Protein AF-A0A1H1WLA4-F1 (afdb_monomer)

Foldseek 3Di:
DPDDPVVQVVQQVADKDKDKDWDQDPVRDTWIKIKIWHFDDDPDDGGPDIDIDIDTCRVVVVVVVVVVVVVVVVVVVVVVVVVLVCCVVFQLPQLVVVLVVLVVVLVPDDPVVNVVVVVVSVLSVQLSVLSVQLSVVVPDDPDDPDDDDDPDRNVVSPVSNLVSLCPPCWKKFKAWPQQQTCFTHCNCCVQAVDGGVVRHRDHPLVQFDPVQSVQVVVLVVCQLVQHWDWTWGWGAHPVRDTFIKIKTWHFSHNPDPIGMIMIIIHGCRVVVVVVVVVVVVVVVVVCCQQVPCWWKFKAALVQATPFIHVNVCVQQVHDRVVRNVDGQLVFFDPVCNVVVVVVSVCCQVPVDFKDWDWGWTQHPVGDTWIWTKIKGFDADPVRGTPIIMITTGTDPDPDPPPDD

Radius of gyration: 42.47 Å; Cα contacts (8 Å, |Δi|>4): 589; chains: 1; bounding box: 92×62×127 Å

Organism: NCBI:txid546871

Nearest PDB structures (foldseek):
  9bkv-assembly1_B  TM=6.176E-01  e=3.816E-12  Escherichia coli
  4pky-assembly2_D  TM=9.122E-01  e=1.802E-07  Homo sapiens
  4zph-assembly2_C  TM=3.953E-01  e=3.383E-13  Mus musculus
  8ck8-assembly1_B  TM=9.006E-01  e=6.227E-07  Homo sapiens
  5y7y-assembly1_B  TM=3.623E-01  e=2.902E-11  Bos taurus

Solvent-accessible surface area (backbone atoms only — not comparable to full-atom values): 22272 Å² total; per-residue (Å²): 135,85,74,64,70,67,56,63,55,51,22,67,72,69,50,77,46,76,50,77,43,82,44,75,45,98,87,71,46,81,42,31,34,38,41,35,36,43,60,39,65,63,98,52,103,52,72,69,47,69,49,74,47,75,42,83,41,40,68,61,54,51,50,54,53,51,50,51,55,50,50,55,51,51,52,56,50,52,56,50,50,54,53,50,54,48,41,52,65,64,43,46,58,38,40,57,51,51,56,55,50,50,61,59,59,50,76,78,50,59,71,68,62,40,55,54,49,50,55,51,47,54,52,48,51,52,50,50,51,30,52,53,52,57,62,58,64,75,72,66,74,91,84,68,82,95,60,96,76,78,91,60,55,67,62,53,44,50,48,46,39,51,48,51,42,53,67,36,84,42,22,43,35,32,26,40,76,84,38,25,26,77,43,57,29,72,20,25,36,81,54,51,57,43,53,42,80,75,43,51,71,38,49,54,73,77,40,36,41,79,89,47,53,68,55,50,57,56,40,50,57,27,36,78,67,73,39,79,44,77,41,76,42,41,38,50,27,87,88,70,50,72,42,37,31,38,36,38,47,42,60,36,19,91,85,48,97,64,50,31,31,40,34,43,36,33,69,39,42,68,61,49,51,53,51,50,51,50,51,51,52,49,52,51,50,53,50,51,51,48,68,34,88,46,16,38,33,35,28,38,85,86,39,33,36,74,43,68,21,61,30,38,23,65,70,33,66,39,54,63,70,61,45,51,74,37,42,57,69,82,35,36,33,77,90,46,40,60,60,53,52,52,57,47,47,38,34,72,76,60,80,37,60,62,53,72,50,78,44,39,35,44,24,74,89,68,50,75,39,44,27,44,37,37,40,36,61,41,60,44,98,86,66,48,74,62,31,32,44,36,40,39,38,81,43,98,65,79,77,77,76,80,88,124

pLDDT: mean 72.04, std 22.34, range [28.59, 98.12]

Secondary structure (DSSP, 8-state):
----HHHHHHHHTT--EEEEEEEE-TTS-EEEEEEEEEEEE-SSSSEEEEEEEEEE-HHHHHHHHHHHHHHHHHHHHHHHHHHHHHHIIIIIHHHHHHHHHHHHHGGGS-HHHHHHHHHHHHHHHHHHHHHHHHHHHTT--S-----S--TTHHHHHHHHHHHHHHHSSSEEEEE-TT-BEEEE-TTHHHHHS--HHHHTTSBGGGGB-GGGTTHHHHHHHHHHTT---EEEEEEEPTTS-EEEEEEEEEES-TTSSS--EEEEEEE-HHHHHHHHHHHHHHHHHHHHHHH-SSEEEEE-TTSBEEEE-HHHHHHHT--HHHHHTSBSGGGB-HHHHHHHHHHHHHHHTTS-SEEEEEEEEE-TTS-EEEEEEEEEEEE-TTS-EEEEEEEEEE-SSPPP----

Mean predicted aligned error: 18.65 Å

InterPro domains:
  IPR000014 PAS domain [PS50112] (156-218)
  IPR000014 PAS domain [PS50112] (281-351)
  IPR000014 PAS domain [SM00091] (159-224)
  IPR000014 PAS domain [SM00091] (283-349)
  IPR000014 PAS domain [TIGR00229] (7-66)
  IPR000014 PAS domain [TIGR00229] (167-278)
  IPR000014 PAS domain [TIGR00229] (281-392)
  IPR000014 PAS domain [cd00130] (169-268)
  IPR000014 PAS domain [cd00130] (292-395)
  IPR000700 PAS-associated, C-terminal [PS50113] (17-69)
  IPR000700 PAS-associated, C-terminal [PS50113] (229-280)
  IPR001610 PAC motif [SM00086] (18-60)
  IPR001610 PAC motif [SM00086] (230-271)
  IPR001610 PAC motif [SM00086] (356-398)
  IPR013655 PAS fold 3 [PF08447] (184-256)
  IPR013655 PAS fold 3 [PF08447] (307-389)
  IPR013656 PAS fold 4 [PF08448] (7-61)
  IPR035965 PAS domain superfamily [SSF55785] (6-69)
  IPR035965 PAS domain superfamily [SSF55785] (167-272)
  IPR035965 PAS domain superfamily [SSF55785] (268-388)

Sequence (404 aa):
MVADQGYLRAALSGAPQQFQRTLLDPDGGVRHAQLSFTPYRSSGEKTAGVVVHMVDITERVNTEAQMRRQSELRAGQRERALLASRMTSEVMHPLFGATLDLSGLMQHADPTVRRQAAKSISGIDAVLTAIRSILRLERAEPDTPAGDGPQNLGASYALTAEIVAANVADLITVQDSDGCYRWVSPSSLSVTGWLPEQLLGQPHPEFIHPDDRRILERGKAANDRQTAVAVEYRYRRPDGTYRWVEDTAQPLAPNSAHHMVIVTTRDITERRHLQAALAEAKDTLEQAFTAAPIGMALVGPDGRWLTVNPAVAAITGRTQDQLLASTFQDITHPDDLNLDLELLAEVVDGHRDRYQMTKRYVHIDGHAVWVQLNVACLRNPDTSVRFFISQIVPIATPPEAAAT

Structure (mmCIF, N/CA/C/O backbone):
data_AF-A0A1H1WLA4-F1
#
_entry.id   AF-A0A1H1WLA4-F1
#
loop_
_atom_site.group_PDB
_atom_site.id
_atom_site.type_symbol
_atom_site.label_atom_id
_atom_site.label_alt_id
_atom_site.label_comp_id
_atom_site.label_asym_id
_atom_site.label_entity_id
_atom_site.label_seq_id
_atom_site.pdbx_PDB_ins_code
_atom_site.Cartn_x
_atom_site.Cartn_y
_atom_site.Cartn_z
_atom_site.occupancy
_atom_site.B_iso_or_equiv
_atom_site.auth_seq_id
_atom_site.auth_comp_id
_atom_site.auth_asym_id
_atom_site.auth_atom_id
_atom_site.pdbx_PDB_model_num
ATOM 1 N N . MET A 1 1 ? 39.555 38.043 -60.004 1.00 37.41 1 MET A N 1
ATOM 2 C CA . MET A 1 1 ? 40.164 36.789 -60.494 1.00 37.41 1 MET A CA 1
ATOM 3 C C . MET A 1 1 ? 41.684 36.915 -60.384 1.00 37.41 1 MET A C 1
ATOM 5 O O . MET A 1 1 ? 42.316 37.411 -61.305 1.00 37.41 1 MET A O 1
ATOM 9 N N . VAL A 1 2 ? 42.273 36.574 -59.233 1.00 35.69 2 VAL A N 1
ATOM 10 C CA . VAL A 1 2 ? 43.740 36.497 -59.108 1.00 35.69 2 VAL A CA 1
ATOM 11 C C . VAL A 1 2 ? 44.119 35.092 -59.560 1.00 35.69 2 VAL A C 1
ATOM 13 O O . VAL A 1 2 ? 43.890 34.130 -58.834 1.00 35.69 2 VAL A O 1
ATOM 16 N N . ALA A 1 3 ? 44.581 34.950 -60.802 1.00 43.81 3 ALA A N 1
ATOM 17 C CA . ALA A 1 3 ? 45.142 33.688 -61.263 1.00 43.81 3 ALA A CA 1
ATOM 18 C C . ALA A 1 3 ? 46.423 33.430 -60.461 1.00 43.81 3 ALA A C 1
ATOM 20 O O . ALA A 1 3 ? 47.356 34.231 -60.502 1.00 43.81 3 ALA A O 1
ATOM 21 N N . ASP A 1 4 ? 46.435 32.344 -59.697 1.00 49.66 4 ASP A N 1
ATOM 22 C CA . ASP A 1 4 ? 47.595 31.889 -58.942 1.00 49.66 4 ASP A CA 1
ATOM 23 C C . ASP A 1 4 ? 48.796 31.745 -59.904 1.00 49.66 4 ASP A C 1
ATOM 25 O O . ASP A 1 4 ? 48.726 31.040 -60.919 1.00 49.66 4 ASP A O 1
ATOM 29 N N . GLN A 1 5 ? 49.866 32.511 -59.648 1.00 52.75 5 GLN A N 1
ATOM 30 C CA . GLN A 1 5 ? 50.967 32.760 -60.593 1.00 52.75 5 GLN A CA 1
ATOM 31 C C . GLN A 1 5 ? 51.699 31.475 -61.028 1.00 52.75 5 GLN A C 1
ATOM 33 O O . GLN A 1 5 ? 52.394 31.472 -62.049 1.00 52.75 5 GLN A O 1
ATOM 38 N N . GLY A 1 6 ? 51.526 30.373 -60.290 1.00 55.66 6 GLY A N 1
ATOM 39 C CA . GLY A 1 6 ? 52.091 29.064 -60.616 1.00 55.66 6 GLY A CA 1
ATOM 40 C C . GLY A 1 6 ? 51.541 28.442 -61.906 1.00 55.66 6 GLY A C 1
ATOM 41 O O . GLY A 1 6 ? 52.305 27.858 -62.677 1.00 55.66 6 GLY A O 1
ATOM 42 N N . TYR A 1 7 ? 50.249 28.611 -62.205 1.00 58.84 7 TYR A N 1
ATOM 43 C CA . TYR A 1 7 ? 49.603 27.915 -63.331 1.00 58.84 7 TYR A CA 1
ATOM 44 C C . TYR A 1 7 ? 49.922 28.544 -64.690 1.00 58.84 7 TYR A C 1
ATOM 46 O O . TYR A 1 7 ? 50.142 27.834 -65.670 1.00 58.84 7 TYR A O 1
ATOM 54 N N . LEU A 1 8 ? 50.034 29.875 -64.740 1.00 55.12 8 LEU A N 1
ATOM 55 C CA . LEU A 1 8 ? 50.493 30.594 -65.933 1.00 55.12 8 LEU A CA 1
ATOM 56 C C . LEU A 1 8 ? 51.942 30.225 -66.284 1.00 55.12 8 LEU A C 1
ATOM 58 O O . LEU A 1 8 ? 52.251 30.037 -67.458 1.00 55.12 8 LEU A O 1
ATOM 62 N N . ARG A 1 9 ? 52.816 30.029 -65.283 1.00 58.12 9 ARG A N 1
ATOM 63 C CA . ARG A 1 9 ? 54.187 29.529 -65.507 1.00 58.12 9 ARG A CA 1
ATOM 64 C C . ARG A 1 9 ? 54.212 28.109 -66.076 1.00 58.12 9 ARG A C 1
ATOM 66 O O . ARG A 1 9 ? 55.002 27.850 -66.977 1.00 58.12 9 ARG A O 1
ATOM 73 N N . ALA A 1 10 ? 53.352 27.214 -65.585 1.00 60.38 10 ALA A N 1
ATOM 74 C CA . ALA A 1 10 ? 53.269 25.833 -66.068 1.00 60.38 10 ALA A CA 1
ATOM 75 C C . ALA A 1 10 ? 52.670 25.718 -67.484 1.00 60.38 10 ALA A C 1
ATOM 77 O O . ALA A 1 10 ? 53.083 24.864 -68.256 1.00 60.38 10 ALA A O 1
ATOM 78 N N . ALA A 1 11 ? 51.738 26.594 -67.869 1.00 57.69 11 ALA A N 1
ATOM 79 C CA . ALA A 1 11 ? 51.226 26.631 -69.243 1.00 57.69 11 ALA A CA 1
ATOM 80 C C . ALA A 1 11 ? 52.261 27.200 -70.238 1.00 57.69 11 ALA A C 1
ATOM 82 O O . ALA A 1 11 ? 52.356 26.745 -71.380 1.00 57.69 11 ALA A O 1
ATOM 83 N N . LEU A 1 12 ? 53.081 28.166 -69.803 1.00 59.41 12 LEU A N 1
ATOM 84 C CA . LEU A 1 12 ? 54.158 28.752 -70.612 1.00 59.41 12 LEU A CA 1
ATOM 85 C C . LEU A 1 12 ? 55.337 27.790 -70.857 1.00 59.41 12 LEU A C 1
ATOM 87 O O . LEU A 1 12 ? 56.095 28.019 -71.801 1.00 59.41 12 LEU A O 1
ATOM 91 N N . SER A 1 13 ? 55.475 26.709 -70.073 1.00 62.50 13 SER A N 1
ATOM 92 C CA . SER A 1 13 ? 56.501 25.669 -70.269 1.00 62.50 13 SER A CA 1
ATOM 93 C C . SER A 1 13 ? 56.165 24.652 -71.372 1.00 62.50 13 SER A C 1
ATOM 95 O O . SER A 1 13 ? 57.002 23.816 -71.704 1.00 62.50 13 SER A O 1
ATOM 97 N N . GLY A 1 14 ? 54.990 24.763 -72.007 1.00 57.06 14 GLY A N 1
ATOM 98 C CA . GLY A 1 14 ? 54.681 24.098 -73.279 1.00 57.06 14 GLY A CA 1
ATOM 99 C C . GLY A 1 14 ? 53.751 22.885 -73.210 1.00 57.06 14 GLY A C 1
ATOM 100 O O . GLY A 1 14 ? 53.385 22.378 -74.267 1.00 57.06 14 GLY A O 1
ATOM 101 N N . ALA A 1 15 ? 53.329 22.438 -72.024 1.00 56.19 15 ALA A N 1
ATOM 102 C CA . ALA A 1 15 ? 52.370 21.339 -71.879 1.00 56.19 15 ALA A CA 1
ATOM 103 C C . ALA A 1 15 ? 50.949 21.872 -71.598 1.00 56.19 15 ALA A C 1
ATOM 105 O O . ALA A 1 15 ? 50.798 22.735 -70.728 1.00 56.19 15 ALA A O 1
ATOM 106 N N . PRO A 1 16 ? 49.900 21.377 -72.284 1.00 56.16 16 PRO A N 1
ATOM 107 C CA . PRO A 1 16 ? 48.527 21.750 -71.968 1.00 56.16 16 PRO A CA 1
ATOM 108 C C . PRO A 1 16 ? 48.158 21.275 -70.557 1.00 56.16 16 PRO A C 1
ATOM 110 O O . PRO A 1 16 ? 48.394 20.124 -70.194 1.00 56.16 16 PRO A O 1
ATOM 113 N N . GLN A 1 17 ? 47.580 22.175 -69.763 1.00 65.19 17 GLN A N 1
ATOM 114 C CA . GLN A 1 17 ? 47.146 21.908 -68.390 1.00 65.19 17 GLN A CA 1
ATOM 115 C C . GLN A 1 17 ? 45.634 22.088 -68.293 1.00 65.19 17 GLN A C 1
ATOM 117 O O . GLN A 1 17 ? 45.094 23.075 -68.803 1.00 65.19 17 GLN A O 1
ATOM 122 N N . GLN A 1 18 ? 44.963 21.145 -67.630 1.00 61.59 18 GLN A N 1
ATOM 123 C CA . GLN A 1 18 ? 43.524 21.187 -67.397 1.00 61.59 18 GLN A CA 1
ATOM 124 C C . GLN A 1 18 ? 43.229 21.047 -65.906 1.00 61.59 18 GLN A C 1
ATOM 126 O O . GLN A 1 18 ? 43.730 20.134 -65.254 1.00 61.59 18 GLN A O 1
ATOM 131 N N . PHE A 1 19 ? 42.395 21.932 -65.365 1.00 68.44 19 PHE A N 1
ATOM 132 C CA . PHE A 1 19 ? 41.976 21.860 -63.966 1.00 68.44 19 PHE A CA 1
ATOM 133 C C . PHE A 1 19 ? 40.544 22.345 -63.770 1.00 68.44 19 PHE A C 1
ATOM 135 O O . PHE A 1 19 ? 40.008 23.104 -64.575 1.00 68.44 19 PHE A O 1
ATOM 142 N N . GLN A 1 20 ? 39.919 21.884 -62.689 1.00 71.38 20 GLN A N 1
ATOM 143 C CA . GLN A 1 20 ? 38.566 22.272 -62.306 1.00 71.38 20 GLN A CA 1
ATOM 144 C C . GLN A 1 20 ? 38.619 23.266 -61.147 1.00 71.38 20 GLN A C 1
ATOM 146 O O . GLN A 1 20 ? 39.409 23.107 -60.214 1.00 71.38 20 GLN A O 1
ATOM 151 N N . ARG A 1 21 ? 37.781 24.299 -61.200 1.00 71.94 21 ARG A N 1
ATOM 152 C CA . ARG A 1 21 ? 37.625 25.284 -60.129 1.00 71.94 21 ARG A CA 1
ATOM 153 C C . ARG A 1 21 ? 36.158 25.531 -59.847 1.00 71.94 21 ARG A C 1
ATOM 155 O O . ARG A 1 21 ? 35.341 25.606 -60.758 1.00 71.94 21 ARG A O 1
ATOM 162 N N . THR A 1 22 ? 35.864 25.708 -58.569 1.00 73.44 22 THR A N 1
ATOM 163 C CA . THR A 1 22 ? 34.592 26.250 -58.108 1.00 73.44 22 THR A CA 1
ATOM 164 C C . THR A 1 22 ? 34.681 27.770 -58.132 1.00 73.44 22 THR A C 1
ATOM 166 O O . THR A 1 22 ? 35.609 28.352 -57.569 1.00 73.44 22 THR A O 1
ATOM 169 N N . LEU A 1 23 ? 33.738 28.391 -58.819 1.00 70.88 23 LEU A N 1
ATOM 170 C CA . LEU A 1 23 ? 33.549 29.822 -58.946 1.00 70.88 23 LEU A CA 1
ATOM 171 C C . LEU A 1 23 ? 32.291 30.199 -58.161 1.00 70.88 23 LEU A C 1
ATOM 173 O O . LEU A 1 23 ? 31.304 29.466 -58.169 1.00 70.88 23 LEU A O 1
ATOM 177 N N . LEU A 1 24 ? 32.357 31.330 -57.470 1.00 67.56 24 LEU A N 1
ATOM 178 C CA . LEU A 1 24 ? 31.206 31.950 -56.826 1.00 67.56 24 LEU A CA 1
ATOM 179 C C . LEU A 1 24 ? 30.747 33.098 -57.716 1.00 67.56 24 LEU A C 1
ATOM 181 O O . LEU A 1 24 ? 31.532 34.010 -57.997 1.00 67.56 24 LEU A O 1
ATOM 185 N N . ASP A 1 25 ? 29.505 33.025 -58.169 1.00 70.50 25 ASP A N 1
ATOM 186 C CA . ASP A 1 25 ? 28.857 34.101 -58.895 1.00 70.50 25 ASP A CA 1
ATOM 187 C C . ASP A 1 25 ? 28.537 35.267 -57.936 1.00 70.50 25 ASP A C 1
ATOM 189 O O . ASP A 1 25 ? 28.398 35.067 -56.723 1.00 70.50 25 ASP A O 1
ATOM 193 N N . PRO A 1 26 ? 28.435 36.512 -58.441 1.00 60.75 26 PRO A N 1
ATOM 194 C CA . PRO A 1 26 ? 28.180 37.694 -57.610 1.00 60.75 26 PRO A CA 1
ATOM 195 C C . PRO A 1 26 ? 26.856 37.656 -56.830 1.00 60.75 26 PRO A C 1
ATOM 197 O O . PRO A 1 26 ? 26.706 38.375 -55.846 1.00 60.75 26 PRO A O 1
ATOM 200 N N . ASP A 1 27 ? 25.905 36.836 -57.270 1.00 72.81 27 ASP A N 1
ATOM 201 C CA . ASP A 1 27 ? 24.603 36.583 -56.648 1.00 72.81 27 ASP A CA 1
ATOM 202 C C . ASP A 1 27 ? 24.629 35.428 -55.624 1.00 72.81 27 ASP A C 1
ATOM 204 O O . ASP A 1 27 ? 23.599 35.092 -55.039 1.00 72.81 27 ASP A O 1
ATOM 208 N N . GLY A 1 28 ? 25.803 34.838 -55.368 1.00 61.44 28 GLY A N 1
ATOM 209 C CA . GLY A 1 28 ? 25.986 33.718 -54.443 1.00 61.44 28 GLY A CA 1
ATOM 210 C C . GLY A 1 28 ? 25.809 32.336 -55.080 1.00 61.44 28 GLY A C 1
ATOM 211 O O . GLY A 1 28 ? 25.917 31.333 -54.370 1.00 61.44 28 GLY A O 1
ATOM 212 N N . GLY A 1 29 ? 25.572 32.257 -56.395 1.00 72.44 29 GLY A N 1
ATOM 213 C CA . GLY A 1 29 ? 25.553 30.997 -57.137 1.00 72.44 29 GLY A CA 1
ATOM 214 C C . GLY A 1 29 ? 26.913 30.293 -57.119 1.00 72.44 29 GLY A C 1
ATOM 215 O O . GLY A 1 29 ? 27.963 30.929 -57.162 1.00 72.44 29 GLY A O 1
ATOM 216 N N . VAL A 1 30 ? 26.916 28.961 -57.047 1.00 73.38 30 VAL A N 1
ATOM 217 C CA . VAL A 1 30 ? 28.144 28.158 -57.145 1.00 73.38 30 VAL A CA 1
ATOM 218 C C . VAL A 1 30 ? 28.199 27.515 -58.526 1.00 73.38 30 VAL A C 1
ATOM 220 O O . VAL A 1 30 ? 27.329 26.715 -58.869 1.00 73.38 30 VAL A O 1
ATOM 223 N N . ARG A 1 31 ? 29.239 27.827 -59.305 1.00 78.88 31 ARG A N 1
ATOM 224 C CA . ARG A 1 31 ? 29.511 27.212 -60.613 1.00 78.88 31 ARG A CA 1
ATOM 225 C C . ARG A 1 31 ? 30.827 26.460 -60.597 1.00 78.88 31 ARG A C 1
ATOM 227 O O . ARG A 1 31 ? 31.779 26.854 -59.931 1.00 78.88 31 ARG A O 1
ATOM 234 N N . HIS A 1 32 ? 30.914 25.384 -61.361 1.00 76.44 32 HIS A N 1
ATOM 235 C CA . HIS A 1 32 ? 32.154 24.652 -61.573 1.00 76.44 32 HIS A CA 1
ATOM 236 C C . HIS A 1 32 ? 32.619 24.863 -63.008 1.00 76.44 32 HIS A C 1
ATOM 238 O O . HIS A 1 32 ? 31.889 24.580 -63.951 1.00 76.44 32 HIS A O 1
ATOM 244 N N . ALA A 1 33 ? 33.850 25.333 -63.179 1.00 71.88 33 ALA A N 1
ATOM 245 C CA . ALA A 1 33 ? 34.448 25.548 -64.486 1.00 71.88 33 ALA A CA 1
ATOM 246 C C . ALA A 1 33 ? 35.692 24.679 -64.659 1.00 71.88 33 ALA A C 1
ATOM 248 O O . ALA A 1 33 ? 36.533 24.574 -63.763 1.00 71.88 33 ALA A O 1
ATOM 249 N N . GLN A 1 34 ? 35.821 24.079 -65.837 1.00 76.69 34 GLN A N 1
ATOM 250 C CA . GLN A 1 34 ? 37.041 23.432 -66.282 1.00 76.69 34 GLN A CA 1
ATOM 251 C C . GLN A 1 34 ? 37.822 24.407 -67.154 1.00 76.69 34 GLN A C 1
ATOM 253 O O . GLN A 1 34 ? 37.324 24.885 -68.172 1.00 76.69 34 GLN A O 1
ATOM 258 N N . LEU A 1 35 ? 39.043 24.711 -66.734 1.00 68.56 35 LEU A N 1
ATOM 259 C CA . LEU A 1 35 ? 39.931 25.635 -67.420 1.00 68.56 35 LEU A CA 1
ATOM 260 C C . LEU A 1 35 ? 41.040 24.837 -68.103 1.00 68.56 35 LEU A C 1
ATOM 262 O O . LEU A 1 35 ? 41.710 24.023 -67.463 1.00 68.56 35 LEU A O 1
ATOM 266 N N . SER A 1 36 ? 41.232 25.092 -69.392 1.00 66.81 36 SER A N 1
ATOM 267 C CA . SER A 1 36 ? 42.288 24.519 -70.221 1.00 66.81 36 SER A CA 1
ATOM 268 C C . SER A 1 36 ? 43.163 25.640 -70.767 1.00 66.81 36 SER A C 1
ATOM 270 O O . SER A 1 36 ? 42.667 26.572 -71.399 1.00 66.81 36 SER A O 1
ATOM 272 N N . PHE A 1 37 ? 44.467 25.545 -70.524 1.00 64.75 37 PHE A N 1
ATOM 273 C CA . PHE A 1 37 ? 45.446 26.540 -70.954 1.00 64.75 37 PHE A CA 1
ATOM 274 C C . PHE A 1 37 ? 46.279 25.963 -72.092 1.00 64.75 37 PHE A C 1
ATOM 276 O O . PHE A 1 37 ? 46.982 24.968 -71.903 1.00 64.75 37 PHE A O 1
ATOM 283 N N . THR A 1 38 ? 46.216 26.593 -73.263 1.00 69.69 38 THR A N 1
ATOM 284 C CA . THR A 1 38 ? 46.957 26.164 -74.452 1.00 69.69 38 THR A CA 1
ATOM 285 C C . THR A 1 38 ? 47.934 27.263 -74.876 1.00 69.69 38 THR A C 1
ATOM 287 O O . THR A 1 38 ? 47.500 28.370 -75.206 1.00 69.69 38 THR A O 1
ATOM 290 N N . PRO A 1 39 ? 49.254 27.009 -74.857 1.00 63.81 39 PRO A N 1
ATOM 291 C CA . PRO A 1 39 ? 50.240 27.993 -75.286 1.00 63.81 39 PRO A CA 1
ATOM 292 C C . PRO A 1 39 ? 50.168 28.211 -76.803 1.00 63.81 39 PRO A C 1
ATOM 294 O O . PRO A 1 39 ? 50.103 27.255 -77.573 1.00 63.81 39 PRO A O 1
ATOM 297 N N . TYR A 1 40 ? 50.229 29.469 -77.239 1.00 69.06 40 TYR A N 1
ATOM 298 C CA . TYR A 1 40 ? 50.291 29.852 -78.650 1.00 69.06 40 TYR A CA 1
ATOM 299 C C . TYR A 1 40 ? 51.651 30.491 -78.965 1.00 69.06 40 TYR A C 1
ATOM 301 O O . TYR A 1 40 ? 52.144 31.345 -78.220 1.00 69.06 40 TYR A O 1
ATOM 309 N N . ARG A 1 41 ? 52.282 30.067 -80.067 1.00 70.06 41 ARG A N 1
ATOM 310 C CA . ARG A 1 41 ? 53.600 30.545 -80.521 1.00 70.06 41 ARG A CA 1
ATOM 311 C C . ARG A 1 41 ? 53.434 31.355 -81.808 1.00 70.06 41 ARG A C 1
ATOM 313 O O . ARG A 1 41 ? 52.829 30.867 -82.755 1.00 70.06 41 ARG A O 1
ATOM 320 N N . SER A 1 42 ? 53.991 32.566 -81.855 1.00 54.41 42 SER A N 1
ATOM 321 C CA . SER A 1 42 ? 53.990 33.419 -83.053 1.00 54.41 42 SER A CA 1
ATOM 322 C C . SER A 1 42 ? 55.374 33.399 -83.707 1.00 54.41 42 SER A C 1
ATOM 324 O O . SER A 1 42 ? 56.317 33.936 -83.138 1.00 54.41 42 SER A O 1
ATOM 326 N N . SER A 1 43 ? 55.483 32.757 -84.876 1.00 56.47 43 SER A N 1
ATOM 327 C CA . SER A 1 43 ? 56.597 32.813 -85.852 1.00 56.47 43 SER A CA 1
ATOM 328 C C . SER A 1 43 ? 58.049 32.868 -85.319 1.00 56.47 43 SER A C 1
ATOM 330 O O . SER A 1 43 ? 58.897 33.549 -85.891 1.00 56.47 43 SER A O 1
ATOM 332 N N . GLY A 1 44 ? 58.350 32.130 -84.251 1.00 53.25 44 GLY A N 1
ATOM 333 C CA . GLY A 1 44 ? 59.684 31.937 -83.669 1.00 53.25 44 GLY A CA 1
ATOM 334 C C . GLY A 1 44 ? 59.552 31.212 -82.327 1.00 53.25 44 GLY A C 1
ATOM 335 O O . GLY A 1 44 ? 58.523 31.354 -81.678 1.00 53.25 44 GLY A O 1
ATOM 336 N N . GLU A 1 45 ? 60.539 30.407 -81.919 1.00 59.22 45 GLU A N 1
ATOM 337 C CA . GLU A 1 45 ? 60.496 29.395 -80.829 1.00 59.22 45 GLU A CA 1
ATOM 338 C C . GLU A 1 45 ? 59.992 29.829 -79.427 1.00 59.22 45 GLU A C 1
ATOM 340 O O . GLU A 1 45 ? 59.932 28.999 -78.519 1.00 59.22 45 GLU A O 1
ATOM 345 N N . LYS A 1 46 ? 59.577 31.082 -79.215 1.00 59.75 46 LYS A N 1
ATOM 346 C CA . LYS A 1 46 ? 59.082 31.597 -77.930 1.00 59.75 46 LYS A CA 1
ATOM 347 C C . LYS A 1 46 ? 57.549 31.681 -77.889 1.00 59.75 46 LYS A C 1
ATOM 349 O O . LYS A 1 46 ? 56.907 32.180 -78.810 1.00 59.75 46 LYS A O 1
ATOM 354 N N . THR A 1 47 ? 56.957 31.202 -76.792 1.00 59.88 47 THR A N 1
ATOM 355 C CA . THR A 1 47 ? 55.513 31.293 -76.510 1.00 59.88 47 THR A CA 1
ATOM 356 C C . THR A 1 47 ? 55.076 32.759 -76.446 1.00 59.88 47 THR A C 1
ATOM 358 O O . THR A 1 47 ? 55.560 33.506 -75.600 1.00 59.88 47 THR A O 1
ATOM 361 N N . ALA A 1 48 ? 54.180 33.169 -77.350 1.00 61.50 48 ALA A N 1
ATOM 362 C CA . ALA A 1 48 ? 53.715 34.552 -77.498 1.00 61.50 48 ALA A CA 1
ATOM 363 C C . ALA A 1 48 ? 52.497 34.868 -76.609 1.00 61.50 48 ALA A C 1
ATOM 365 O O . ALA A 1 48 ? 52.229 36.030 -76.319 1.00 61.50 48 ALA A O 1
ATOM 366 N N . GLY A 1 49 ? 51.772 33.843 -76.153 1.00 64.31 49 GLY A N 1
ATOM 367 C CA . GLY A 1 49 ? 50.638 33.986 -75.242 1.00 64.31 49 GLY A CA 1
ATOM 368 C C . GLY A 1 49 ? 50.020 32.641 -74.863 1.00 64.31 49 GLY A C 1
ATOM 369 O O . GLY A 1 49 ? 50.482 31.586 -75.301 1.00 64.31 49 GLY A O 1
ATOM 370 N N . VAL A 1 50 ? 48.967 32.675 -74.046 1.00 63.72 50 VAL A N 1
ATOM 371 C CA . VAL A 1 50 ? 48.200 31.489 -73.642 1.00 63.72 50 VAL A CA 1
ATOM 372 C C . VAL A 1 50 ? 46.730 31.736 -73.946 1.00 63.72 50 VAL A C 1
ATOM 374 O O . VAL A 1 50 ? 46.164 32.734 -73.505 1.00 63.72 50 VAL A O 1
ATOM 377 N N . VAL A 1 51 ? 46.118 30.824 -74.695 1.00 64.12 51 VAL A N 1
ATOM 378 C CA . VAL A 1 51 ? 44.669 30.791 -74.891 1.00 64.12 51 VAL A CA 1
ATOM 379 C C . VAL A 1 51 ? 44.062 30.025 -73.724 1.00 64.12 51 VAL A C 1
ATOM 381 O O . VAL A 1 51 ? 44.499 28.916 -73.408 1.00 64.12 51 VAL A O 1
ATOM 384 N N . VAL A 1 52 ? 43.070 30.625 -73.070 1.00 62.19 52 VAL A N 1
ATOM 385 C CA . VAL A 1 52 ? 42.339 30.003 -71.965 1.00 62.19 52 VAL A CA 1
ATOM 386 C C . VAL A 1 52 ? 40.961 29.607 -72.467 1.00 62.19 52 VAL A C 1
ATOM 388 O O . VAL A 1 52 ? 40.140 30.467 -72.777 1.00 62.19 52 VAL A O 1
ATOM 391 N N . HIS A 1 53 ? 40.704 28.306 -72.534 1.00 65.44 53 HIS A N 1
ATOM 392 C CA . HIS A 1 53 ? 39.364 27.773 -72.740 1.00 65.44 53 HIS A CA 1
ATOM 393 C C . HIS A 1 53 ? 38.732 27.494 -71.383 1.00 65.44 53 HIS A C 1
ATOM 395 O O . HIS A 1 53 ? 39.293 26.762 -70.571 1.00 65.44 53 HIS A O 1
ATOM 401 N N . MET A 1 54 ? 37.562 28.074 -71.144 1.00 66.25 54 MET A N 1
ATOM 402 C CA . MET A 1 54 ? 36.769 27.825 -69.949 1.00 66.25 54 MET A CA 1
ATOM 403 C C . MET A 1 54 ? 35.470 27.144 -70.363 1.00 66.25 54 MET A C 1
ATOM 405 O O . MET A 1 54 ? 34.732 27.677 -71.189 1.00 66.25 54 MET A O 1
ATOM 409 N N . VAL A 1 55 ? 35.204 25.971 -69.798 1.00 73.38 55 VAL A N 1
ATOM 410 C CA . VAL A 1 55 ? 33.970 25.211 -70.017 1.00 73.38 55 VAL A CA 1
ATOM 411 C C . VAL A 1 55 ? 33.227 25.122 -68.696 1.00 73.38 55 VAL A C 1
ATOM 413 O O . VAL A 1 55 ? 33.807 24.714 -67.689 1.00 73.38 55 VAL A O 1
ATOM 416 N N . ASP A 1 56 ? 31.953 25.500 -68.691 1.00 75.62 56 ASP A N 1
ATOM 417 C CA . ASP A 1 56 ? 31.086 25.268 -67.541 1.00 75.62 56 ASP A CA 1
ATOM 418 C C . ASP A 1 56 ? 30.777 23.768 -67.431 1.00 75.62 56 ASP A C 1
ATOM 420 O O . ASP A 1 56 ? 30.298 23.145 -68.377 1.00 75.62 56 ASP A O 1
ATOM 424 N N . ILE A 1 57 ? 31.096 23.183 -66.281 1.00 80.12 57 ILE A N 1
ATOM 425 C CA . ILE A 1 57 ? 30.879 21.770 -65.959 1.00 80.12 57 ILE A CA 1
ATOM 426 C C . ILE A 1 57 ? 29.961 21.598 -64.742 1.00 80.12 57 ILE A C 1
ATOM 428 O O . ILE A 1 57 ? 29.918 20.512 -64.163 1.00 80.12 57 ILE A O 1
ATOM 432 N N . THR A 1 58 ? 29.244 22.650 -64.341 1.00 74.81 58 THR A N 1
ATOM 433 C CA . THR A 1 58 ? 28.392 22.673 -63.144 1.00 74.81 58 THR A CA 1
ATOM 434 C C . THR A 1 58 ? 27.359 21.554 -63.170 1.00 74.81 58 THR A C 1
ATOM 436 O O . THR A 1 58 ? 27.243 20.805 -62.204 1.00 74.81 58 THR A O 1
ATOM 439 N N . GLU A 1 59 ? 26.664 21.382 -64.296 1.00 75.00 59 GLU A N 1
ATOM 440 C CA . GLU A 1 59 ? 25.643 20.343 -64.451 1.00 75.00 59 GLU A CA 1
ATOM 441 C C . GLU A 1 59 ? 26.243 18.942 -64.278 1.00 75.00 59 GLU A C 1
ATOM 443 O O . GLU A 1 59 ? 25.771 18.176 -63.445 1.00 75.00 59 GLU A O 1
ATOM 448 N N . ARG A 1 60 ? 27.365 18.650 -64.949 1.00 81.50 60 ARG A N 1
ATOM 449 C CA . ARG A 1 60 ? 28.053 17.354 -64.844 1.00 81.50 60 ARG A CA 1
ATOM 450 C C . ARG A 1 60 ? 28.499 17.036 -63.414 1.00 81.50 60 ARG A C 1
ATOM 452 O O . ARG A 1 60 ? 28.271 15.924 -62.945 1.00 81.50 60 ARG A O 1
ATOM 459 N N . VAL A 1 61 ? 29.124 17.994 -62.724 1.00 73.75 61 VAL A N 1
ATOM 460 C CA . VAL A 1 61 ? 29.589 17.809 -61.335 1.00 73.75 61 VAL A CA 1
ATOM 461 C C . VAL A 1 61 ? 28.404 17.569 -60.397 1.00 73.75 61 VAL A C 1
ATOM 463 O O . VAL A 1 61 ? 28.460 16.678 -59.547 1.00 73.75 61 VAL A O 1
ATOM 466 N N . ASN A 1 62 ? 27.305 18.302 -60.588 1.00 74.94 62 ASN A N 1
ATOM 467 C CA . ASN A 1 62 ? 26.082 18.110 -59.813 1.00 74.94 62 ASN A CA 1
ATOM 468 C C . ASN A 1 62 ? 25.458 16.731 -60.071 1.00 74.94 62 ASN A C 1
ATOM 470 O O . ASN A 1 62 ? 25.071 16.053 -59.117 1.00 74.94 62 ASN A O 1
ATOM 474 N N . THR A 1 63 ? 25.420 16.271 -61.326 1.00 70.19 63 THR A N 1
ATOM 475 C CA . THR A 1 63 ? 24.908 14.940 -61.678 1.00 70.19 63 THR A CA 1
ATOM 476 C C . THR A 1 63 ? 25.757 13.821 -61.067 1.00 70.19 63 THR A C 1
ATOM 478 O O . THR A 1 63 ? 25.208 12.880 -60.497 1.00 70.19 63 THR A O 1
ATOM 481 N N . GLU A 1 64 ? 27.088 13.910 -61.116 1.00 75.44 64 GLU A N 1
ATOM 482 C CA . GLU A 1 64 ? 27.983 12.906 -60.518 1.00 75.44 64 GLU A CA 1
ATOM 483 C C . GLU A 1 64 ? 27.854 12.846 -58.986 1.00 75.44 64 GLU A C 1
ATOM 485 O O . GLU A 1 64 ? 27.805 11.758 -58.401 1.00 75.44 64 GLU A O 1
ATOM 490 N N . ALA A 1 65 ? 27.733 14.002 -58.326 1.00 68.69 65 ALA A N 1
ATOM 491 C CA . ALA A 1 65 ? 27.477 14.075 -56.888 1.00 68.69 65 ALA A CA 1
ATOM 492 C C . ALA A 1 65 ? 26.109 13.472 -56.519 1.00 68.69 65 ALA A C 1
ATOM 494 O O . ALA A 1 65 ? 25.989 12.760 -55.517 1.00 68.69 65 ALA A O 1
ATOM 495 N N . GLN A 1 66 ? 25.089 13.704 -57.350 1.00 67.00 66 GLN A N 1
ATOM 496 C CA . GLN A 1 66 ? 23.760 13.120 -57.183 1.00 67.00 66 GLN A CA 1
ATOM 497 C C . GLN A 1 66 ? 23.783 11.594 -57.364 1.00 67.00 66 GLN A C 1
ATOM 499 O O . GLN A 1 66 ? 23.186 10.880 -56.555 1.00 67.00 66 GLN A O 1
ATOM 504 N N . MET A 1 67 ? 24.525 11.076 -58.351 1.00 64.88 67 MET A N 1
ATOM 505 C CA . MET A 1 67 ? 24.696 9.632 -58.555 1.00 64.88 67 MET A CA 1
ATOM 506 C C . MET A 1 67 ? 25.433 8.958 -57.392 1.00 64.88 67 MET A C 1
ATOM 508 O O . MET A 1 67 ? 25.013 7.887 -56.953 1.00 64.88 67 MET A O 1
ATOM 512 N N . ARG A 1 68 ? 26.492 9.576 -56.844 1.00 66.12 68 ARG A N 1
ATOM 513 C CA . ARG A 1 68 ? 27.191 9.039 -55.660 1.00 66.12 68 ARG A CA 1
ATOM 514 C C . ARG A 1 68 ? 26.269 8.950 -54.450 1.00 66.12 68 ARG A C 1
ATOM 516 O O . ARG A 1 68 ? 26.147 7.867 -53.880 1.00 66.12 68 ARG A O 1
ATOM 523 N N . ARG A 1 69 ? 25.533 10.025 -54.141 1.00 59.81 69 ARG A N 1
ATOM 524 C CA . ARG A 1 69 ? 24.523 10.012 -53.066 1.00 59.81 69 ARG A CA 1
ATOM 525 C C . ARG A 1 69 ? 23.473 8.922 -53.288 1.00 59.81 69 ARG A C 1
ATOM 527 O O . ARG A 1 69 ? 23.130 8.213 -52.348 1.00 59.81 69 ARG A O 1
ATOM 534 N N . GLN A 1 70 ? 22.998 8.731 -54.522 1.00 56.31 70 GLN A N 1
ATOM 535 C CA . GLN A 1 70 ? 22.068 7.641 -54.845 1.00 56.31 70 GLN A CA 1
ATOM 536 C C . GLN A 1 70 ? 22.685 6.246 -54.676 1.00 56.31 70 GLN A C 1
ATOM 538 O O . GLN A 1 70 ? 21.992 5.339 -54.218 1.00 56.31 70 GLN A O 1
ATOM 543 N N . SER A 1 71 ? 23.958 6.044 -55.024 1.00 50.78 71 SER A N 1
ATOM 544 C CA . SER A 1 71 ? 24.628 4.749 -54.842 1.00 50.78 71 SER A CA 1
ATOM 545 C C . SER A 1 71 ? 24.827 4.385 -53.368 1.00 50.78 71 SER A C 1
ATOM 547 O O . SER A 1 71 ? 24.597 3.236 -52.995 1.00 50.78 71 SER A O 1
ATOM 549 N N . GLU A 1 72 ? 25.161 5.362 -52.521 1.00 51.50 72 GLU A N 1
ATOM 550 C CA . GLU A 1 72 ? 25.310 5.180 -51.073 1.00 51.50 72 GLU A CA 1
ATOM 551 C C . GLU A 1 72 ? 23.952 4.891 -50.414 1.00 51.50 72 GLU A C 1
ATOM 553 O O . GLU A 1 72 ? 23.831 3.962 -49.614 1.00 51.50 72 GLU A O 1
ATOM 558 N N . LEU A 1 73 ? 22.896 5.599 -50.837 1.00 47.16 73 LEU A N 1
ATOM 559 C CA . LEU A 1 73 ? 21.514 5.317 -50.432 1.00 47.16 73 LEU A CA 1
ATOM 560 C C . LEU A 1 73 ? 21.071 3.900 -50.829 1.00 47.16 73 LEU A C 1
ATOM 562 O O . LEU A 1 73 ? 20.489 3.190 -50.010 1.00 47.16 73 LEU A O 1
ATOM 566 N N . ARG A 1 74 ? 21.382 3.450 -52.053 1.00 48.03 74 ARG A N 1
ATOM 567 C CA . ARG A 1 74 ? 21.056 2.092 -52.526 1.00 48.03 74 ARG A CA 1
ATOM 568 C C . ARG A 1 74 ? 21.833 1.002 -51.785 1.00 48.03 74 ARG A C 1
ATOM 570 O O . ARG A 1 74 ? 21.274 -0.064 -51.535 1.00 48.03 74 ARG A O 1
ATOM 577 N N . ALA A 1 75 ? 23.090 1.247 -51.414 1.00 42.09 75 ALA A N 1
ATOM 578 C CA . ALA A 1 75 ? 23.879 0.310 -50.614 1.00 42.09 75 ALA A CA 1
ATOM 579 C C . ALA A 1 75 ? 23.285 0.137 -49.203 1.00 42.09 75 ALA A C 1
ATOM 581 O O . ALA A 1 75 ? 23.042 -0.994 -48.782 1.00 42.09 75 ALA A O 1
ATOM 582 N N . GLY A 1 76 ? 22.937 1.242 -48.532 1.00 43.56 76 GLY A N 1
ATOM 583 C CA . GLY A 1 76 ? 22.270 1.208 -47.224 1.00 43.56 76 GLY A CA 1
ATOM 584 C C . GLY A 1 76 ? 20.865 0.588 -47.262 1.00 43.56 76 GLY A C 1
ATOM 585 O O . GLY A 1 76 ? 20.470 -0.114 -46.333 1.00 43.56 76 GLY A O 1
ATOM 586 N N . GLN A 1 77 ? 20.115 0.776 -48.354 1.00 40.56 77 GLN A N 1
ATOM 587 C CA . GLN A 1 77 ? 18.823 0.106 -48.566 1.00 40.56 77 GLN A CA 1
ATOM 588 C C . GLN A 1 77 ? 18.972 -1.411 -48.750 1.00 40.56 77 GLN A C 1
ATOM 590 O O . GLN A 1 77 ? 18.155 -2.174 -48.242 1.00 40.56 77 GLN A O 1
ATOM 595 N N . ARG A 1 78 ? 20.030 -1.870 -49.427 1.00 40.28 78 ARG A N 1
ATOM 596 C CA . ARG A 1 78 ? 20.282 -3.299 -49.664 1.00 40.28 78 ARG A CA 1
ATOM 597 C C . ARG A 1 78 ? 20.664 -4.046 -48.383 1.00 40.28 78 ARG A C 1
ATOM 599 O O . ARG A 1 78 ? 20.230 -5.177 -48.182 1.00 40.28 78 ARG A O 1
ATOM 606 N N . GLU A 1 79 ? 21.433 -3.404 -47.508 1.00 42.28 79 GLU A N 1
ATOM 607 C CA . GLU A 1 79 ? 21.805 -3.944 -46.196 1.00 42.28 79 GLU A CA 1
ATOM 608 C C . GLU A 1 79 ? 20.594 -4.017 -45.246 1.00 42.28 79 GLU A C 1
ATOM 610 O O . GLU A 1 79 ? 20.377 -5.037 -44.588 1.00 42.28 79 GLU A O 1
ATOM 615 N N . ARG A 1 80 ? 19.721 -2.997 -45.271 1.00 42.53 80 ARG A N 1
ATOM 616 C CA . ARG A 1 80 ? 18.435 -2.998 -44.548 1.00 42.53 80 ARG A CA 1
ATOM 617 C C . ARG A 1 80 ? 17.463 -4.065 -45.064 1.00 42.53 80 ARG A C 1
ATOM 619 O O . ARG A 1 80 ? 16.845 -4.747 -44.253 1.00 42.53 80 ARG A O 1
ATOM 626 N N . ALA A 1 81 ? 17.399 -4.287 -46.377 1.00 39.22 81 ALA A N 1
ATOM 627 C CA . ALA A 1 81 ? 16.569 -5.335 -46.976 1.00 39.22 81 ALA A CA 1
ATOM 628 C C . ALA A 1 81 ? 17.039 -6.758 -46.605 1.00 39.22 81 ALA A C 1
ATOM 630 O O . ALA A 1 81 ? 16.221 -7.653 -46.393 1.00 39.22 81 ALA A O 1
ATOM 631 N N . LEU A 1 82 ? 18.353 -6.983 -46.472 1.00 42.72 82 LEU A N 1
ATOM 632 C CA . LEU A 1 82 ? 18.912 -8.259 -46.000 1.00 42.72 82 LEU A CA 1
ATOM 633 C C . LEU A 1 82 ? 18.573 -8.527 -44.524 1.00 42.72 82 LEU A C 1
ATOM 635 O O . LEU A 1 82 ? 18.229 -9.658 -44.172 1.00 42.72 82 LEU A O 1
ATOM 639 N N . LEU A 1 83 ? 18.618 -7.492 -43.678 1.00 41.25 83 LEU A N 1
ATOM 640 C CA . LEU A 1 83 ? 18.203 -7.562 -42.274 1.00 41.25 83 LEU A CA 1
ATOM 641 C C . LEU A 1 83 ? 16.691 -7.832 -42.147 1.00 41.25 83 LEU A C 1
ATOM 643 O O . LEU A 1 83 ? 16.284 -8.735 -41.416 1.00 41.25 83 LEU A O 1
ATOM 647 N N . ALA A 1 84 ? 15.865 -7.123 -42.925 1.00 38.34 84 ALA A N 1
ATOM 648 C CA . ALA A 1 84 ? 14.418 -7.324 -42.993 1.00 38.34 84 ALA A CA 1
ATOM 649 C C . ALA A 1 84 ? 14.048 -8.730 -43.504 1.00 38.34 84 ALA A C 1
ATOM 651 O O . ALA A 1 84 ? 13.133 -9.369 -42.979 1.00 38.34 84 ALA A O 1
ATOM 652 N N . SER A 1 85 ? 14.797 -9.270 -44.472 1.00 38.41 85 SER A N 1
ATOM 653 C CA . SER A 1 85 ? 14.613 -10.638 -44.969 1.00 38.41 85 SER A CA 1
ATOM 654 C C . SER A 1 85 ? 14.944 -11.698 -43.913 1.00 38.41 85 SER A C 1
ATOM 656 O O . SER A 1 85 ? 14.212 -12.685 -43.811 1.00 38.41 85 SER A O 1
ATOM 658 N N . ARG A 1 86 ? 16.000 -11.504 -43.105 1.00 41.69 86 ARG A N 1
ATOM 659 C CA . ARG A 1 86 ? 16.302 -12.395 -41.968 1.00 41.69 86 ARG A CA 1
ATOM 660 C C . ARG A 1 86 ? 15.209 -12.320 -40.905 1.00 41.69 86 ARG A C 1
ATOM 662 O O . ARG A 1 86 ? 14.666 -13.355 -40.538 1.00 41.69 86 ARG A O 1
ATOM 669 N N . MET A 1 87 ? 14.766 -11.116 -40.531 1.00 40.78 87 MET A N 1
ATOM 670 C CA . MET A 1 87 ? 13.644 -10.936 -39.598 1.00 40.78 87 MET A CA 1
ATOM 671 C C . MET A 1 87 ? 12.343 -11.581 -40.106 1.00 40.78 87 MET A C 1
ATOM 673 O O . MET A 1 87 ? 11.632 -12.244 -39.360 1.00 40.78 87 MET A O 1
ATOM 677 N N . THR A 1 88 ? 12.020 -11.472 -41.393 1.00 39.34 88 THR A N 1
ATOM 678 C CA . THR A 1 88 ? 10.781 -12.064 -41.927 1.00 39.34 88 THR A CA 1
ATOM 679 C C . THR A 1 88 ? 10.766 -13.594 -41.801 1.00 39.34 88 THR A C 1
ATOM 681 O O . THR A 1 88 ? 9.726 -14.178 -41.503 1.00 39.34 88 THR A O 1
ATOM 684 N N . SER A 1 89 ? 11.912 -14.250 -41.998 1.00 37.75 89 SER A N 1
ATOM 685 C CA . SER A 1 89 ? 12.017 -15.711 -41.916 1.00 37.75 89 SER A CA 1
ATOM 686 C C . SER A 1 89 ? 12.211 -16.221 -40.485 1.00 37.75 89 SER A C 1
ATOM 688 O O . SER A 1 89 ? 11.682 -17.274 -40.140 1.00 37.75 89 SER A O 1
ATOM 690 N N . GLU A 1 90 ? 12.968 -15.498 -39.658 1.00 39.84 90 GLU A N 1
ATOM 691 C CA . GLU A 1 90 ? 13.403 -15.957 -38.330 1.00 39.84 90 GLU A CA 1
ATOM 692 C C . GLU A 1 90 ? 12.502 -15.440 -37.196 1.00 39.84 90 GLU A C 1
ATOM 694 O O . GLU A 1 90 ? 12.357 -16.110 -36.179 1.00 39.84 90 GLU A O 1
ATOM 699 N N . VAL A 1 91 ? 11.854 -14.283 -37.383 1.00 40.31 91 VAL A N 1
ATOM 700 C CA . VAL A 1 91 ? 11.045 -13.588 -36.363 1.00 40.31 91 VAL A CA 1
ATOM 701 C C . VAL A 1 91 ? 9.544 -13.736 -36.626 1.00 40.31 91 VAL A C 1
ATOM 703 O O . VAL A 1 91 ? 8.785 -14.076 -35.723 1.00 40.31 91 VAL A O 1
ATOM 706 N N . MET A 1 92 ? 9.084 -13.518 -37.864 1.00 39.62 92 MET A N 1
ATOM 707 C CA . MET A 1 92 ? 7.641 -13.458 -38.150 1.00 39.62 92 MET A CA 1
ATOM 708 C C . MET A 1 92 ? 6.974 -14.832 -38.196 1.00 39.62 92 MET A C 1
ATOM 710 O O . MET A 1 92 ? 5.923 -15.019 -37.591 1.00 39.62 92 MET A O 1
ATOM 714 N N . HIS A 1 93 ? 7.563 -15.808 -38.888 1.00 42.28 93 HIS A N 1
ATOM 715 C CA . HIS A 1 93 ? 6.953 -17.134 -39.046 1.00 42.28 93 HIS A CA 1
ATOM 716 C C . HIS A 1 93 ? 6.691 -17.861 -37.705 1.00 42.28 93 HIS A C 1
ATOM 718 O O . HIS A 1 93 ? 5.622 -18.457 -37.553 1.00 42.28 93 HIS A O 1
ATOM 724 N N . PRO A 1 94 ? 7.588 -17.793 -36.703 1.00 36.88 94 PRO A N 1
ATOM 725 C CA . PRO A 1 94 ? 7.356 -18.429 -35.405 1.00 36.88 94 PRO A CA 1
ATOM 726 C C . PRO A 1 94 ? 6.363 -17.670 -34.507 1.00 36.88 94 PRO A C 1
ATOM 728 O O . PRO A 1 94 ? 5.560 -18.305 -33.825 1.00 36.88 94 PRO A O 1
ATOM 731 N N . LEU A 1 95 ? 6.337 -16.333 -34.574 1.00 38.03 95 LEU A N 1
ATOM 732 C CA . LEU A 1 95 ? 5.365 -15.491 -33.865 1.00 38.03 95 LEU A CA 1
ATOM 733 C C . LEU A 1 95 ? 3.916 -15.760 -34.286 1.00 38.03 95 LEU A C 1
ATOM 735 O O . LEU A 1 95 ? 3.021 -15.765 -33.447 1.00 38.03 95 LEU A O 1
ATOM 739 N N . PHE A 1 96 ? 3.686 -16.003 -35.581 1.00 39.91 96 PHE A N 1
ATOM 740 C CA . PHE A 1 96 ? 2.382 -16.426 -36.102 1.00 39.91 96 PHE A CA 1
ATOM 741 C C . PHE A 1 96 ? 1.950 -17.793 -35.558 1.00 39.91 96 PHE A C 1
ATOM 743 O O . PHE A 1 96 ? 0.767 -18.001 -35.303 1.00 39.91 96 PHE A O 1
ATOM 750 N N . GLY A 1 97 ? 2.895 -18.720 -35.382 1.00 37.38 97 GLY A N 1
ATOM 751 C CA . GLY A 1 97 ? 2.622 -20.013 -34.756 1.00 37.38 97 GLY A CA 1
ATOM 752 C C . GLY A 1 97 ? 2.236 -19.853 -33.286 1.00 37.38 97 GLY A C 1
ATOM 753 O O . GLY A 1 97 ? 1.220 -20.391 -32.858 1.00 37.38 97 GLY A O 1
ATOM 754 N N . ALA A 1 98 ? 2.990 -19.040 -32.540 1.00 38.53 98 ALA A N 1
ATOM 755 C CA . ALA A 1 98 ? 2.768 -18.808 -31.115 1.00 38.53 98 ALA A CA 1
ATOM 756 C C . ALA A 1 98 ? 1.433 -18.104 -30.807 1.00 38.53 98 ALA A C 1
ATOM 758 O O . ALA A 1 98 ? 0.763 -18.477 -29.846 1.00 38.53 98 ALA A O 1
ATOM 759 N N . THR A 1 99 ? 1.001 -17.125 -31.615 1.00 38.41 99 THR A N 1
ATOM 760 C CA . THR A 1 99 ? -0.300 -16.454 -31.416 1.00 38.41 99 THR A CA 1
ATOM 761 C C . THR A 1 99 ? -1.498 -17.348 -31.740 1.00 38.41 99 THR A C 1
ATOM 763 O O . THR A 1 99 ? -2.514 -17.274 -31.038 1.00 38.41 99 THR A O 1
ATOM 766 N N . LEU A 1 100 ? -1.386 -18.230 -32.743 1.00 39.72 100 LEU A N 1
ATOM 767 C CA . LEU A 1 100 ? -2.407 -19.249 -33.013 1.00 39.72 100 LEU A CA 1
ATOM 768 C C . LEU A 1 100 ? -2.482 -20.298 -31.889 1.00 39.72 100 LEU A C 1
ATOM 770 O O . LEU A 1 100 ? -3.587 -20.625 -31.454 1.00 39.72 100 LEU A O 1
ATOM 774 N N . ASP A 1 101 ? -1.341 -20.770 -31.377 1.00 41.50 101 ASP A N 1
ATOM 775 C CA . ASP A 1 101 ? -1.297 -21.761 -30.288 1.00 41.50 101 ASP A CA 1
ATOM 776 C C . ASP A 1 101 ? -1.818 -21.192 -28.958 1.00 41.50 101 ASP A C 1
ATOM 778 O O . ASP A 1 101 ? -2.620 -21.830 -28.271 1.00 41.50 101 ASP A O 1
ATOM 782 N N . LEU A 1 102 ? -1.443 -19.954 -28.610 1.00 39.28 102 LEU A N 1
ATOM 783 C CA . LEU A 1 102 ? -1.942 -19.254 -27.419 1.00 39.28 102 LEU A CA 1
ATOM 784 C C . LEU A 1 102 ? -3.459 -19.046 -27.470 1.00 39.28 102 LEU A C 1
ATOM 786 O O . LEU A 1 102 ? -4.144 -19.250 -26.466 1.00 39.28 102 LEU A O 1
ATOM 790 N N . SER A 1 103 ? -4.000 -18.705 -28.641 1.00 44.06 103 SER A N 1
ATOM 791 C CA . SER A 1 103 ? -5.448 -18.572 -28.840 1.00 44.06 103 SER A CA 1
ATOM 792 C C . SER A 1 103 ? -6.186 -19.906 -28.647 1.00 44.06 103 SER A C 1
ATOM 794 O O . SER A 1 103 ? -7.305 -19.918 -28.129 1.00 44.06 103 SER A O 1
ATOM 796 N N . GLY A 1 104 ? -5.556 -21.035 -28.998 1.00 42.00 104 GLY A N 1
ATOM 797 C CA . GLY A 1 104 ? -6.075 -22.385 -28.754 1.00 42.00 104 GLY A CA 1
ATOM 798 C C . GLY A 1 104 ? -6.011 -22.807 -27.279 1.00 42.00 104 GLY A C 1
ATOM 799 O O . GLY A 1 104 ? -7.010 -23.259 -26.715 1.00 42.00 104 GLY A O 1
ATOM 800 N N . LEU A 1 105 ? -4.872 -22.588 -26.616 1.00 40.03 105 LEU A N 1
ATOM 801 C CA . LEU A 1 105 ? -4.660 -22.907 -25.194 1.00 40.03 105 LEU A CA 1
ATOM 802 C C . LEU A 1 105 ? -5.567 -22.086 -24.263 1.00 40.03 105 LEU A C 1
ATOM 804 O O . LEU A 1 105 ? -6.069 -22.590 -23.255 1.00 40.03 105 LEU A O 1
ATOM 808 N N . MET A 1 106 ? -5.864 -20.837 -24.629 1.00 44.06 106 MET A N 1
ATOM 809 C CA . MET A 1 106 ? -6.766 -19.962 -23.878 1.00 44.06 106 MET A CA 1
ATOM 810 C C . MET A 1 106 ? -8.223 -20.420 -23.861 1.00 44.06 106 MET A C 1
ATOM 812 O O . MET A 1 106 ? -9.006 -19.883 -23.073 1.00 44.06 106 MET A O 1
ATOM 816 N N . GLN A 1 107 ? -8.630 -21.395 -24.678 1.00 51.22 107 GLN A N 1
ATOM 817 C CA . GLN A 1 107 ? -9.996 -21.926 -24.630 1.00 51.22 107 GLN A CA 1
ATOM 818 C C . GLN A 1 107 ? -10.324 -22.593 -23.282 1.00 51.22 107 GLN A C 1
ATOM 820 O O . GLN A 1 107 ? -11.484 -22.572 -22.872 1.00 51.22 107 GLN A O 1
ATOM 825 N N . HIS A 1 108 ? -9.301 -23.054 -22.554 1.00 46.78 108 HIS A N 1
ATOM 826 C CA . HIS A 1 108 ? -9.435 -23.848 -21.329 1.00 46.78 108 HIS A CA 1
ATOM 827 C C . HIS A 1 108 ? -8.831 -23.173 -20.076 1.00 46.78 108 HIS A C 1
ATOM 829 O O . HIS A 1 108 ? -8.795 -23.783 -19.011 1.00 46.78 108 HIS A O 1
ATOM 835 N N . ALA A 1 109 ? -8.352 -21.926 -20.181 1.00 39.84 109 ALA A N 1
ATOM 836 C CA . ALA A 1 109 ? -7.685 -21.209 -19.088 1.00 39.84 109 ALA A CA 1
ATOM 837 C C . ALA A 1 109 ? -8.662 -20.461 -18.154 1.00 39.84 109 ALA A C 1
ATOM 839 O O . ALA A 1 109 ? -9.697 -19.953 -18.596 1.00 39.84 109 ALA A O 1
ATOM 840 N N . ASP A 1 110 ? -8.285 -20.337 -16.875 1.00 49.12 110 ASP A N 1
ATOM 841 C CA . ASP A 1 110 ? -9.019 -19.579 -15.849 1.00 49.12 110 ASP A CA 1
ATOM 842 C C . ASP A 1 110 ? -9.223 -18.101 -16.261 1.00 49.12 110 ASP A C 1
ATOM 844 O O . ASP A 1 110 ? -8.309 -17.503 -16.847 1.00 49.12 110 ASP A O 1
ATOM 848 N N . PRO A 1 111 ? -10.379 -17.475 -15.947 1.00 48.00 111 PRO A N 1
ATOM 849 C CA . PRO A 1 111 ? -10.711 -16.101 -16.335 1.00 48.00 111 PRO A CA 1
ATOM 850 C C . PRO A 1 111 ? -9.628 -15.051 -16.057 1.00 48.00 111 PRO A C 1
ATOM 852 O O . PRO A 1 111 ? -9.475 -14.108 -16.836 1.00 48.00 111 PRO A O 1
ATOM 855 N N . THR A 1 112 ? -8.859 -15.204 -14.979 1.00 42.03 112 THR A N 1
ATOM 856 C CA . THR A 1 112 ? -7.829 -14.234 -14.576 1.00 42.03 112 THR A CA 1
ATOM 857 C C . THR A 1 112 ? -6.611 -14.305 -15.497 1.00 42.03 112 THR A C 1
ATOM 859 O O . THR A 1 112 ? -6.155 -13.287 -16.025 1.00 42.03 112 THR A O 1
ATOM 862 N N . VAL A 1 113 ? -6.152 -15.529 -15.779 1.00 41.41 113 VAL A N 1
ATOM 863 C CA . VAL A 1 113 ? -5.076 -15.824 -16.740 1.00 41.41 113 VAL A CA 1
ATOM 864 C C . VAL A 1 113 ? -5.510 -15.418 -18.145 1.00 41.41 113 VAL A C 1
ATOM 866 O O . VAL A 1 113 ? -4.744 -14.810 -18.890 1.00 41.41 113 VAL A O 1
ATOM 869 N N . ARG A 1 114 ? -6.782 -15.659 -18.475 1.00 44.97 114 ARG A N 1
ATOM 870 C CA . ARG A 1 114 ? -7.382 -15.302 -19.760 1.00 44.97 114 ARG A CA 1
ATOM 871 C C . ARG A 1 114 ? -7.387 -13.794 -19.999 1.00 44.97 114 ARG A C 1
ATOM 873 O O . ARG A 1 114 ? -7.095 -13.347 -21.102 1.00 44.97 114 ARG A O 1
ATOM 880 N N . ARG A 1 115 ? -7.688 -12.999 -18.967 1.00 43.97 115 ARG A N 1
ATOM 881 C CA . ARG A 1 115 ? -7.751 -11.531 -19.052 1.00 43.97 115 ARG A CA 1
ATOM 882 C C . ARG A 1 115 ? -6.367 -10.893 -19.173 1.00 43.97 115 ARG A C 1
ATOM 884 O O . ARG A 1 115 ? -6.218 -9.919 -19.908 1.00 43.97 115 ARG A O 1
ATOM 891 N N . GLN A 1 116 ? -5.371 -11.446 -18.482 1.00 41.78 116 GLN A N 1
ATOM 892 C CA . GLN A 1 116 ? -3.975 -11.013 -18.579 1.00 41.78 116 GLN A CA 1
ATOM 893 C C . GLN A 1 116 ? -3.394 -11.372 -19.957 1.00 41.78 116 GLN A C 1
ATOM 895 O O . GLN A 1 116 ? -2.870 -10.504 -20.651 1.00 41.78 116 GLN A O 1
ATOM 900 N N . ALA A 1 117 ? -3.589 -12.619 -20.399 1.00 38.50 117 ALA A N 1
ATOM 901 C CA . ALA A 1 117 ? -3.134 -13.103 -21.699 1.00 38.50 117 ALA A CA 1
ATOM 902 C C . ALA A 1 117 ? -3.830 -12.393 -22.871 1.00 38.50 117 ALA A C 1
ATOM 904 O O . ALA A 1 117 ? -3.169 -12.060 -23.845 1.00 38.50 117 ALA A O 1
ATOM 905 N N . ALA A 1 118 ? -5.123 -12.064 -22.766 1.00 42.03 118 ALA A N 1
ATOM 906 C CA . ALA A 1 118 ? -5.841 -11.306 -23.797 1.00 42.03 118 ALA A CA 1
ATOM 907 C C . ALA A 1 118 ? -5.271 -9.892 -24.004 1.00 42.03 118 ALA A C 1
ATOM 909 O O . ALA A 1 118 ? -5.190 -9.420 -25.137 1.00 42.03 118 ALA A O 1
ATOM 910 N N . LYS A 1 119 ? -4.836 -9.220 -22.928 1.00 44.56 119 LYS A N 1
ATOM 911 C CA . LYS A 1 119 ? -4.160 -7.917 -23.032 1.00 44.56 119 LYS A CA 1
ATOM 912 C C . LYS A 1 119 ? -2.795 -8.047 -23.709 1.00 44.56 119 LYS A C 1
ATOM 914 O O . LYS A 1 119 ? -2.473 -7.235 -24.571 1.00 44.56 119 LYS A O 1
ATOM 919 N N . SER A 1 120 ? -2.032 -9.086 -23.372 1.00 40.47 120 SER A N 1
ATOM 920 C CA . SER A 1 120 ? -0.743 -9.378 -24.008 1.00 40.47 120 SER A CA 1
ATOM 921 C C . SER A 1 120 ? -0.894 -9.765 -25.484 1.00 40.47 120 SER A C 1
ATOM 923 O O . SER A 1 120 ? -0.154 -9.250 -26.313 1.00 40.47 120 SER A O 1
ATOM 925 N N . ILE A 1 121 ? -1.890 -10.585 -25.841 1.00 45.41 121 ILE A N 1
ATOM 926 C CA . ILE A 1 121 ? -2.195 -10.962 -27.232 1.00 45.41 121 ILE A CA 1
ATOM 927 C C . ILE A 1 121 ? -2.627 -9.745 -28.040 1.00 45.41 121 ILE A C 1
ATOM 929 O O . ILE A 1 121 ? -2.146 -9.573 -29.148 1.00 45.41 121 ILE A O 1
ATOM 933 N N . SER A 1 122 ? -3.454 -8.856 -27.486 1.00 45.22 122 SER A N 1
ATOM 934 C CA . SER A 1 122 ? -3.837 -7.621 -28.178 1.00 45.22 122 SER A CA 1
ATOM 935 C C . SER A 1 122 ? -2.640 -6.698 -28.441 1.00 45.22 122 SER A C 1
ATOM 937 O O . SER A 1 122 ? -2.610 -6.030 -29.473 1.00 45.22 122 SER A O 1
ATOM 939 N N . GLY A 1 123 ? -1.656 -6.655 -27.535 1.00 44.34 123 GLY A N 1
ATOM 940 C CA . GLY A 1 123 ? -0.406 -5.916 -27.740 1.00 44.34 123 GLY A CA 1
ATOM 941 C C . GLY A 1 123 ? 0.496 -6.572 -28.789 1.00 44.34 123 GLY A C 1
ATOM 942 O O . GLY A 1 123 ? 1.007 -5.896 -29.679 1.00 44.34 123 GLY A O 1
ATOM 943 N N . ILE A 1 124 ? 0.628 -7.899 -28.736 1.00 48.50 124 ILE A N 1
ATOM 944 C CA . ILE A 1 124 ? 1.403 -8.692 -29.697 1.00 48.50 124 ILE A CA 1
ATOM 945 C C . ILE A 1 124 ? 0.776 -8.620 -31.092 1.00 48.50 124 ILE A C 1
ATOM 947 O O . ILE A 1 124 ? 1.493 -8.371 -32.051 1.00 48.50 124 ILE A O 1
ATOM 951 N N . ASP A 1 125 ? -0.542 -8.748 -31.236 1.00 47.56 125 ASP A N 1
ATOM 952 C CA . ASP A 1 125 ? -1.229 -8.650 -32.528 1.00 47.56 125 ASP A CA 1
ATOM 953 C C . ASP A 1 125 ? -1.129 -7.249 -33.131 1.00 47.56 125 ASP A C 1
ATOM 955 O O . ASP A 1 125 ? -0.967 -7.123 -34.347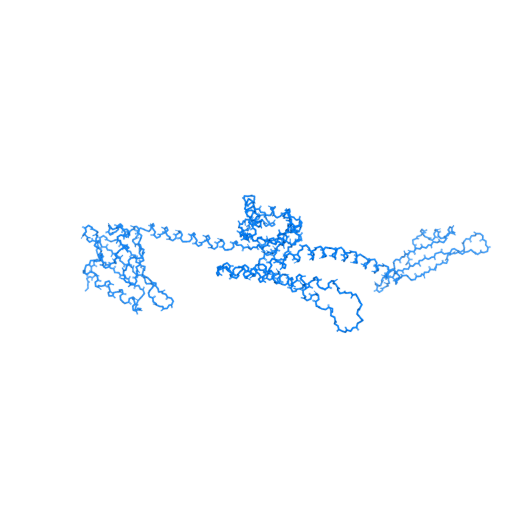 1.00 47.56 125 ASP A O 1
ATOM 959 N N . ALA A 1 126 ? -1.154 -6.193 -32.314 1.00 43.25 126 ALA A N 1
ATOM 960 C CA . ALA A 1 126 ? -0.927 -4.831 -32.790 1.00 43.25 126 ALA A CA 1
ATOM 961 C C . ALA A 1 126 ? 0.508 -4.653 -33.322 1.00 43.25 126 ALA A C 1
ATOM 963 O O . ALA A 1 126 ? 0.702 -4.113 -34.414 1.00 43.25 126 ALA A O 1
ATOM 964 N N . VAL A 1 127 ? 1.504 -5.188 -32.609 1.00 46.03 127 VAL A N 1
ATOM 965 C CA . VAL A 1 127 ? 2.920 -5.170 -33.015 1.00 46.03 127 VAL A CA 1
ATOM 966 C C . VAL A 1 127 ? 3.168 -6.058 -34.241 1.00 46.03 127 VAL A C 1
ATOM 968 O O . VAL A 1 127 ? 3.829 -5.635 -35.185 1.00 46.03 127 VAL A O 1
ATOM 971 N N . LEU A 1 128 ? 2.586 -7.255 -34.309 1.00 46.84 128 LEU A N 1
ATOM 972 C CA . LEU A 1 128 ? 2.688 -8.149 -35.465 1.00 46.84 128 LEU A CA 1
ATOM 973 C C . LEU A 1 128 ? 1.996 -7.572 -36.694 1.00 46.84 128 LEU A C 1
ATOM 975 O O . LEU A 1 128 ? 2.506 -7.716 -37.802 1.00 46.84 128 LEU A O 1
ATOM 979 N N . THR A 1 129 ? 0.860 -6.902 -36.523 1.00 43.91 129 THR A N 1
ATOM 980 C CA . THR A 1 129 ? 0.160 -6.213 -37.615 1.00 43.91 129 THR A CA 1
ATOM 981 C C . THR A 1 129 ? 0.979 -5.030 -38.129 1.00 43.91 129 THR A C 1
ATOM 983 O O . THR A 1 129 ? 1.100 -4.849 -39.344 1.00 43.91 129 THR A O 1
ATOM 986 N N . ALA A 1 130 ? 1.623 -4.285 -37.231 1.00 42.03 130 ALA A N 1
ATOM 987 C CA . ALA A 1 130 ? 2.571 -3.229 -37.565 1.00 42.03 130 ALA A CA 1
ATOM 988 C C . ALA A 1 130 ? 3.798 -3.760 -38.332 1.00 42.03 130 ALA A C 1
ATOM 990 O O . ALA A 1 130 ? 4.096 -3.279 -39.426 1.00 42.03 130 ALA A O 1
ATOM 991 N N . ILE A 1 131 ? 4.454 -4.813 -37.833 1.00 44.50 131 ILE A N 1
ATOM 992 C CA . ILE A 1 131 ? 5.628 -5.420 -38.481 1.00 44.50 131 ILE A CA 1
ATOM 993 C C . ILE A 1 131 ? 5.251 -6.059 -39.834 1.00 44.50 131 ILE A C 1
ATOM 995 O O . ILE A 1 131 ? 5.963 -5.867 -40.818 1.00 44.50 131 ILE A O 1
ATOM 999 N N . ARG A 1 132 ? 4.102 -6.753 -39.948 1.00 43.62 132 ARG A N 1
ATOM 1000 C CA . ARG A 1 132 ? 3.585 -7.302 -41.229 1.00 43.62 132 ARG A CA 1
ATOM 1001 C C . ARG A 1 132 ? 3.381 -6.217 -42.280 1.00 43.62 132 ARG A C 1
ATOM 1003 O O . ARG A 1 132 ? 3.593 -6.471 -43.464 1.00 43.62 132 ARG A O 1
ATOM 1010 N N . SER A 1 133 ? 2.930 -5.042 -41.855 1.00 37.47 133 SER A N 1
ATOM 1011 C CA . SER A 1 133 ? 2.622 -3.932 -42.755 1.00 37.47 133 SER A CA 1
ATOM 1012 C C . SER A 1 133 ? 3.897 -3.246 -43.243 1.00 37.47 133 SER A C 1
ATOM 1014 O O . SER A 1 133 ? 4.010 -2.990 -44.438 1.00 37.47 133 SER A O 1
ATOM 1016 N N . ILE A 1 134 ? 4.894 -3.069 -42.368 1.00 37.66 134 ILE A N 1
ATOM 1017 C CA . ILE A 1 134 ? 6.236 -2.576 -42.727 1.00 37.66 134 ILE A CA 1
ATOM 1018 C C . ILE A 1 134 ? 6.905 -3.514 -43.748 1.00 37.66 134 ILE A C 1
ATOM 1020 O O . ILE A 1 134 ? 7.392 -3.061 -44.779 1.00 37.66 134 ILE A O 1
ATOM 1024 N N . LEU A 1 135 ? 6.833 -4.831 -43.532 1.00 37.59 135 LEU A N 1
ATOM 1025 C CA . LEU A 1 135 ? 7.447 -5.829 -44.419 1.00 37.59 135 LEU A CA 1
ATOM 1026 C C . LEU A 1 135 ? 6.711 -6.021 -45.762 1.00 37.59 135 LEU A C 1
ATOM 1028 O O . LEU A 1 135 ? 7.305 -6.505 -46.726 1.00 37.59 135 LEU A O 1
ATOM 1032 N N . ARG A 1 136 ? 5.423 -5.655 -45.864 1.00 37.25 136 ARG A N 1
ATOM 1033 C CA . ARG A 1 136 ? 4.655 -5.727 -47.126 1.00 37.25 136 ARG A CA 1
ATOM 1034 C C . ARG A 1 136 ? 4.964 -4.585 -48.098 1.00 37.25 136 ARG A C 1
ATOM 1036 O O . ARG A 1 136 ? 4.802 -4.779 -49.298 1.00 37.25 136 ARG A O 1
ATOM 1043 N N . LEU A 1 137 ? 5.424 -3.433 -47.613 1.00 35.88 137 LEU A N 1
ATOM 1044 C CA . LEU A 1 137 ? 5.766 -2.275 -48.450 1.00 35.88 137 LEU A CA 1
ATOM 1045 C C . LEU A 1 137 ? 7.109 -2.412 -49.180 1.00 35.88 137 LEU A C 1
ATOM 1047 O O . LEU A 1 137 ? 7.317 -1.744 -50.185 1.00 35.88 137 LEU A O 1
ATOM 1051 N N . GLU A 1 138 ? 7.995 -3.303 -48.735 1.00 38.25 138 GLU A N 1
ATOM 1052 C CA . GLU A 1 138 ? 9.328 -3.475 -49.336 1.00 38.25 138 GLU A CA 1
ATOM 1053 C C . GLU A 1 138 ? 9.373 -4.507 -50.480 1.00 38.25 138 GLU A C 1
ATOM 1055 O O . GLU A 1 138 ? 10.399 -4.649 -51.141 1.00 38.25 138 GLU A O 1
ATOM 1060 N N . ARG A 1 139 ? 8.266 -5.221 -50.747 1.00 36.38 139 ARG A N 1
ATOM 1061 C CA . ARG A 1 139 ? 8.153 -6.202 -51.849 1.00 36.38 139 ARG A CA 1
ATOM 1062 C C . ARG A 1 139 ? 7.470 -5.673 -53.118 1.00 36.38 139 ARG A C 1
ATOM 1064 O O . ARG A 1 139 ? 7.325 -6.439 -54.065 1.00 36.38 139 ARG A O 1
ATOM 1071 N N . ALA A 1 140 ? 7.031 -4.415 -53.159 1.00 35.03 140 ALA A N 1
ATOM 1072 C CA . ALA A 1 140 ? 6.450 -3.843 -54.375 1.00 35.03 140 ALA A CA 1
ATOM 1073 C C . ALA A 1 140 ? 7.567 -3.440 -55.359 1.00 35.03 140 ALA A C 1
ATOM 1075 O O . ALA A 1 140 ? 8.378 -2.566 -55.056 1.00 35.03 140 ALA A O 1
ATOM 1076 N N . GLU A 1 141 ? 7.632 -4.108 -56.514 1.00 35.62 141 GLU A N 1
ATOM 1077 C CA . GLU A 1 141 ? 8.571 -3.796 -57.602 1.00 35.62 141 GLU A CA 1
ATOM 1078 C C . GLU A 1 141 ? 8.313 -2.400 -58.215 1.00 35.62 141 GLU A C 1
ATOM 1080 O O . GLU A 1 141 ? 7.185 -1.907 -58.155 1.00 35.62 141 GLU A O 1
ATOM 1085 N N . PRO A 1 142 ? 9.320 -1.749 -58.837 1.00 36.12 142 PRO A N 1
ATOM 1086 C CA . PRO A 1 142 ? 9.243 -0.345 -59.252 1.00 36.12 142 PRO A CA 1
ATOM 1087 C C . PRO A 1 142 ? 8.427 -0.060 -60.528 1.00 36.12 142 PRO A C 1
ATOM 1089 O O . PRO A 1 142 ? 8.455 1.074 -60.998 1.00 36.12 142 PRO A O 1
ATOM 1092 N N . ASP A 1 143 ? 7.713 -1.029 -61.104 1.00 36.31 143 ASP A N 1
ATOM 1093 C CA . ASP A 1 143 ? 7.127 -0.896 -62.448 1.00 36.31 143 ASP A CA 1
ATOM 1094 C C . ASP A 1 143 ? 5.603 -0.712 -62.434 1.00 36.31 143 ASP A C 1
ATOM 1096 O O . ASP A 1 143 ? 4.837 -1.529 -62.940 1.00 36.31 143 ASP A O 1
ATOM 1100 N N . THR A 1 144 ? 5.131 0.413 -61.893 1.00 31.98 144 THR A N 1
ATOM 1101 C CA . THR A 1 144 ? 3.782 0.916 -62.216 1.00 31.98 144 THR A CA 1
ATOM 1102 C C . THR A 1 144 ? 3.872 2.375 -62.671 1.00 31.98 144 THR A C 1
ATOM 1104 O O . THR A 1 144 ? 4.424 3.199 -61.939 1.00 31.98 144 THR A O 1
ATOM 1107 N N . PRO A 1 145 ? 3.387 2.725 -63.880 1.00 33.03 145 PRO A N 1
ATOM 1108 C CA . PRO A 1 145 ? 3.469 4.091 -64.378 1.00 33.03 145 PRO A CA 1
ATOM 1109 C C . PRO A 1 145 ? 2.592 5.017 -63.531 1.00 33.03 145 PRO A C 1
ATOM 1111 O O . PRO A 1 145 ? 1.523 4.625 -63.068 1.00 33.03 145 PRO A O 1
ATOM 1114 N N . ALA A 1 146 ? 3.080 6.243 -63.343 1.00 40.00 146 ALA A N 1
ATOM 1115 C CA . ALA A 1 146 ? 2.477 7.294 -62.535 1.00 40.00 146 ALA A CA 1
ATOM 1116 C C . ALA A 1 146 ? 0.977 7.484 -62.833 1.00 40.00 146 ALA A C 1
ATOM 1118 O O . ALA A 1 146 ? 0.595 8.083 -63.836 1.00 40.00 146 ALA A O 1
ATOM 1119 N N . GLY A 1 147 ? 0.146 6.985 -61.923 1.00 32.31 147 GLY A N 1
ATOM 1120 C CA . GLY A 1 147 ? -1.245 7.367 -61.727 1.00 32.31 147 GLY A CA 1
ATOM 1121 C C . GLY A 1 147 ? -1.424 7.648 -60.238 1.00 32.31 147 GLY A C 1
ATOM 1122 O O . GLY A 1 147 ? -0.864 6.935 -59.410 1.00 32.31 147 GLY A O 1
ATOM 1123 N N . ASP A 1 148 ? -2.106 8.738 -59.910 1.00 41.56 148 ASP A N 1
ATOM 1124 C CA . ASP A 1 148 ? -2.145 9.343 -58.577 1.00 41.56 148 ASP A CA 1
ATOM 1125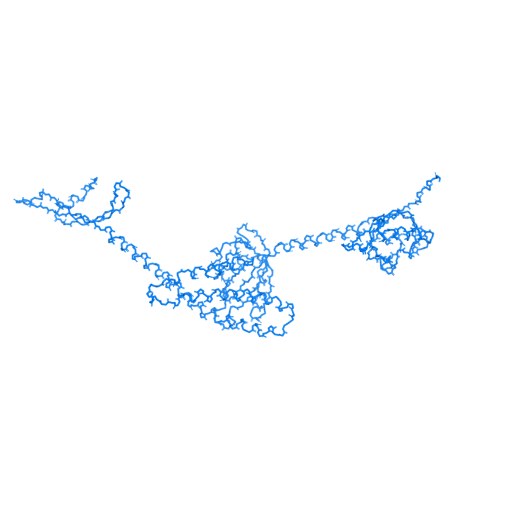 C C . ASP A 1 148 ? -2.396 8.349 -57.412 1.00 41.56 148 ASP A C 1
ATOM 1127 O O . ASP A 1 148 ? -3.456 7.735 -57.310 1.00 41.56 148 ASP A O 1
ATOM 1131 N N . GLY A 1 149 ? -1.416 8.256 -56.492 1.00 37.12 149 GLY A N 1
ATOM 1132 C CA . GLY A 1 149 ? -1.432 7.489 -55.225 1.00 37.12 149 GLY A CA 1
ATOM 1133 C C . GLY A 1 149 ? -0.763 6.102 -55.318 1.00 37.12 149 GLY A C 1
ATOM 1134 O O . GLY A 1 149 ? -1.172 5.312 -56.160 1.00 37.12 149 GLY A O 1
ATOM 1135 N N . PRO A 1 150 ? 0.253 5.754 -54.480 1.00 37.72 150 PRO A N 1
ATOM 1136 C CA . PRO A 1 150 ? 0.161 5.689 -53.015 1.00 37.72 150 PRO A CA 1
ATOM 1137 C C . PRO A 1 150 ? 1.496 6.043 -52.308 1.00 37.72 150 PRO A C 1
ATOM 1139 O O . PRO A 1 150 ? 2.129 5.199 -51.680 1.00 37.72 150 PRO A O 1
ATOM 1142 N N . GLN A 1 151 ? 1.958 7.293 -52.374 1.00 38.19 151 GLN A N 1
ATOM 1143 C CA . GLN A 1 151 ? 3.212 7.688 -51.699 1.00 38.19 151 GLN A CA 1
ATOM 1144 C C . GLN A 1 151 ? 3.059 7.944 -50.181 1.00 38.19 151 GLN A C 1
ATOM 1146 O O . GLN A 1 151 ? 4.049 8.189 -49.502 1.00 38.19 151 GLN A O 1
ATOM 1151 N N . ASN A 1 152 ? 1.844 7.836 -49.621 1.00 36.38 152 ASN A N 1
ATOM 1152 C CA . ASN A 1 152 ? 1.551 8.216 -48.227 1.00 36.38 152 ASN A CA 1
ATOM 1153 C C . ASN A 1 152 ? 1.251 7.052 -47.258 1.00 36.38 152 ASN A C 1
ATOM 1155 O O . ASN A 1 152 ? 1.121 7.281 -46.059 1.00 36.38 152 ASN A O 1
ATOM 1159 N N . LEU A 1 153 ? 1.149 5.801 -47.723 1.00 32.62 153 LEU A N 1
ATOM 1160 C CA . LEU A 1 153 ? 0.710 4.679 -46.870 1.00 32.62 153 LEU A CA 1
ATOM 1161 C C . LEU A 1 153 ? 1.856 4.077 -46.037 1.00 32.62 153 LEU A C 1
ATOM 1163 O O . LEU A 1 153 ? 1.665 3.790 -44.860 1.00 32.62 153 LEU A O 1
ATOM 1167 N N . GLY A 1 154 ? 3.074 3.959 -46.579 1.00 31.52 154 GLY A N 1
ATOM 1168 C CA . GLY A 1 154 ? 4.208 3.413 -45.818 1.00 31.52 154 GLY A CA 1
ATOM 1169 C C . GLY A 1 154 ? 4.716 4.311 -44.695 1.00 31.52 154 GLY A C 1
ATOM 1170 O O . GLY A 1 154 ? 5.025 3.820 -43.612 1.00 31.52 154 GLY A O 1
ATOM 1171 N N . ALA A 1 155 ? 4.688 5.627 -44.910 1.00 30.53 155 ALA A N 1
ATOM 1172 C CA . ALA A 1 155 ? 4.935 6.603 -43.857 1.00 30.53 155 ALA A CA 1
ATOM 1173 C C . ALA A 1 155 ? 3.804 6.602 -42.814 1.00 30.53 155 ALA A C 1
ATOM 1175 O O . ALA A 1 155 ? 4.088 6.635 -41.624 1.00 30.53 155 ALA A O 1
ATOM 1176 N N . SER A 1 156 ? 2.536 6.478 -43.230 1.00 28.59 156 SER A N 1
ATOM 1177 C CA . SER A 1 156 ? 1.385 6.454 -42.314 1.00 28.59 156 SER A CA 1
ATOM 1178 C C . SER A 1 156 ? 1.358 5.213 -41.403 1.00 28.59 156 SER A C 1
ATOM 1180 O O . SER A 1 156 ? 1.017 5.342 -40.228 1.00 28.59 156 SER A O 1
ATOM 1182 N N . TYR A 1 157 ? 1.788 4.033 -41.872 1.00 34.00 157 TYR A N 1
ATOM 1183 C CA . TYR A 1 157 ? 1.782 2.792 -41.074 1.00 34.00 157 TYR A CA 1
ATOM 1184 C C . TYR A 1 157 ? 3.066 2.520 -40.276 1.00 34.00 157 TYR A C 1
ATOM 1186 O O . TYR A 1 157 ? 2.968 1.959 -39.185 1.00 34.00 157 TYR A O 1
ATOM 1194 N N . ALA A 1 158 ? 4.243 2.961 -40.742 1.00 35.25 158 ALA A N 1
ATOM 1195 C CA . ALA A 1 158 ? 5.449 3.024 -39.905 1.00 35.25 158 ALA A CA 1
ATOM 1196 C C . ALA A 1 158 ? 5.240 4.003 -38.739 1.00 35.25 158 ALA A C 1
ATOM 1198 O O . ALA A 1 158 ? 5.502 3.654 -37.592 1.00 35.25 158 ALA A O 1
ATOM 1199 N N . LEU A 1 159 ? 4.615 5.152 -39.023 1.00 32.09 159 LEU A N 1
ATOM 1200 C CA . LEU A 1 159 ? 4.133 6.084 -38.010 1.00 32.09 159 LEU A CA 1
ATOM 1201 C C . LEU A 1 159 ? 3.075 5.432 -37.105 1.00 32.09 159 LEU A C 1
ATOM 1203 O O . LEU A 1 159 ? 3.074 5.696 -35.918 1.00 32.09 159 LEU A O 1
ATOM 1207 N N . THR A 1 160 ? 2.214 4.531 -37.598 1.00 30.38 160 THR A N 1
ATOM 1208 C CA . THR A 1 160 ? 1.237 3.811 -36.748 1.00 30.38 160 THR A CA 1
ATOM 1209 C C . THR A 1 160 ? 1.913 2.802 -35.807 1.00 30.38 160 THR A C 1
ATOM 1211 O O . THR A 1 160 ? 1.528 2.705 -34.648 1.00 30.38 160 THR A O 1
ATOM 1214 N N . ALA A 1 161 ? 2.938 2.075 -36.263 1.00 38.28 161 ALA A N 1
ATOM 1215 C CA . ALA A 1 161 ? 3.745 1.172 -35.434 1.00 38.28 161 ALA A CA 1
ATOM 1216 C C . ALA A 1 161 ? 4.529 1.931 -34.353 1.00 38.28 161 ALA A C 1
ATOM 1218 O O . ALA A 1 161 ? 4.577 1.515 -33.197 1.00 38.28 161 ALA A O 1
ATOM 1219 N N . GLU A 1 162 ? 5.100 3.068 -34.742 1.00 39.69 162 GLU A N 1
ATOM 1220 C CA . GLU A 1 162 ? 5.820 3.989 -33.872 1.00 39.69 162 GLU A CA 1
ATOM 1221 C C . GLU A 1 162 ? 4.869 4.662 -32.874 1.00 39.69 162 GLU A C 1
ATOM 1223 O O . GLU A 1 162 ? 5.172 4.698 -31.691 1.00 39.69 162 GLU A O 1
ATOM 1228 N N . ILE A 1 163 ? 3.669 5.071 -33.299 1.00 36.03 163 ILE A N 1
ATOM 1229 C CA . ILE A 1 163 ? 2.597 5.604 -32.445 1.00 36.03 163 ILE A CA 1
ATOM 1230 C C . ILE A 1 163 ? 2.091 4.535 -31.477 1.00 36.03 163 ILE A C 1
ATOM 1232 O O . ILE A 1 163 ? 1.891 4.846 -30.312 1.00 36.03 163 ILE A O 1
ATOM 1236 N N . VAL A 1 164 ? 1.878 3.286 -31.897 1.00 41.75 164 VAL A N 1
ATOM 1237 C CA . VAL A 1 164 ? 1.414 2.226 -30.988 1.00 41.75 164 VAL A CA 1
ATOM 1238 C C . VAL A 1 164 ? 2.503 1.892 -29.970 1.00 41.75 164 VAL A C 1
ATOM 1240 O O . VAL A 1 164 ? 2.211 1.905 -28.781 1.00 41.75 164 VAL A O 1
ATOM 1243 N N . ALA A 1 165 ? 3.758 1.700 -30.390 1.00 44.94 165 ALA A N 1
ATOM 1244 C CA . ALA A 1 165 ? 4.884 1.448 -29.485 1.00 44.94 165 ALA A CA 1
ATOM 1245 C C . ALA A 1 165 ? 5.253 2.658 -28.599 1.00 44.94 165 ALA A C 1
ATOM 1247 O O . ALA A 1 165 ? 5.759 2.465 -27.497 1.00 44.94 165 ALA A O 1
ATOM 1248 N N . ALA A 1 166 ? 4.987 3.889 -29.047 1.00 37.12 166 ALA A N 1
ATOM 1249 C CA . ALA A 1 166 ? 5.137 5.108 -28.250 1.00 37.12 166 ALA A CA 1
ATOM 1250 C C . ALA A 1 166 ? 3.947 5.363 -27.307 1.00 37.12 166 ALA A C 1
ATOM 1252 O O . ALA A 1 166 ? 4.108 6.076 -26.320 1.00 37.12 166 ALA A O 1
ATOM 1253 N N . ASN A 1 167 ? 2.768 4.788 -27.585 1.00 39.59 167 ASN A N 1
ATOM 1254 C CA . ASN A 1 167 ? 1.570 4.899 -26.742 1.00 39.59 167 ASN A CA 1
ATOM 1255 C C . ASN A 1 167 ? 1.376 3.716 -25.778 1.00 39.59 167 ASN A C 1
ATOM 1257 O O . ASN A 1 167 ? 0.480 3.770 -24.934 1.00 39.59 167 ASN A O 1
ATOM 1261 N N . VAL A 1 168 ? 2.191 2.658 -25.856 1.00 53.06 168 VAL A N 1
ATOM 1262 C CA . VAL A 1 168 ? 2.282 1.681 -24.763 1.00 53.06 168 VAL A CA 1
ATOM 1263 C C . VAL A 1 168 ? 3.158 2.293 -23.667 1.00 53.06 168 VAL A C 1
ATOM 1265 O O . VAL A 1 168 ? 4.311 2.638 -23.904 1.00 53.06 168 VAL A O 1
ATOM 1268 N N . ALA A 1 169 ? 2.608 2.440 -22.457 1.00 62.84 169 ALA A N 1
ATOM 1269 C CA . ALA A 1 169 ? 3.349 2.940 -21.290 1.00 62.84 169 ALA A CA 1
ATOM 1270 C C . ALA A 1 169 ? 4.528 2.029 -20.889 1.00 62.84 169 ALA A C 1
ATOM 1272 O O . ALA A 1 169 ? 5.439 2.465 -20.191 1.00 62.84 169 ALA A O 1
ATOM 1273 N N . ASP A 1 170 ? 4.499 0.777 -21.340 1.00 77.50 170 ASP A N 1
ATOM 1274 C CA . ASP A 1 170 ? 5.527 -0.230 -21.120 1.00 77.50 170 ASP A CA 1
ATOM 1275 C C . ASP A 1 170 ? 6.635 -0.140 -22.196 1.00 77.50 170 ASP A C 1
ATOM 1277 O O . ASP A 1 170 ? 6.405 0.212 -23.359 1.00 77.50 170 ASP A O 1
ATOM 1281 N N . LEU A 1 171 ? 7.861 -0.483 -21.807 1.00 82.81 171 LEU A N 1
ATOM 1282 C CA . LEU A 1 171 ? 9.006 -0.650 -22.697 1.00 82.81 171 LEU A CA 1
ATOM 1283 C C . LEU A 1 171 ? 8.920 -2.028 -23.360 1.00 82.81 171 LEU A C 1
ATOM 1285 O O . LEU A 1 171 ? 8.758 -3.040 -22.685 1.00 82.81 171 LEU A O 1
ATOM 1289 N N . ILE A 1 172 ? 9.054 -2.074 -24.683 1.00 80.50 172 ILE A N 1
ATOM 1290 C CA . ILE A 1 172 ? 9.117 -3.317 -25.449 1.00 80.50 172 ILE A CA 1
ATOM 1291 C C . ILE A 1 172 ? 10.524 -3.448 -26.022 1.00 80.50 172 ILE A C 1
ATOM 1293 O O . ILE A 1 172 ? 11.015 -2.548 -26.705 1.00 80.50 172 ILE A O 1
ATOM 1297 N N . THR A 1 173 ? 11.172 -4.582 -25.772 1.00 80.38 173 THR A N 1
ATOM 1298 C CA . THR A 1 173 ? 12.489 -4.886 -26.335 1.00 80.38 173 THR A CA 1
ATOM 1299 C C . THR A 1 173 ? 12.517 -6.251 -26.997 1.00 80.38 173 THR A C 1
ATOM 1301 O O . THR A 1 173 ? 11.743 -7.146 -26.661 1.00 80.38 173 THR A O 1
ATOM 1304 N N . VAL A 1 174 ? 13.428 -6.401 -27.952 1.00 77.25 174 VAL A N 1
ATOM 1305 C CA . VAL A 1 174 ? 13.795 -7.690 -28.530 1.00 77.25 174 VAL A CA 1
ATOM 1306 C C . VAL A 1 174 ? 15.240 -7.959 -28.157 1.00 77.25 174 VAL A C 1
ATOM 1308 O O . VAL A 1 174 ? 16.104 -7.124 -28.430 1.00 77.25 174 VAL A O 1
ATOM 1311 N N . GLN A 1 175 ? 15.498 -9.109 -27.547 1.00 82.00 175 GLN A N 1
ATOM 1312 C CA . GLN A 1 175 ? 16.826 -9.515 -27.091 1.00 82.00 175 GLN A CA 1
ATOM 1313 C C . GLN A 1 175 ? 17.222 -10.836 -27.758 1.00 82.00 175 GLN A C 1
ATOM 1315 O O . GLN A 1 175 ? 16.352 -11.656 -28.060 1.00 82.00 175 GLN A O 1
ATOM 1320 N N . ASP A 1 176 ? 18.510 -11.027 -28.036 1.00 78.62 176 ASP A N 1
ATOM 1321 C CA . ASP A 1 176 ? 19.041 -12.296 -28.552 1.00 78.62 176 ASP A CA 1
ATOM 1322 C C . ASP A 1 176 ? 19.440 -13.272 -27.429 1.00 78.62 176 ASP A C 1
ATOM 1324 O O . ASP A 1 176 ? 19.191 -13.027 -26.247 1.00 78.62 176 ASP A O 1
ATOM 1328 N N . SER A 1 177 ? 20.053 -14.399 -27.800 1.00 75.19 177 SER A N 1
ATOM 1329 C CA . SER A 1 177 ? 20.455 -15.465 -26.875 1.00 75.19 177 SER A CA 1
ATOM 1330 C C . SER A 1 177 ? 21.508 -15.034 -25.857 1.00 75.19 177 SER A C 1
ATOM 1332 O O . SER A 1 177 ? 21.595 -15.627 -24.780 1.00 75.19 177 SER A O 1
ATOM 1334 N N . ASP A 1 178 ? 22.285 -14.005 -26.198 1.00 78.12 178 ASP A N 1
ATOM 1335 C CA . ASP A 1 178 ? 23.316 -13.421 -25.343 1.00 78.12 178 ASP A CA 1
ATOM 1336 C C . ASP A 1 178 ? 22.730 -12.323 -24.435 1.00 78.12 178 ASP A C 1
ATOM 1338 O O . ASP A 1 178 ? 23.433 -11.748 -23.603 1.00 78.12 178 ASP A O 1
ATOM 1342 N N . GLY A 1 179 ? 21.424 -12.049 -24.559 1.00 80.38 179 GLY A N 1
ATOM 1343 C CA . GLY A 1 179 ? 20.719 -11.007 -23.820 1.00 80.38 179 GLY A CA 1
ATOM 1344 C C . GLY A 1 179 ? 20.998 -9.602 -24.351 1.00 80.38 179 GLY A C 1
ATOM 1345 O O . GLY A 1 179 ? 20.756 -8.628 -23.638 1.00 80.38 179 GLY A O 1
ATOM 1346 N N . CYS A 1 180 ? 21.524 -9.474 -25.572 1.00 86.75 180 CYS A N 1
ATOM 1347 C CA . CYS A 1 180 ? 21.812 -8.182 -26.183 1.00 86.75 180 CYS A CA 1
ATOM 1348 C C . CYS A 1 180 ? 20.557 -7.591 -26.828 1.00 86.75 180 CYS A C 1
ATOM 1350 O O . CYS A 1 180 ? 19.835 -8.280 -27.556 1.00 86.75 180 CYS A O 1
ATOM 1352 N N . TYR A 1 181 ? 20.311 -6.294 -26.625 1.00 83.06 181 TYR A N 1
ATOM 1353 C CA . TYR A 1 181 ? 19.171 -5.614 -27.241 1.00 83.06 181 TYR A CA 1
ATOM 1354 C C . TYR A 1 181 ? 19.343 -5.500 -28.763 1.00 83.06 181 TYR A C 1
ATOM 1356 O O . TYR A 1 181 ? 20.256 -4.840 -29.262 1.00 83.06 181 TYR A O 1
ATOM 1364 N N . ARG A 1 182 ? 18.431 -6.108 -29.522 1.00 79.19 182 ARG A N 1
ATOM 1365 C CA . ARG A 1 182 ? 18.357 -6.023 -30.990 1.00 79.19 182 ARG A CA 1
ATOM 1366 C C . ARG A 1 182 ? 17.345 -5.002 -31.476 1.00 79.19 182 ARG A C 1
ATOM 1368 O O . ARG A 1 182 ? 17.494 -4.469 -32.572 1.00 79.19 182 ARG A O 1
ATOM 1375 N N . TRP A 1 183 ? 16.338 -4.723 -30.659 1.00 79.25 183 TRP A N 1
ATOM 1376 C CA . TRP A 1 183 ? 15.360 -3.677 -30.906 1.00 79.25 183 TRP A CA 1
ATOM 1377 C C . TRP A 1 183 ? 14.814 -3.149 -29.581 1.00 79.25 183 TRP A C 1
ATOM 1379 O O . TRP A 1 183 ? 14.674 -3.910 -28.622 1.00 79.25 183 TRP A O 1
ATOM 1389 N N . VAL A 1 184 ? 14.514 -1.854 -29.532 1.00 75.50 184 VAL A N 1
ATOM 1390 C CA . VAL A 1 184 ? 14.054 -1.145 -28.335 1.00 75.50 184 VAL A CA 1
ATOM 1391 C C . VAL A 1 184 ? 12.992 -0.133 -28.754 1.00 75.50 184 VAL A C 1
ATOM 1393 O O . VAL A 1 184 ? 13.218 0.642 -29.684 1.00 75.50 184 VAL A O 1
ATOM 1396 N N . SER A 1 185 ? 11.837 -0.134 -28.087 1.00 72.75 185 SER A N 1
ATOM 1397 C CA . SER A 1 185 ? 10.780 0.845 -28.345 1.00 72.75 185 SER A CA 1
ATOM 1398 C C . SER A 1 185 ? 11.171 2.253 -27.866 1.00 72.75 185 SER A C 1
ATOM 1400 O O . SER A 1 185 ? 11.884 2.388 -26.869 1.00 72.75 185 SER A O 1
ATOM 1402 N N . PRO A 1 186 ? 10.640 3.329 -28.483 1.00 70.69 186 PRO A N 1
ATOM 1403 C CA . PRO A 1 186 ? 10.890 4.707 -28.037 1.00 70.69 186 PRO A CA 1
ATOM 1404 C C . PRO A 1 186 ? 10.469 4.993 -26.585 1.00 70.69 186 PRO A C 1
ATOM 1406 O O . PRO A 1 186 ? 11.010 5.897 -25.947 1.00 70.69 186 PRO A O 1
ATOM 1409 N N . SER A 1 187 ? 9.536 4.206 -26.031 1.00 74.62 187 SER A N 1
ATOM 1410 C CA . SER A 1 187 ? 9.111 4.293 -24.626 1.00 74.62 187 SER A CA 1
ATOM 1411 C C . SER A 1 187 ? 10.234 3.990 -23.618 1.00 74.62 187 SER A C 1
ATOM 1413 O O . SER A 1 187 ? 10.074 4.284 -22.430 1.00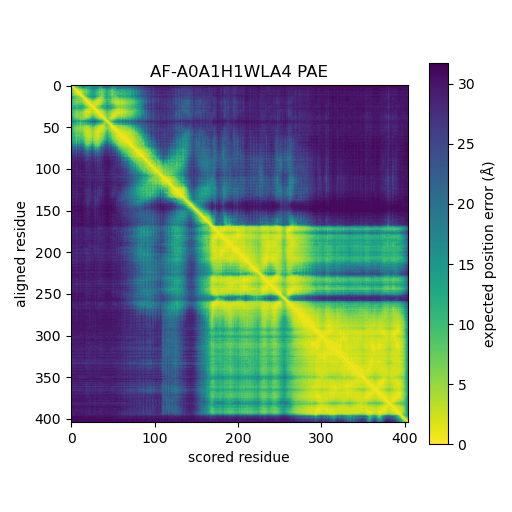 74.62 187 SER A O 1
ATOM 1415 N N . SER A 1 188 ? 11.402 3.496 -24.064 1.00 84.50 188 SER A N 1
ATOM 1416 C CA . SER A 1 188 ? 12.580 3.278 -23.213 1.00 84.50 188 SER A CA 1
ATOM 1417 C C . SER A 1 188 ? 12.990 4.524 -22.432 1.00 84.50 188 SER A C 1
ATOM 1419 O O . SER A 1 188 ? 13.367 4.408 -21.263 1.00 84.50 188 SER A O 1
ATOM 1421 N N . LEU A 1 189 ? 12.866 5.714 -23.030 1.00 81.31 189 LEU A N 1
ATOM 1422 C CA . LEU A 1 189 ? 13.240 6.969 -22.381 1.00 81.31 189 LEU A CA 1
ATOM 1423 C C . LEU A 1 189 ? 12.344 7.258 -21.170 1.00 81.31 189 LEU A C 1
ATOM 1425 O O . LEU A 1 189 ? 12.840 7.590 -20.094 1.00 81.31 189 LEU A O 1
ATOM 1429 N N . SER A 1 190 ? 11.034 7.080 -21.312 1.00 80.19 190 SER A N 1
ATOM 1430 C CA . SER A 1 190 ? 10.067 7.319 -20.236 1.00 80.19 190 SER A CA 1
ATOM 1431 C C . SER A 1 190 ? 10.203 6.295 -19.105 1.00 80.19 190 SER A C 1
ATOM 1433 O O . SER A 1 190 ? 10.250 6.664 -17.927 1.00 80.19 190 SER A O 1
ATOM 1435 N N . VAL A 1 191 ? 10.313 5.014 -19.467 1.00 82.75 191 VAL A N 1
ATOM 1436 C CA . VAL A 1 191 ? 10.336 3.888 -18.519 1.00 82.75 191 VAL A CA 1
ATOM 1437 C C . VAL A 1 191 ? 11.683 3.785 -17.803 1.00 82.75 191 VAL A C 1
ATOM 1439 O O . VAL A 1 191 ? 11.740 3.678 -16.581 1.00 82.75 191 VAL A O 1
ATOM 1442 N N . THR A 1 192 ? 12.789 3.858 -18.545 1.00 85.81 192 THR A N 1
ATOM 1443 C CA . THR A 1 192 ? 14.134 3.589 -18.004 1.00 85.81 192 THR A CA 1
ATOM 1444 C C . THR A 1 192 ? 15.008 4.838 -17.909 1.00 85.81 192 THR A C 1
ATOM 1446 O O . THR A 1 192 ? 15.903 4.908 -17.069 1.00 85.81 192 THR A O 1
ATOM 1449 N N . GLY A 1 193 ? 14.736 5.877 -18.703 1.00 86.38 193 GLY A N 1
ATOM 1450 C CA . GLY A 1 193 ? 15.613 7.045 -18.853 1.00 86.38 193 GLY A CA 1
ATOM 1451 C C . GLY A 1 193 ? 16.675 6.902 -19.942 1.00 86.38 193 GLY A C 1
ATOM 1452 O O . GLY A 1 193 ? 17.365 7.877 -20.215 1.00 86.38 193 GLY A O 1
ATOM 1453 N N . TRP A 1 194 ? 16.812 5.729 -20.563 1.00 88.19 194 TRP A N 1
ATOM 1454 C CA . TRP A 1 194 ? 17.774 5.497 -21.639 1.00 88.19 194 TRP A CA 1
ATOM 1455 C C . TRP A 1 194 ? 17.149 5.702 -23.012 1.00 88.19 194 TRP A C 1
ATOM 1457 O O . TRP A 1 194 ? 16.009 5.297 -23.258 1.00 88.19 194 TRP A O 1
ATOM 1467 N N . LEU A 1 195 ? 17.926 6.277 -23.925 1.00 84.06 195 LEU A N 1
ATOM 1468 C CA . LEU A 1 195 ? 17.547 6.342 -25.328 1.00 84.06 195 LEU A CA 1
ATOM 1469 C C . LEU A 1 195 ? 17.716 4.967 -25.998 1.00 84.06 195 LEU A C 1
ATOM 1471 O O . LEU A 1 195 ? 18.641 4.230 -25.631 1.00 84.06 195 LEU A O 1
ATOM 1475 N N . PRO A 1 196 ? 16.880 4.616 -26.992 1.00 79.00 196 PRO A N 1
ATOM 1476 C CA . PRO A 1 196 ? 17.000 3.350 -27.710 1.00 79.00 196 PRO A CA 1
ATOM 1477 C C . PRO A 1 196 ? 18.415 3.097 -28.241 1.00 79.00 196 PRO A C 1
ATOM 1479 O O . PRO A 1 196 ? 18.947 2.002 -28.074 1.00 79.00 196 PRO A O 1
ATOM 1482 N N . GLU A 1 197 ? 19.076 4.115 -28.798 1.00 82.00 197 GLU A N 1
ATOM 1483 C CA . GLU A 1 197 ? 20.410 3.989 -29.400 1.00 82.00 197 GLU A CA 1
ATOM 1484 C C . GLU A 1 197 ? 21.501 3.666 -28.372 1.00 82.00 197 GLU A C 1
ATOM 1486 O O . GLU A 1 197 ? 22.531 3.101 -28.729 1.00 82.00 197 GLU A O 1
ATOM 1491 N N . GLN A 1 198 ? 21.278 4.003 -27.098 1.00 87.19 198 GLN A N 1
ATOM 1492 C CA . GLN A 1 198 ? 22.202 3.694 -26.004 1.00 87.19 198 GLN A CA 1
ATOM 1493 C C . GLN A 1 198 ? 22.035 2.264 -25.485 1.00 87.19 198 GLN A C 1
ATOM 1495 O O . GLN A 1 198 ? 22.957 1.722 -24.881 1.00 87.19 198 GLN A O 1
ATOM 1500 N N . LEU A 1 199 ? 20.859 1.668 -25.691 1.00 87.69 199 LEU A N 1
ATOM 1501 C CA . LEU A 1 199 ? 20.561 0.298 -25.285 1.00 87.69 199 LEU A CA 1
ATOM 1502 C C . LEU A 1 199 ? 20.915 -0.701 -26.389 1.00 87.69 199 LEU A C 1
ATOM 1504 O O . LEU A 1 199 ? 21.380 -1.796 -26.091 1.00 87.69 199 LEU A O 1
ATOM 1508 N N . LEU A 1 200 ? 20.734 -0.341 -27.662 1.00 83.38 200 LEU A N 1
ATOM 1509 C CA . LEU A 1 200 ? 21.002 -1.236 -28.790 1.00 83.38 200 LEU A CA 1
ATOM 1510 C C . LEU A 1 200 ? 22.423 -1.827 -28.749 1.00 83.38 200 LEU A C 1
ATOM 1512 O O . LEU A 1 200 ? 23.423 -1.122 -28.622 1.00 83.38 200 LEU A O 1
ATOM 1516 N N . GLY A 1 201 ? 22.499 -3.153 -28.870 1.00 82.19 201 GLY A N 1
ATOM 1517 C CA . GLY A 1 201 ? 23.738 -3.931 -28.829 1.00 82.19 201 GLY A CA 1
ATOM 1518 C C . GLY A 1 201 ? 24.326 -4.154 -27.433 1.00 82.19 201 GLY A C 1
ATOM 1519 O O . GLY A 1 201 ? 25.261 -4.939 -27.313 1.00 82.19 201 GLY A O 1
ATOM 1520 N N . GLN A 1 202 ? 23.794 -3.511 -26.390 1.00 90.94 202 GLN A N 1
ATOM 1521 C CA . GLN A 1 202 ? 24.260 -3.701 -25.017 1.00 90.94 202 GLN A CA 1
ATOM 1522 C C . GLN A 1 202 ? 23.605 -4.934 -24.373 1.00 90.94 202 GLN A C 1
ATOM 1524 O O . GLN A 1 202 ? 22.446 -5.240 -24.680 1.00 90.94 202 GLN A O 1
ATOM 1529 N N . PRO A 1 203 ? 24.298 -5.628 -23.456 1.00 90.69 203 PRO A N 1
ATOM 1530 C CA . PRO A 1 203 ? 23.734 -6.760 -22.731 1.00 90.69 203 PRO A CA 1
ATOM 1531 C C . PRO A 1 203 ? 22.792 -6.291 -21.609 1.00 90.69 203 PRO A C 1
ATOM 1533 O O . PRO A 1 203 ? 23.170 -5.529 -20.718 1.00 90.69 203 PRO A O 1
ATOM 1536 N N . HIS A 1 204 ? 21.561 -6.801 -21.602 1.00 90.19 204 HIS A N 1
ATOM 1537 C CA . HIS A 1 204 ? 20.516 -6.467 -20.629 1.00 90.19 204 HIS A CA 1
ATOM 1538 C C . HIS A 1 204 ? 20.960 -6.547 -19.141 1.00 90.19 204 HIS A C 1
ATOM 1540 O O . HIS A 1 204 ? 20.677 -5.607 -18.390 1.00 90.19 204 HIS A O 1
ATOM 1546 N N . PRO A 1 205 ? 21.721 -7.570 -18.680 1.00 90.56 205 PRO A N 1
ATOM 1547 C CA . PRO A 1 205 ? 22.160 -7.670 -17.280 1.00 90.56 205 PRO A CA 1
ATOM 1548 C C . PRO A 1 205 ? 23.045 -6.519 -16.769 1.00 90.56 205 PRO A C 1
ATOM 1550 O O . PRO A 1 205 ? 23.158 -6.332 -15.552 1.00 90.56 205 PRO A O 1
ATOM 1553 N N . GLU A 1 206 ? 23.679 -5.740 -17.652 1.00 91.44 206 GLU A N 1
ATOM 1554 C CA . GLU A 1 206 ? 24.485 -4.576 -17.252 1.00 91.44 206 GLU A CA 1
ATOM 1555 C C . GLU A 1 206 ? 23.645 -3.428 -16.689 1.00 91.44 206 GLU A C 1
ATOM 1557 O O . GLU A 1 206 ? 24.141 -2.627 -15.892 1.00 91.44 206 GLU A O 1
ATOM 1562 N N . PHE A 1 207 ? 22.365 -3.372 -17.052 1.00 93.44 207 PHE A N 1
ATOM 1563 C CA . PHE A 1 207 ? 21.427 -2.367 -16.563 1.00 93.44 207 PHE A CA 1
ATOM 1564 C C . PHE A 1 207 ? 20.689 -2.813 -15.304 1.00 93.44 207 PHE A C 1
ATOM 1566 O O . PHE A 1 207 ? 19.856 -2.074 -14.797 1.00 93.44 207 PHE A O 1
ATOM 1573 N N . ILE A 1 208 ? 20.993 -3.991 -14.764 1.00 93.62 208 ILE A N 1
ATOM 1574 C CA . ILE A 1 208 ? 20.301 -4.544 -13.599 1.00 93.62 208 ILE A CA 1
ATOM 1575 C C . ILE A 1 208 ? 21.189 -4.446 -12.369 1.00 93.62 208 ILE A C 1
ATOM 1577 O O . ILE A 1 208 ? 22.402 -4.685 -12.435 1.00 93.62 208 ILE A O 1
ATOM 1581 N N . HIS A 1 209 ? 20.569 -4.113 -11.235 1.00 95.00 209 HIS A N 1
ATOM 1582 C CA . HIS A 1 209 ? 21.246 -4.087 -9.945 1.00 95.00 209 HIS A CA 1
ATOM 1583 C C . HIS A 1 209 ? 21.960 -5.427 -9.684 1.00 95.00 209 HIS A C 1
ATOM 1585 O O . HIS A 1 209 ? 21.333 -6.477 -9.839 1.00 95.00 209 HIS A O 1
ATOM 1591 N N . PRO A 1 210 ? 23.241 -5.432 -9.264 1.00 93.12 210 PRO A N 1
ATOM 1592 C CA . PRO A 1 210 ? 24.032 -6.656 -9.113 1.00 93.12 210 PRO A CA 1
ATOM 1593 C C . PRO A 1 210 ? 23.345 -7.776 -8.318 1.00 93.12 210 PRO A C 1
ATOM 1595 O O . PRO A 1 210 ? 23.348 -8.922 -8.767 1.00 93.12 210 PRO A O 1
ATOM 1598 N N . ASP A 1 211 ? 22.702 -7.440 -7.196 1.00 94.44 211 ASP A N 1
ATOM 1599 C CA . ASP A 1 211 ? 21.979 -8.403 -6.348 1.00 94.44 211 ASP A CA 1
ATOM 1600 C C . ASP A 1 211 ? 20.788 -9.076 -7.050 1.00 94.44 211 ASP A C 1
ATOM 1602 O O . ASP A 1 211 ? 20.448 -10.219 -6.742 1.00 94.44 211 ASP A O 1
ATOM 1606 N N . ASP A 1 212 ? 20.165 -8.387 -8.008 1.00 92.88 212 ASP A N 1
ATOM 1607 C CA . ASP A 1 212 ? 18.920 -8.832 -8.635 1.00 92.88 212 ASP A CA 1
ATOM 1608 C C . ASP A 1 212 ? 19.181 -9.657 -9.902 1.00 92.88 212 ASP A C 1
ATOM 1610 O O . ASP A 1 212 ? 18.280 -10.325 -10.402 1.00 92.88 212 ASP A O 1
ATOM 1614 N N . ARG A 1 213 ? 20.422 -9.696 -10.409 1.00 87.88 213 ARG A N 1
ATOM 1615 C CA . ARG A 1 213 ? 20.778 -10.412 -11.652 1.00 87.88 213 ARG A CA 1
ATOM 1616 C C . ARG A 1 213 ? 20.401 -11.893 -11.629 1.00 87.88 213 ARG A C 1
ATOM 1618 O O . ARG A 1 213 ? 20.049 -12.453 -12.661 1.00 87.88 213 ARG A O 1
ATOM 1625 N N . ARG A 1 214 ? 20.409 -12.524 -10.449 1.00 86.31 214 ARG A N 1
ATOM 1626 C CA . ARG A 1 214 ? 19.995 -13.928 -10.277 1.00 86.31 214 ARG A CA 1
ATOM 1627 C C . ARG A 1 214 ? 18.518 -14.164 -10.598 1.00 86.31 214 ARG A C 1
ATOM 1629 O O . ARG A 1 214 ? 18.148 -15.293 -10.904 1.00 86.31 214 ARG A O 1
ATOM 1636 N N . ILE A 1 215 ? 17.667 -13.137 -10.535 1.00 84.31 215 ILE A N 1
ATOM 1637 C CA . ILE A 1 215 ? 16.239 -13.279 -10.842 1.00 84.31 215 ILE A CA 1
ATOM 1638 C C . ILE A 1 215 ? 15.996 -13.519 -12.336 1.00 84.31 215 ILE A C 1
ATOM 1640 O O . ILE A 1 215 ? 15.007 -14.156 -12.696 1.00 84.31 215 ILE A O 1
ATOM 1644 N N . LEU A 1 216 ? 16.925 -13.089 -13.196 1.00 79.56 216 LEU A N 1
ATOM 1645 C CA . LEU A 1 216 ? 16.848 -13.300 -14.642 1.00 79.56 216 LEU A CA 1
ATOM 1646 C C . LEU A 1 216 ? 16.954 -14.777 -15.012 1.00 79.56 216 LEU A C 1
ATOM 1648 O O . LEU A 1 216 ? 16.296 -15.210 -15.952 1.00 79.56 216 LEU A O 1
ATOM 1652 N N . GLU A 1 217 ? 17.686 -15.572 -14.228 1.00 79.56 217 GLU A N 1
ATOM 1653 C CA . GLU A 1 217 ? 17.755 -17.026 -14.412 1.00 79.56 217 GLU A CA 1
ATOM 1654 C C . GLU A 1 217 ? 16.380 -17.680 -14.232 1.00 79.56 217 GLU A C 1
ATOM 1656 O O . GLU A 1 217 ? 16.042 -18.633 -14.932 1.00 79.56 217 GLU A O 1
ATOM 1661 N N . ARG A 1 218 ? 15.535 -17.137 -13.340 1.00 76.44 218 ARG A N 1
ATOM 1662 C CA . ARG A 1 218 ? 14.147 -17.603 -13.193 1.00 76.44 218 ARG A CA 1
ATOM 1663 C C . ARG A 1 218 ? 13.314 -17.261 -14.421 1.00 76.44 218 ARG A C 1
ATOM 1665 O O . ARG A 1 218 ? 12.549 -18.111 -14.867 1.00 76.44 218 ARG A O 1
ATOM 1672 N N . GLY A 1 219 ? 13.468 -16.049 -14.956 1.00 73.50 219 GLY A N 1
ATOM 1673 C CA . GLY A 1 219 ? 12.802 -15.627 -16.190 1.00 73.50 219 GLY A CA 1
ATOM 1674 C C . GLY A 1 219 ? 13.217 -16.495 -17.378 1.00 73.50 219 GLY A C 1
ATOM 1675 O O . GLY A 1 219 ? 12.361 -17.011 -18.090 1.00 73.50 219 GLY A O 1
ATOM 1676 N N . LYS A 1 220 ? 14.522 -16.751 -17.527 1.00 74.50 220 LYS A N 1
ATOM 1677 C CA . LYS A 1 220 ? 15.087 -17.608 -18.576 1.00 74.50 220 LYS A CA 1
ATOM 1678 C C . LYS A 1 220 ? 14.592 -19.051 -18.470 1.00 74.50 220 LYS A C 1
ATOM 1680 O O . LYS A 1 220 ? 14.037 -19.570 -19.430 1.00 74.50 220 LYS A O 1
ATOM 1685 N N . ALA A 1 221 ? 14.675 -19.665 -17.288 1.00 73.06 221 ALA A N 1
ATOM 1686 C CA . ALA A 1 221 ? 14.192 -21.031 -17.074 1.00 73.06 221 ALA A CA 1
ATOM 1687 C C . ALA A 1 221 ? 12.674 -21.173 -17.286 1.00 73.06 221 ALA A C 1
ATOM 1689 O O . ALA A 1 221 ? 12.203 -22.217 -17.736 1.00 73.06 221 ALA A O 1
ATOM 1690 N N . ALA A 1 222 ? 11.894 -20.143 -16.949 1.00 69.06 222 ALA A N 1
ATOM 1691 C CA . ALA A 1 222 ? 10.461 -20.118 -17.216 1.00 69.06 222 ALA A CA 1
ATOM 1692 C C . ALA A 1 222 ? 10.172 -19.991 -18.721 1.00 69.06 222 ALA A C 1
ATOM 1694 O O . ALA A 1 222 ? 9.307 -20.698 -19.237 1.00 69.06 222 ALA A O 1
ATOM 1695 N N . ASN A 1 223 ? 10.945 -19.167 -19.429 1.00 68.38 223 ASN A N 1
ATOM 1696 C CA . ASN A 1 223 ? 10.865 -18.995 -20.874 1.00 68.38 223 ASN A CA 1
ATOM 1697 C C . ASN A 1 223 ? 11.229 -20.283 -21.636 1.00 68.38 223 ASN A C 1
ATOM 1699 O O . ASN A 1 223 ? 10.503 -20.674 -22.547 1.00 68.38 223 ASN A O 1
ATOM 1703 N N . ASP A 1 224 ? 12.275 -20.996 -21.204 1.00 68.94 224 ASP A N 1
ATOM 1704 C CA . ASP A 1 224 ? 12.668 -22.309 -21.747 1.00 68.94 224 ASP A CA 1
ATOM 1705 C C . ASP A 1 224 ? 11.556 -23.358 -21.578 1.00 68.94 224 ASP A C 1
ATOM 1707 O O . ASP A 1 224 ? 11.390 -24.256 -22.401 1.00 68.94 224 ASP A O 1
ATOM 1711 N N . ARG A 1 225 ? 10.755 -23.226 -20.515 1.00 67.00 225 ARG A N 1
ATOM 1712 C CA . ARG A 1 225 ? 9.584 -24.072 -20.235 1.00 67.00 225 ARG A CA 1
ATOM 1713 C C . ARG A 1 225 ? 8.293 -23.552 -20.867 1.00 67.00 225 ARG A C 1
ATOM 1715 O O . ARG A 1 225 ? 7.233 -24.098 -20.580 1.00 67.00 225 ARG A O 1
ATOM 1722 N N . GLN A 1 226 ? 8.366 -22.500 -21.686 1.00 64.50 226 GLN A N 1
ATOM 1723 C CA . GLN A 1 226 ? 7.214 -21.827 -22.301 1.00 64.50 226 GLN A CA 1
ATOM 1724 C C . GLN A 1 226 ? 6.168 -21.332 -21.284 1.00 64.50 226 GLN A C 1
ATOM 1726 O O . GLN A 1 226 ? 4.980 -21.215 -21.575 1.00 64.50 226 GLN A O 1
ATOM 1731 N N . THR A 1 227 ? 6.614 -21.013 -20.073 1.00 63.53 227 THR A N 1
ATOM 1732 C CA . THR A 1 227 ? 5.798 -20.439 -19.004 1.00 63.53 227 THR A CA 1
ATOM 1733 C C . THR A 1 227 ? 6.158 -18.968 -18.851 1.00 63.53 227 THR A C 1
ATOM 1735 O O . THR A 1 227 ? 7.247 -18.645 -18.386 1.00 63.53 227 THR A O 1
ATOM 1738 N N . ALA A 1 228 ? 5.271 -18.055 -19.250 1.00 61.78 228 ALA A N 1
ATOM 1739 C CA . ALA A 1 228 ? 5.513 -16.629 -19.046 1.00 61.78 228 ALA A CA 1
ATOM 1740 C C . ALA A 1 228 ? 5.446 -16.309 -17.545 1.00 61.78 228 ALA A C 1
ATOM 1742 O O . ALA A 1 228 ? 4.399 -16.460 -16.914 1.00 61.78 228 ALA A O 1
ATOM 1743 N N . VAL A 1 229 ? 6.568 -15.873 -16.976 1.00 74.19 229 VAL A N 1
ATOM 1744 C CA . VAL A 1 229 ? 6.671 -15.457 -15.575 1.00 74.19 229 VAL A CA 1
ATOM 1745 C C . VAL A 1 229 ? 7.154 -14.018 -15.541 1.00 74.19 229 VAL A C 1
ATOM 1747 O O . VAL A 1 229 ? 8.194 -13.700 -16.115 1.00 74.19 229 VAL A O 1
ATOM 1750 N N . ALA A 1 230 ? 6.399 -13.167 -14.850 1.00 81.12 230 ALA A N 1
ATOM 1751 C CA . ALA A 1 230 ? 6.834 -11.814 -14.551 1.00 81.12 230 ALA A CA 1
ATOM 1752 C C . ALA A 1 230 ? 7.933 -11.852 -13.480 1.00 81.12 230 ALA A C 1
ATOM 1754 O O . ALA A 1 230 ? 7.793 -12.525 -12.453 1.00 81.12 230 ALA A O 1
ATOM 1755 N N . VAL A 1 231 ? 9.026 -11.135 -13.719 1.00 89.69 231 VAL A N 1
ATOM 1756 C CA . VAL A 1 231 ? 10.127 -10.963 -12.769 1.00 89.69 231 VAL A CA 1
ATOM 1757 C C . VAL A 1 231 ? 10.272 -9.489 -12.421 1.00 89.69 231 VAL A C 1
ATOM 1759 O O . VAL A 1 231 ? 10.210 -8.634 -13.294 1.00 89.69 231 VAL A O 1
ATOM 1762 N N . GLU A 1 232 ? 10.461 -9.183 -11.140 1.00 92.94 232 GLU A N 1
ATOM 1763 C CA . GLU A 1 232 ? 10.595 -7.804 -10.664 1.00 92.94 232 GLU A CA 1
ATOM 1764 C C . GLU A 1 232 ? 12.021 -7.537 -10.179 1.00 92.94 232 GLU A C 1
ATOM 1766 O O . GLU A 1 232 ? 12.550 -8.303 -9.370 1.00 92.94 232 GLU A O 1
ATOM 1771 N N . TYR A 1 233 ? 12.644 -6.451 -10.633 1.00 93.88 233 TYR A N 1
ATOM 1772 C CA . TYR A 1 233 ? 14.014 -6.095 -10.245 1.00 93.88 233 TYR A CA 1
ATOM 1773 C C . TYR A 1 233 ? 14.304 -4.606 -10.387 1.00 93.88 233 TYR A C 1
ATOM 1775 O O . TYR A 1 233 ? 13.516 -3.833 -10.931 1.00 93.88 233 TYR A O 1
ATOM 1783 N N . ARG A 1 234 ? 15.471 -4.199 -9.883 1.00 95.56 234 ARG A N 1
ATOM 1784 C CA . ARG A 1 234 ? 15.972 -2.832 -9.991 1.00 95.56 234 ARG A CA 1
ATOM 1785 C C . ARG A 1 234 ? 16.727 -2.617 -11.305 1.00 95.56 234 ARG A C 1
ATOM 1787 O O . ARG A 1 234 ? 17.787 -3.209 -11.522 1.00 95.56 234 ARG A O 1
ATOM 1794 N N . TYR A 1 235 ? 16.205 -1.726 -12.143 1.00 94.94 235 TYR A N 1
ATOM 1795 C CA . TYR A 1 235 ? 16.805 -1.261 -13.393 1.00 94.94 235 TYR A CA 1
ATOM 1796 C C . TYR A 1 235 ? 17.543 0.066 -13.177 1.00 94.94 235 TYR A C 1
ATOM 1798 O O . TYR A 1 235 ? 16.998 1.010 -12.605 1.00 94.94 235 TYR A O 1
ATOM 1806 N N . ARG A 1 236 ? 18.792 0.143 -13.630 1.00 95.56 236 ARG A N 1
ATOM 1807 C CA . ARG A 1 236 ? 19.696 1.284 -13.480 1.00 95.56 236 ARG A CA 1
ATOM 1808 C C . ARG A 1 236 ? 19.405 2.346 -14.535 1.00 95.56 236 ARG A C 1
ATOM 1810 O O . ARG A 1 236 ? 19.370 2.052 -15.729 1.00 95.56 236 ARG A O 1
ATOM 1817 N N . ARG A 1 237 ? 19.286 3.596 -14.110 1.00 93.50 237 ARG A N 1
ATOM 1818 C CA . ARG A 1 237 ? 19.137 4.775 -14.972 1.00 93.50 237 ARG A CA 1
ATOM 1819 C C . ARG A 1 237 ? 20.500 5.379 -15.362 1.00 93.50 237 ARG A C 1
ATOM 1821 O O . ARG A 1 237 ? 21.506 5.044 -14.733 1.00 93.50 237 ARG A O 1
ATOM 1828 N N . PRO A 1 238 ? 20.561 6.293 -16.352 1.00 91.19 238 PRO A N 1
ATOM 1829 C CA . PRO A 1 238 ? 21.813 6.961 -16.733 1.00 91.19 238 PRO A CA 1
ATOM 1830 C C . PRO A 1 238 ? 22.485 7.754 -15.604 1.00 91.19 238 PRO A C 1
ATOM 1832 O O . PRO A 1 238 ? 23.706 7.8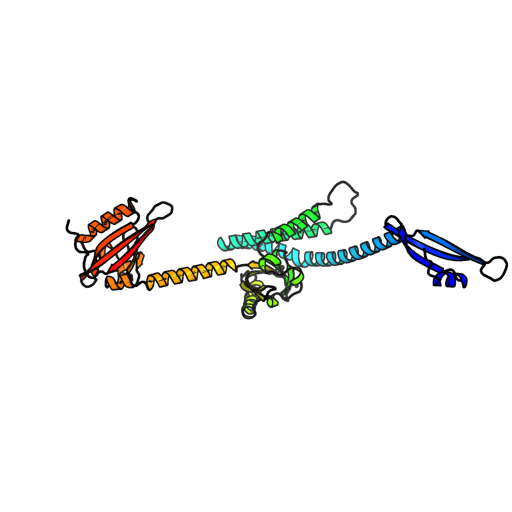62 -15.574 1.00 91.19 238 PRO A O 1
ATOM 1835 N N . ASP A 1 239 ? 21.699 8.283 -14.664 1.00 90.25 239 ASP A N 1
ATOM 1836 C CA . ASP A 1 239 ? 22.177 9.029 -13.491 1.00 90.25 239 ASP A CA 1
ATOM 1837 C C . ASP A 1 239 ? 22.698 8.127 -12.351 1.00 90.25 239 ASP A C 1
ATOM 1839 O O . ASP A 1 239 ? 23.137 8.622 -11.316 1.00 90.25 239 ASP A O 1
ATOM 1843 N N . GLY A 1 240 ? 22.653 6.801 -12.529 1.00 90.06 240 GLY A N 1
ATOM 1844 C CA . GLY A 1 240 ? 23.072 5.812 -11.537 1.00 90.06 240 GLY A CA 1
ATOM 1845 C C . GLY A 1 240 ? 22.001 5.436 -10.510 1.00 90.06 240 GLY A C 1
ATOM 1846 O O . GLY A 1 240 ? 22.227 4.515 -9.722 1.00 90.06 240 GLY A O 1
ATOM 1847 N N . THR A 1 241 ? 20.834 6.086 -10.521 1.00 92.81 241 THR A N 1
ATOM 1848 C CA . THR A 1 241 ? 19.691 5.697 -9.682 1.00 92.81 241 THR A CA 1
ATOM 1849 C C . THR A 1 241 ? 19.026 4.422 -10.201 1.00 92.81 241 THR A C 1
ATOM 1851 O O . THR A 1 241 ? 19.276 3.978 -11.324 1.00 92.81 241 THR A O 1
ATOM 1854 N N . TYR A 1 242 ? 18.166 3.814 -9.381 1.00 93.12 242 TYR A N 1
ATOM 1855 C CA . TYR A 1 242 ? 17.434 2.603 -9.742 1.00 93.12 242 TYR A CA 1
ATOM 1856 C C . TYR A 1 242 ? 15.925 2.831 -9.736 1.00 93.12 242 TYR A C 1
ATOM 1858 O O 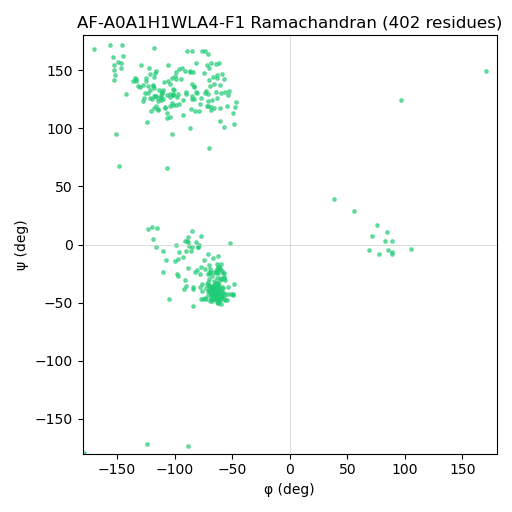. TYR A 1 242 ? 15.396 3.533 -8.876 1.00 93.12 242 TYR A O 1
ATOM 1866 N N . ARG A 1 243 ? 15.237 2.171 -10.668 1.00 92.62 243 ARG A N 1
ATOM 1867 C CA . ARG A 1 243 ? 13.778 2.031 -10.710 1.00 92.62 243 ARG A CA 1
ATOM 1868 C C . ARG A 1 243 ? 13.385 0.578 -10.561 1.00 92.62 243 ARG A C 1
ATOM 1870 O O . ARG A 1 243 ? 14.124 -0.303 -10.989 1.00 92.62 243 ARG A O 1
ATOM 1877 N N . TRP A 1 244 ? 12.227 0.330 -9.971 1.00 93.81 244 TRP A N 1
ATOM 1878 C CA . TRP A 1 244 ? 11.658 -1.009 -9.956 1.00 93.81 244 TRP A CA 1
ATOM 1879 C C . TRP A 1 244 ? 10.921 -1.251 -11.262 1.00 93.81 244 TRP A C 1
ATOM 1881 O O . TRP A 1 244 ? 10.028 -0.485 -11.618 1.00 93.81 244 TRP A O 1
ATOM 1891 N N . VAL A 1 245 ? 11.282 -2.328 -11.949 1.00 92.88 245 VAL A N 1
ATOM 1892 C CA . VAL A 1 245 ? 10.611 -2.764 -13.169 1.00 92.88 245 VAL A CA 1
ATOM 1893 C C . VAL A 1 245 ? 10.074 -4.181 -13.022 1.00 92.88 245 VAL A C 1
ATOM 1895 O O . VAL A 1 245 ? 10.595 -4.971 -12.234 1.00 92.88 245 VAL A O 1
ATOM 1898 N N . GLU A 1 246 ? 9.007 -4.468 -13.757 1.00 91.38 246 GLU A N 1
ATOM 1899 C CA . GLU A 1 246 ? 8.394 -5.782 -13.922 1.00 91.38 246 GLU A CA 1
ATOM 1900 C C . GLU A 1 246 ? 8.565 -6.211 -15.379 1.00 91.38 246 GLU A C 1
ATOM 1902 O O . GLU A 1 246 ? 8.009 -5.583 -16.282 1.00 91.38 246 GLU A O 1
ATOM 1907 N N . ASP A 1 247 ? 9.311 -7.289 -15.593 1.00 89.56 247 ASP A N 1
ATOM 1908 C CA . ASP A 1 247 ? 9.644 -7.797 -16.915 1.00 89.56 247 ASP A CA 1
ATOM 1909 C C . ASP A 1 247 ? 8.947 -9.120 -17.178 1.00 89.56 247 ASP A C 1
ATOM 1911 O O . ASP A 1 247 ? 9.000 -10.055 -16.378 1.00 89.56 247 ASP A O 1
ATOM 1915 N N . THR A 1 248 ? 8.310 -9.208 -18.339 1.00 83.69 248 THR A N 1
ATOM 1916 C CA . THR A 1 248 ? 7.746 -10.449 -18.862 1.00 83.69 248 THR A CA 1
ATOM 1917 C C . THR A 1 248 ? 8.400 -10.754 -20.197 1.00 83.69 248 THR A C 1
ATOM 1919 O O . THR A 1 248 ? 8.226 -10.009 -21.161 1.00 83.69 248 THR A O 1
ATOM 1922 N N . ALA A 1 249 ? 9.144 -11.857 -20.244 1.00 81.38 249 ALA A N 1
ATOM 1923 C CA . ALA A 1 249 ? 9.794 -12.346 -21.451 1.00 81.38 249 ALA A CA 1
ATOM 1924 C C . ALA A 1 249 ? 8.973 -13.465 -22.101 1.00 81.38 249 ALA A C 1
ATOM 1926 O O . ALA A 1 249 ? 8.378 -14.298 -21.411 1.00 81.38 249 ALA A O 1
ATOM 1927 N N . GLN A 1 250 ? 8.953 -13.478 -23.430 1.00 74.62 250 GLN A N 1
ATOM 1928 C CA . GLN A 1 250 ? 8.359 -14.538 -24.236 1.00 74.62 250 GLN A CA 1
ATOM 1929 C C . GLN A 1 250 ? 9.294 -14.891 -25.394 1.00 74.62 250 GLN A C 1
ATOM 1931 O O . GLN A 1 250 ? 9.881 -13.986 -25.999 1.00 74.62 250 GLN A O 1
ATOM 1936 N N . PRO A 1 251 ? 9.429 -16.180 -25.753 1.00 70.25 251 PRO A N 1
ATOM 1937 C CA . PRO A 1 251 ? 10.257 -16.562 -26.877 1.00 70.25 251 PRO A CA 1
ATOM 1938 C C . PRO A 1 251 ? 9.563 -16.125 -28.166 1.00 70.25 251 PRO A C 1
ATOM 1940 O O . PRO A 1 251 ? 8.396 -16.431 -28.402 1.00 70.25 251 PRO A O 1
ATOM 1943 N N . LEU A 1 252 ? 10.304 -15.428 -29.019 1.00 64.56 252 LEU A N 1
ATOM 1944 C CA . LEU A 1 252 ? 9.855 -15.006 -30.345 1.00 64.56 252 LEU A CA 1
ATOM 1945 C C . LEU A 1 252 ? 9.595 -16.223 -31.245 1.00 64.56 252 LEU A C 1
ATOM 1947 O O . LEU A 1 252 ? 8.700 -16.218 -32.086 1.00 64.56 252 LEU A O 1
ATOM 1951 N N . ALA A 1 253 ? 10.392 -17.274 -31.035 1.00 64.31 253 ALA A N 1
ATOM 1952 C CA . ALA A 1 253 ? 10.385 -18.507 -31.797 1.00 64.31 253 ALA A CA 1
ATOM 1953 C C . ALA A 1 253 ? 10.844 -19.689 -30.927 1.00 64.31 253 ALA A C 1
ATOM 1955 O O . ALA A 1 253 ? 12.048 -19.933 -30.834 1.00 64.31 253 ALA A O 1
ATOM 1956 N N . PRO A 1 254 ? 9.928 -20.460 -30.311 1.00 55.78 254 PRO A N 1
ATOM 1957 C CA . PRO A 1 254 ? 10.305 -21.514 -29.366 1.00 55.78 254 PRO A CA 1
ATOM 1958 C C . PRO A 1 254 ? 11.189 -22.626 -29.962 1.00 55.78 254 PRO A C 1
ATOM 1960 O O . PRO A 1 254 ? 11.884 -23.308 -29.218 1.00 55.78 254 PRO A O 1
ATOM 1963 N N . ASN A 1 255 ? 11.180 -22.784 -31.294 1.00 54.09 255 ASN A N 1
ATOM 1964 C CA . ASN A 1 255 ? 11.834 -23.878 -32.023 1.00 54.09 255 ASN A CA 1
ATOM 1965 C C . ASN A 1 255 ? 12.848 -23.407 -33.086 1.00 54.09 255 ASN A C 1
ATOM 1967 O O . ASN A 1 255 ? 13.218 -24.190 -33.961 1.00 54.09 255 ASN A O 1
ATOM 1971 N N . SER A 1 256 ? 13.260 -22.134 -33.084 1.00 52.03 256 SER A N 1
ATOM 1972 C CA . SER A 1 256 ? 14.272 -21.654 -34.038 1.00 52.03 256 SER A CA 1
ATOM 1973 C C . SER A 1 256 ? 15.679 -21.724 -33.444 1.00 52.03 256 SER A C 1
ATOM 1975 O O . SER A 1 256 ? 15.848 -21.589 -32.236 1.00 52.03 256 SER A O 1
ATOM 1977 N N . ALA A 1 257 ? 16.694 -21.884 -34.298 1.00 50.62 257 ALA A N 1
ATOM 1978 C CA . ALA A 1 257 ? 18.100 -21.862 -33.884 1.00 50.62 257 ALA A CA 1
ATOM 1979 C C . ALA A 1 257 ? 18.543 -20.503 -33.297 1.00 50.62 257 ALA A C 1
ATOM 1981 O O . ALA A 1 257 ? 19.570 -20.429 -32.627 1.00 50.62 257 ALA A O 1
ATOM 1982 N N . HIS A 1 258 ? 17.769 -19.437 -33.530 1.00 52.59 258 HIS A N 1
ATOM 1983 C CA . HIS A 1 258 ? 18.009 -18.101 -32.998 1.00 52.59 258 HIS A CA 1
ATOM 1984 C C . HIS A 1 258 ? 17.067 -17.854 -31.814 1.00 52.59 258 HIS A C 1
ATOM 1986 O O . HIS A 1 258 ? 15.910 -17.468 -31.981 1.00 52.59 258 HIS A O 1
ATOM 1992 N N . HIS A 1 259 ? 17.554 -18.096 -30.596 1.00 66.31 259 HIS A N 1
ATOM 1993 C CA . HIS A 1 259 ? 16.795 -17.853 -29.368 1.00 66.31 259 HIS A CA 1
ATOM 1994 C C . HIS A 1 259 ? 16.640 -16.346 -29.126 1.00 66.31 259 HIS A C 1
ATOM 1996 O O . HIS A 1 259 ? 17.416 -15.741 -28.396 1.00 66.31 259 HIS A O 1
ATOM 2002 N N . MET A 1 260 ? 15.650 -15.732 -29.768 1.00 70.38 260 MET A N 1
ATOM 2003 C CA . MET A 1 260 ? 15.264 -14.348 -29.514 1.00 70.38 260 MET A CA 1
ATOM 2004 C C . MET A 1 260 ? 14.045 -14.297 -28.597 1.00 70.38 260 MET A C 1
ATOM 2006 O O . MET A 1 260 ? 13.146 -15.140 -28.685 1.00 70.38 260 MET A O 1
ATOM 2010 N N . VAL A 1 261 ? 13.993 -13.284 -27.738 1.00 74.38 261 VAL A N 1
ATOM 2011 C CA . VAL A 1 261 ? 12.885 -13.052 -26.808 1.00 74.38 261 VAL A CA 1
ATOM 2012 C C . VAL A 1 261 ? 12.326 -11.646 -26.981 1.00 74.38 261 VAL A C 1
ATOM 2014 O O . VAL A 1 261 ? 13.078 -10.691 -27.179 1.00 74.38 261 VAL A O 1
ATOM 2017 N N . ILE A 1 262 ? 11.002 -11.519 -26.905 1.00 76.62 262 ILE A N 1
ATOM 2018 C CA . ILE A 1 262 ? 10.337 -10.232 -26.689 1.00 76.62 262 ILE A CA 1
ATOM 2019 C C . ILE A 1 262 ? 10.193 -10.056 -25.190 1.00 76.62 262 ILE A C 1
ATOM 2021 O O . ILE A 1 262 ? 9.670 -10.941 -24.512 1.00 76.62 262 ILE A O 1
ATOM 2025 N N . VAL A 1 263 ? 10.616 -8.904 -24.688 1.00 83.38 263 VAL A N 1
ATOM 2026 C CA . VAL A 1 263 ? 10.459 -8.536 -23.285 1.00 83.38 263 VAL A CA 1
ATOM 2027 C C . VAL A 1 263 ? 9.584 -7.299 -23.197 1.00 83.38 263 VAL A C 1
ATOM 2029 O O . VAL A 1 263 ? 9.828 -6.306 -23.883 1.00 83.38 263 VAL A O 1
ATOM 2032 N N . THR A 1 264 ? 8.544 -7.382 -22.371 1.00 83.62 264 THR A N 1
ATOM 2033 C CA . THR A 1 264 ? 7.744 -6.228 -21.955 1.00 83.62 264 THR A CA 1
ATOM 2034 C C . THR A 1 264 ? 8.164 -5.840 -20.547 1.00 83.62 264 THR A C 1
ATOM 2036 O O . THR A 1 264 ? 8.061 -6.663 -19.641 1.00 83.62 264 THR A O 1
ATOM 2039 N N . THR A 1 265 ? 8.609 -4.602 -20.386 1.00 88.38 265 THR A N 1
ATOM 2040 C CA . THR A 1 265 ? 9.163 -4.025 -19.162 1.00 88.38 265 THR A CA 1
ATOM 2041 C C . THR A 1 265 ? 8.249 -2.899 -18.691 1.00 88.38 265 THR A C 1
ATOM 2043 O O . THR A 1 265 ? 8.064 -1.903 -19.393 1.00 88.38 265 THR A O 1
ATOM 2046 N N . ARG A 1 266 ? 7.681 -3.026 -17.495 1.00 86.50 266 ARG A N 1
ATOM 2047 C CA . ARG A 1 266 ? 6.809 -2.011 -16.889 1.00 86.50 266 ARG A CA 1
ATOM 2048 C C . ARG A 1 266 ? 7.494 -1.349 -15.705 1.00 86.50 266 ARG A C 1
ATOM 2050 O O . ARG A 1 266 ? 7.986 -2.044 -14.825 1.00 86.50 266 ARG A O 1
ATOM 2057 N N . ASP A 1 267 ? 7.455 -0.021 -15.628 1.00 88.19 267 ASP A N 1
ATOM 2058 C CA . ASP A 1 267 ? 7.857 0.697 -14.414 1.00 88.19 267 ASP A CA 1
ATOM 2059 C C . ASP A 1 267 ? 6.811 0.473 -13.310 1.00 88.19 267 ASP A C 1
ATOM 2061 O O . ASP A 1 267 ? 5.636 0.812 -13.459 1.00 88.19 267 ASP A O 1
ATOM 2065 N N . ILE A 1 268 ? 7.235 -0.121 -12.197 1.00 89.69 268 ILE A N 1
ATOM 2066 C CA . ILE A 1 268 ? 6.397 -0.388 -11.021 1.00 89.69 268 ILE A CA 1
ATOM 2067 C C . ILE A 1 268 ? 6.868 0.410 -9.799 1.00 89.69 268 ILE A C 1
ATOM 2069 O O . ILE A 1 268 ? 6.449 0.124 -8.675 1.00 89.69 268 ILE A O 1
ATOM 2073 N N . THR A 1 269 ? 7.733 1.408 -10.000 1.00 88.62 269 THR A N 1
ATOM 2074 C CA . THR A 1 269 ? 8.323 2.221 -8.929 1.00 88.62 269 THR A CA 1
ATOM 2075 C C . THR A 1 269 ? 7.238 2.934 -8.126 1.00 88.62 269 THR A C 1
ATOM 2077 O O . THR A 1 269 ? 7.173 2.773 -6.909 1.00 88.62 269 THR A O 1
ATOM 2080 N N . GLU A 1 270 ? 6.322 3.640 -8.794 1.00 87.19 270 GLU A N 1
ATOM 2081 C CA . GLU A 1 270 ? 5.203 4.329 -8.136 1.00 87.19 270 GLU A CA 1
ATOM 2082 C C . GLU A 1 270 ? 4.270 3.346 -7.414 1.00 87.19 270 GLU A C 1
ATOM 2084 O O . GLU A 1 270 ? 3.935 3.554 -6.248 1.00 87.19 270 GLU A O 1
ATOM 2089 N N . ARG A 1 271 ? 3.929 2.218 -8.060 1.00 86.81 271 ARG A N 1
ATOM 2090 C CA . ARG A 1 271 ? 3.123 1.144 -7.452 1.00 86.81 271 ARG A CA 1
ATOM 2091 C C . ARG A 1 271 ? 3.745 0.672 -6.138 1.00 86.81 271 ARG A C 1
ATOM 2093 O O . ARG A 1 271 ? 3.040 0.571 -5.136 1.00 86.81 271 ARG A O 1
ATOM 2100 N N . ARG A 1 272 ? 5.053 0.400 -6.129 1.00 89.56 272 ARG A N 1
ATOM 2101 C CA . ARG A 1 272 ? 5.765 -0.047 -4.926 1.00 89.56 272 ARG A CA 1
ATOM 2102 C C . ARG A 1 272 ? 5.870 1.043 -3.865 1.00 89.56 272 ARG A C 1
ATOM 2104 O O . ARG A 1 272 ? 5.689 0.728 -2.694 1.00 89.56 272 ARG A O 1
ATOM 2111 N N . HIS A 1 273 ? 6.108 2.301 -4.239 1.00 86.31 273 HIS A N 1
ATOM 2112 C CA . HIS A 1 273 ? 6.123 3.407 -3.278 1.00 86.31 273 HIS A CA 1
ATOM 2113 C C . HIS A 1 273 ? 4.769 3.596 -2.597 1.00 86.31 273 HIS A C 1
ATOM 2115 O O . HIS A 1 273 ? 4.724 3.717 -1.378 1.00 86.31 273 HIS A O 1
ATOM 2121 N N . LEU A 1 274 ? 3.669 3.554 -3.352 1.00 84.94 274 LEU A N 1
ATOM 2122 C CA . LEU A 1 274 ? 2.322 3.652 -2.790 1.00 84.94 274 LEU A CA 1
ATOM 2123 C C . LEU A 1 274 ? 1.996 2.463 -1.880 1.00 84.94 274 LEU A C 1
ATOM 2125 O O . LEU A 1 274 ? 1.423 2.650 -0.812 1.00 84.94 274 LEU A O 1
ATOM 2129 N N . GLN A 1 275 ? 2.389 1.247 -2.267 1.00 89.00 275 GLN A N 1
ATOM 2130 C CA . GLN A 1 275 ? 2.212 0.059 -1.427 1.00 89.00 275 GLN A CA 1
ATOM 2131 C C . GLN A 1 275 ? 3.031 0.134 -0.135 1.00 89.00 275 GLN A C 1
ATOM 2133 O O . GLN A 1 275 ? 2.508 -0.192 0.927 1.00 89.00 275 GLN A O 1
ATOM 2138 N N . ALA A 1 276 ? 4.286 0.583 -0.213 1.00 89.94 276 ALA A N 1
ATOM 2139 C CA . ALA A 1 276 ? 5.143 0.765 0.953 1.00 89.94 276 ALA A CA 1
ATOM 2140 C C . ALA A 1 276 ? 4.594 1.853 1.886 1.00 89.94 276 ALA A C 1
ATOM 2142 O O . ALA A 1 276 ? 4.446 1.603 3.076 1.00 89.94 276 ALA A O 1
ATOM 2143 N N . ALA A 1 277 ? 4.201 3.008 1.341 1.00 89.12 277 ALA A N 1
ATOM 2144 C CA . ALA A 1 277 ? 3.604 4.096 2.111 1.00 89.12 277 ALA A CA 1
ATOM 2145 C C . ALA A 1 277 ? 2.279 3.678 2.768 1.00 89.12 277 ALA A C 1
ATOM 2147 O O . ALA A 1 277 ? 2.020 4.024 3.917 1.00 89.12 277 ALA A O 1
ATOM 2148 N N . LEU A 1 278 ? 1.445 2.898 2.071 1.00 92.19 278 LEU A N 1
ATOM 2149 C CA . LEU A 1 278 ? 0.213 2.352 2.641 1.00 92.19 278 LEU A CA 1
ATOM 2150 C C . LEU A 1 278 ? 0.505 1.363 3.777 1.00 92.19 278 LEU A C 1
ATOM 2152 O O . LEU A 1 278 ? -0.175 1.400 4.801 1.00 92.19 278 LEU A O 1
ATOM 2156 N N . ALA A 1 279 ? 1.494 0.483 3.600 1.00 90.62 279 ALA A N 1
ATOM 2157 C CA . ALA A 1 279 ? 1.898 -0.472 4.626 1.00 90.62 279 ALA A CA 1
ATOM 2158 C C . ALA A 1 279 ? 2.452 0.239 5.869 1.00 90.62 279 ALA A C 1
ATOM 2160 O O . ALA A 1 279 ? 2.041 -0.082 6.978 1.00 90.62 279 ALA A O 1
ATOM 2161 N N . GLU A 1 280 ? 3.310 1.242 5.679 1.00 93.88 280 GLU A N 1
ATOM 2162 C CA . GLU A 1 280 ? 3.871 2.067 6.753 1.00 93.88 280 GLU A CA 1
ATOM 2163 C C . GLU A 1 280 ? 2.784 2.862 7.488 1.00 93.88 280 GLU A C 1
ATOM 2165 O O . GLU A 1 280 ? 2.742 2.870 8.718 1.00 93.88 280 GLU A O 1
ATOM 2170 N N . ALA A 1 281 ? 1.851 3.480 6.757 1.00 91.19 281 ALA A N 1
ATOM 2171 C CA . ALA A 1 281 ? 0.730 4.197 7.358 1.00 91.19 281 ALA A CA 1
ATOM 2172 C C . ALA A 1 281 ? -0.179 3.257 8.162 1.00 91.19 281 ALA A C 1
ATOM 2174 O O . ALA A 1 281 ? -0.616 3.609 9.257 1.00 91.19 281 ALA A O 1
ATOM 2175 N N . LYS A 1 282 ? -0.450 2.053 7.641 1.00 92.38 282 LYS A N 1
ATOM 2176 C CA . LYS A 1 282 ? -1.241 1.038 8.342 1.00 92.38 282 LYS A CA 1
ATOM 2177 C C . LYS A 1 282 ? -0.548 0.582 9.627 1.00 92.38 282 LYS A C 1
ATOM 2179 O O . LYS A 1 282 ? -1.187 0.597 10.673 1.00 92.38 282 LYS A O 1
ATOM 2184 N N . ASP A 1 283 ? 0.733 0.229 9.554 1.00 94.44 283 ASP A N 1
ATOM 2185 C CA . ASP A 1 283 ? 1.528 -0.194 10.713 1.00 94.44 283 ASP A CA 1
ATOM 2186 C C . ASP A 1 283 ? 1.595 0.915 11.774 1.00 94.44 283 ASP A C 1
ATOM 2188 O O . ASP A 1 283 ? 1.312 0.685 12.947 1.00 94.44 283 ASP A O 1
ATOM 2192 N N . THR A 1 284 ? 1.828 2.161 11.351 1.00 93.12 284 THR A N 1
ATOM 2193 C CA . THR A 1 284 ? 1.817 3.327 12.246 1.00 93.12 284 THR A CA 1
ATOM 2194 C C . THR A 1 284 ? 0.470 3.491 12.958 1.00 93.12 284 THR A C 1
ATOM 2196 O O . THR A 1 284 ? 0.433 3.735 14.164 1.00 93.12 284 THR A O 1
ATOM 2199 N N . LEU A 1 285 ? -0.651 3.349 12.240 1.00 91.06 285 LEU A N 1
ATOM 2200 C CA . LEU A 1 285 ? -1.991 3.442 12.828 1.00 91.06 285 LEU A CA 1
ATOM 2201 C C . LEU A 1 285 ? -2.284 2.289 13.797 1.00 91.06 285 LEU A C 1
ATOM 2203 O O . LEU A 1 285 ? -2.846 2.527 14.866 1.00 91.06 285 LEU A O 1
ATOM 2207 N N . GLU A 1 286 ? -1.895 1.059 13.454 1.00 91.81 286 GLU A N 1
ATOM 2208 C CA . GLU A 1 286 ? -2.052 -0.115 14.322 1.00 91.81 286 GLU A CA 1
ATOM 2209 C C . GLU A 1 286 ? -1.225 0.026 15.607 1.00 91.81 286 GLU A C 1
ATOM 2211 O O . GLU A 1 286 ? -1.734 -0.233 16.702 1.00 91.81 286 GLU A O 1
ATOM 2216 N N . GLN A 1 287 ? 0.014 0.514 15.504 1.00 93.50 287 GLN A N 1
ATOM 2217 C CA . GLN A 1 287 ? 0.865 0.803 16.657 1.00 93.50 287 GLN A CA 1
ATOM 2218 C C . GLN A 1 287 ? 0.289 1.926 17.520 1.00 93.50 287 GLN A C 1
ATOM 2220 O O . GLN A 1 287 ? 0.212 1.769 18.737 1.00 93.50 287 GLN A O 1
ATOM 2225 N N . ALA A 1 288 ? -0.175 3.026 16.919 1.00 93.12 288 ALA A N 1
ATOM 2226 C CA . ALA A 1 288 ? -0.786 4.132 17.653 1.00 93.12 288 ALA A CA 1
ATOM 2227 C C . ALA A 1 288 ? -2.057 3.693 18.400 1.00 93.12 288 ALA A C 1
ATOM 2229 O O . ALA A 1 288 ? -2.235 4.038 19.566 1.00 93.12 288 ALA A O 1
ATOM 2230 N N . PHE A 1 289 ? -2.915 2.897 17.754 1.00 93.50 289 PHE A N 1
ATOM 2231 C CA . PHE A 1 289 ? -4.118 2.336 18.371 1.00 93.50 289 PHE A CA 1
ATOM 2232 C C . PHE A 1 289 ? -3.775 1.400 19.540 1.00 93.50 289 PHE A C 1
ATOM 2234 O O . PHE A 1 289 ? -4.366 1.503 20.617 1.00 93.50 289 PHE A O 1
ATOM 2241 N N . THR A 1 290 ? -2.793 0.516 19.345 1.00 93.50 290 THR A N 1
ATOM 2242 C CA . THR A 1 290 ? -2.379 -0.492 20.333 1.00 93.50 290 THR A CA 1
ATOM 2243 C C . THR A 1 290 ? -1.654 0.125 21.530 1.00 93.50 290 THR A C 1
ATOM 2245 O O . THR A 1 290 ? -1.886 -0.286 22.664 1.00 93.50 290 THR A O 1
ATOM 2248 N N . ALA A 1 291 ? -0.794 1.118 21.296 1.00 92.75 291 ALA A N 1
ATOM 2249 C CA . ALA A 1 291 ? -0.000 1.779 22.330 1.00 92.75 291 ALA A CA 1
ATOM 2250 C C . ALA A 1 291 ? -0.740 2.930 23.037 1.00 92.75 291 ALA A C 1
ATOM 2252 O O . ALA A 1 291 ? -0.200 3.506 23.984 1.00 92.75 291 ALA A O 1
ATOM 2253 N N . ALA A 1 292 ? -1.950 3.292 22.593 1.00 94.38 292 ALA A N 1
ATOM 2254 C CA . ALA A 1 292 ? -2.722 4.359 23.215 1.00 94.38 292 ALA A CA 1
ATOM 2255 C C . ALA A 1 292 ? -3.007 4.045 24.701 1.00 94.38 292 ALA A C 1
ATOM 2257 O O . ALA A 1 292 ? -3.516 2.968 25.015 1.00 94.38 292 ALA A O 1
ATOM 2258 N N . PRO A 1 293 ? -2.741 4.989 25.628 1.00 91.44 293 PRO A N 1
ATOM 2259 C CA . PRO A 1 293 ? -2.955 4.777 27.063 1.00 91.44 293 PRO A CA 1
ATOM 2260 C C . PRO A 1 293 ? -4.437 4.822 27.465 1.00 91.44 293 PRO A C 1
ATOM 2262 O O . PRO A 1 293 ? -4.790 4.442 28.578 1.00 91.44 293 PRO A O 1
ATOM 2265 N N . ILE A 1 294 ? -5.304 5.308 26.574 1.00 95.88 294 ILE A N 1
ATOM 2266 C CA . ILE A 1 294 ? -6.756 5.319 26.749 1.00 95.88 294 ILE A CA 1
ATOM 2267 C C . ILE A 1 294 ? -7.372 4.113 26.047 1.00 95.88 294 ILE A C 1
ATOM 2269 O O . ILE A 1 294 ? -6.857 3.645 25.028 1.00 95.88 294 ILE A O 1
ATOM 2273 N N . GLY A 1 295 ? -8.506 3.639 26.556 1.00 97.75 295 GLY A N 1
ATOM 2274 C CA . GLY A 1 295 ? -9.276 2.608 25.879 1.00 97.75 295 GLY A CA 1
ATOM 2275 C C . GLY A 1 295 ? -9.775 3.124 24.533 1.00 97.75 295 GLY A C 1
ATOM 2276 O O . GLY A 1 295 ? -10.410 4.174 24.467 1.00 97.75 295 GLY A O 1
ATOM 2277 N N . MET A 1 296 ? -9.492 2.396 23.460 1.00 97.94 296 MET A N 1
ATOM 2278 C CA . MET A 1 296 ? -10.009 2.677 22.125 1.00 97.94 296 MET A CA 1
ATOM 2279 C C . MET A 1 296 ? -10.668 1.431 21.557 1.00 97.94 296 MET A C 1
ATOM 2281 O O . MET A 1 296 ? -10.136 0.325 21.671 1.00 97.94 296 MET A O 1
ATOM 2285 N N . ALA A 1 297 ? -11.819 1.619 20.921 1.00 97.38 297 ALA A N 1
ATOM 2286 C CA . ALA A 1 297 ? -12.542 0.533 20.291 1.00 97.38 297 ALA A CA 1
ATOM 2287 C C . ALA A 1 297 ? -13.285 0.966 19.030 1.00 97.38 297 ALA A C 1
ATOM 2289 O O . ALA A 1 297 ? -13.719 2.112 18.909 1.00 97.38 297 ALA A O 1
ATOM 2290 N N . LEU A 1 298 ? -13.465 0.006 18.127 1.00 96.69 298 LEU A N 1
ATOM 2291 C CA . LEU A 1 298 ? -14.452 0.061 17.059 1.00 96.69 298 LEU A CA 1
ATOM 2292 C C . LEU A 1 298 ? -15.650 -0.790 17.467 1.00 96.69 298 LEU A C 1
ATOM 2294 O O . LEU A 1 298 ? -15.477 -1.952 17.839 1.00 96.69 298 LEU A O 1
ATOM 2298 N N . VAL A 1 299 ? -16.847 -0.222 17.381 1.00 96.62 299 VAL A N 1
ATOM 2299 C CA . VAL A 1 299 ? -18.099 -0.880 17.775 1.00 96.62 299 VAL A CA 1
ATOM 2300 C C . VAL A 1 299 ? -19.042 -0.929 16.575 1.00 96.62 299 VAL A C 1
ATOM 2302 O O . VAL A 1 299 ? -19.198 0.061 15.862 1.00 96.62 299 VAL A O 1
ATOM 2305 N N . GLY A 1 300 ? -19.642 -2.086 16.315 1.00 94.56 300 GLY A N 1
ATOM 2306 C CA . GLY A 1 300 ? -20.600 -2.275 15.231 1.00 94.56 300 GLY A CA 1
ATOM 2307 C C . GLY A 1 300 ? -21.940 -1.577 15.502 1.00 94.56 300 GLY A C 1
ATOM 2308 O O . GLY A 1 300 ? -22.234 -1.237 16.650 1.00 94.56 300 GLY A O 1
ATOM 2309 N N . PRO A 1 301 ? -22.788 -1.391 14.472 1.00 90.81 301 PRO A N 1
ATOM 2310 C CA . PRO A 1 301 ? -24.143 -0.849 14.635 1.00 90.81 301 PRO A CA 1
ATOM 2311 C C . PRO A 1 301 ? -25.025 -1.646 15.610 1.00 90.81 301 PRO A C 1
ATOM 2313 O O . PRO A 1 301 ? -25.956 -1.100 16.188 1.00 90.81 301 PRO A O 1
ATOM 2316 N N . ASP A 1 302 ? -24.725 -2.931 15.802 1.00 90.50 302 ASP A N 1
ATOM 2317 C CA . ASP A 1 302 ? -25.399 -3.843 16.730 1.00 90.50 302 ASP A CA 1
ATOM 2318 C C . ASP A 1 302 ? -24.803 -3.828 18.151 1.00 90.50 302 ASP A C 1
ATOM 2320 O O . ASP A 1 302 ? -25.237 -4.585 19.017 1.00 90.50 302 ASP A O 1
ATOM 2324 N N . GLY A 1 303 ? -23.801 -2.981 18.405 1.00 92.88 303 GLY A N 1
ATOM 2325 C CA . GLY A 1 303 ? -23.116 -2.871 19.691 1.00 92.88 303 GLY A CA 1
ATOM 2326 C C . GLY A 1 303 ? -22.007 -3.898 19.925 1.00 92.88 303 GLY A C 1
ATOM 2327 O O . GLY A 1 303 ? -21.395 -3.891 20.997 1.00 92.88 303 GLY A O 1
ATOM 2328 N N . ARG A 1 304 ? -21.698 -4.764 18.950 1.00 96.94 304 ARG A N 1
ATOM 2329 C CA . ARG A 1 304 ? -20.573 -5.705 19.064 1.00 96.94 304 ARG A CA 1
ATOM 2330 C C . ARG A 1 304 ? -19.237 -4.987 19.001 1.00 96.94 304 ARG A C 1
ATOM 2332 O O . ARG A 1 304 ? -19.039 -4.081 18.191 1.00 96.94 304 ARG A O 1
ATOM 2339 N N . TRP A 1 305 ? -18.282 -5.447 19.796 1.00 97.69 305 TRP A N 1
ATOM 2340 C CA . TRP A 1 305 ? -16.903 -4.992 19.685 1.00 97.69 305 TRP A CA 1
ATOM 2341 C C . TRP A 1 305 ? -16.277 -5.568 18.407 1.00 97.69 305 TRP A C 1
ATOM 2343 O O . TRP A 1 305 ? -16.192 -6.780 18.239 1.00 97.69 305 TRP A O 1
ATOM 2353 N N . LEU A 1 306 ? -15.838 -4.705 17.492 1.00 96.31 306 LEU A N 1
ATOM 2354 C CA . LEU A 1 306 ? -15.152 -5.105 16.256 1.00 96.31 306 LEU A CA 1
ATOM 2355 C C . LEU A 1 306 ? -13.637 -5.131 16.452 1.00 96.31 306 LEU A C 1
ATOM 2357 O O . LEU A 1 306 ? -12.927 -5.973 15.909 1.00 96.31 306 LEU A O 1
ATOM 2361 N N . THR A 1 307 ? -13.122 -4.172 17.215 1.00 95.94 307 THR A N 1
ATOM 2362 C CA . THR A 1 307 ? -11.711 -4.082 17.596 1.00 95.94 307 THR A CA 1
ATOM 2363 C C . THR A 1 307 ? -11.625 -3.357 18.926 1.00 95.94 307 THR A C 1
ATOM 2365 O O . THR A 1 307 ? -12.348 -2.390 19.146 1.00 95.94 307 THR A O 1
ATOM 2368 N N . VAL A 1 308 ? -10.728 -3.800 19.798 1.00 97.44 308 VAL A N 1
ATOM 2369 C CA . VAL A 1 308 ? -10.412 -3.141 21.067 1.00 97.44 308 VAL A CA 1
ATOM 2370 C C . VAL A 1 308 ? -8.901 -3.088 21.217 1.00 97.44 308 VAL A C 1
ATOM 2372 O O . VAL A 1 308 ? -8.209 -4.013 20.791 1.00 97.44 308 VAL A O 1
ATOM 2375 N N . ASN A 1 309 ? -8.379 -2.007 21.784 1.00 97.56 309 ASN A N 1
ATOM 2376 C CA . ASN A 1 309 ? -6.965 -1.934 22.126 1.00 97.56 309 ASN A CA 1
ATOM 2377 C C . ASN A 1 309 ? -6.694 -2.561 23.513 1.00 97.56 309 ASN A C 1
ATOM 2379 O O . ASN A 1 309 ? -7.631 -2.787 24.291 1.00 97.56 309 ASN A O 1
ATOM 2383 N N . PRO A 1 310 ? -5.419 -2.818 23.865 1.00 98.12 310 PRO A N 1
ATOM 2384 C CA . PRO A 1 310 ? -5.051 -3.384 25.164 1.00 98.12 310 PRO A CA 1
ATOM 2385 C C . PRO A 1 310 ? -5.531 -2.568 26.373 1.00 98.12 310 PRO A C 1
ATOM 2387 O O . PRO A 1 310 ? -5.789 -3.135 27.433 1.00 98.12 310 PRO A O 1
ATOM 2390 N N . ALA A 1 311 ? -5.694 -1.250 26.234 1.00 97.94 311 ALA A N 1
ATOM 2391 C CA . ALA A 1 311 ? -6.176 -0.409 27.322 1.00 97.94 311 ALA A CA 1
ATOM 2392 C C . ALA A 1 311 ? -7.643 -0.703 27.691 1.00 97.94 311 ALA A C 1
ATOM 2394 O O . ALA A 1 311 ? -7.962 -0.724 28.876 1.00 97.94 311 ALA A O 1
ATOM 2395 N N . VAL A 1 312 ? -8.533 -1.012 26.734 1.00 97.94 312 VAL A N 1
ATOM 2396 C CA . VAL A 1 312 ? -9.916 -1.439 27.060 1.00 97.94 312 VAL A CA 1
ATOM 2397 C C . VAL A 1 312 ? -9.912 -2.750 27.847 1.00 97.94 312 VAL A C 1
ATOM 2399 O O . VAL A 1 312 ? -10.646 -2.885 28.830 1.00 97.94 312 VAL A O 1
ATOM 2402 N N . ALA A 1 313 ? -9.065 -3.699 27.444 1.00 97.31 313 ALA A N 1
ATOM 2403 C CA . ALA A 1 313 ? -8.886 -4.960 28.155 1.00 97.31 313 ALA A CA 1
ATOM 2404 C C . ALA A 1 313 ? -8.430 -4.720 29.605 1.00 97.31 313 ALA A C 1
ATOM 2406 O O . ALA A 1 313 ? -9.022 -5.259 30.536 1.00 97.31 313 ALA A O 1
ATOM 2407 N N . ALA A 1 314 ? -7.456 -3.828 29.812 1.00 97.31 314 ALA A N 1
ATOM 2408 C CA . ALA A 1 314 ? -6.991 -3.448 31.145 1.00 97.31 314 ALA A CA 1
ATOM 2409 C C . ALA A 1 314 ? -8.066 -2.732 31.986 1.00 97.31 314 ALA A C 1
ATOM 2411 O O . ALA A 1 314 ? -8.208 -3.028 33.166 1.00 97.31 314 ALA A O 1
ATOM 2412 N N . ILE A 1 315 ? -8.846 -1.823 31.389 1.00 96.81 315 ILE A N 1
ATOM 2413 C CA . ILE A 1 315 ? -9.917 -1.073 32.076 1.00 96.81 315 ILE A CA 1
ATOM 2414 C C . ILE A 1 315 ? -11.049 -2.000 32.537 1.00 96.81 315 ILE A C 1
ATOM 2416 O O . ILE A 1 315 ? -11.646 -1.779 33.587 1.00 96.81 315 ILE A O 1
ATOM 2420 N N . THR A 1 316 ? -11.378 -3.014 31.738 1.00 96.81 316 THR A N 1
ATOM 2421 C CA . THR A 1 316 ? -12.518 -3.912 31.990 1.00 96.81 316 THR A CA 1
ATOM 2422 C C . THR A 1 316 ? -12.124 -5.218 32.685 1.00 96.81 316 THR A C 1
ATOM 2424 O O . THR A 1 316 ? -13.000 -5.961 33.134 1.00 96.81 316 THR A O 1
ATOM 2427 N N . GLY A 1 317 ? -10.825 -5.520 32.751 1.00 97.25 317 GLY A N 1
ATOM 2428 C CA . GLY A 1 317 ? -10.277 -6.787 33.241 1.00 97.25 317 GLY A CA 1
ATOM 2429 C C . GLY A 1 317 ? -10.515 -7.975 32.310 1.00 97.25 317 GLY A C 1
ATOM 2430 O O . GLY A 1 317 ? -10.247 -9.117 32.676 1.00 97.25 317 GLY A O 1
ATOM 2431 N N . ARG A 1 318 ? -11.048 -7.737 31.109 1.00 97.75 318 ARG A N 1
ATOM 2432 C CA . ARG A 1 318 ? -11.398 -8.779 30.141 1.00 97.75 318 ARG A CA 1
ATOM 2433 C C . ARG A 1 318 ? -10.305 -8.920 29.100 1.00 97.75 318 ARG A C 1
ATOM 2435 O O . ARG A 1 318 ? -9.665 -7.950 28.714 1.00 97.75 318 ARG A O 1
ATOM 2442 N N . THR A 1 319 ? -10.123 -10.130 28.590 1.00 97.56 319 THR A N 1
ATOM 2443 C CA . THR A 1 319 ? -9.274 -10.342 27.412 1.00 97.56 319 THR A CA 1
ATOM 2444 C C . THR A 1 319 ? -9.919 -9.732 26.166 1.00 97.56 319 THR A C 1
ATOM 2446 O O . THR A 1 319 ? -11.141 -9.584 26.090 1.00 97.56 319 THR A O 1
ATOM 2449 N N . GLN A 1 320 ? -9.099 -9.415 25.163 1.00 96.56 320 GLN A N 1
ATOM 2450 C CA . GLN A 1 320 ? -9.590 -8.932 23.873 1.00 96.56 320 GLN A CA 1
ATOM 2451 C C . GLN A 1 320 ? -10.588 -9.913 23.243 1.00 96.56 320 GLN A C 1
ATOM 2453 O O . GLN A 1 320 ? -11.649 -9.484 22.806 1.00 96.56 320 GLN A O 1
ATOM 2458 N N . ASP A 1 321 ? -10.314 -11.217 23.278 1.00 97.50 321 ASP A N 1
ATOM 2459 C CA . ASP A 1 321 ? -11.211 -12.232 22.711 1.00 97.50 321 ASP A CA 1
ATOM 2460 C C . ASP A 1 321 ? -12.568 -12.282 23.425 1.00 97.50 321 ASP A C 1
ATOM 2462 O O . ASP A 1 321 ? -13.608 -12.397 22.779 1.00 97.50 321 ASP A O 1
ATOM 2466 N N . GLN A 1 322 ? -12.582 -12.140 24.756 1.00 97.69 322 GLN A N 1
ATOM 2467 C CA . GLN A 1 322 ? -13.830 -12.058 25.524 1.00 97.69 322 GLN A CA 1
ATOM 2468 C C . GLN A 1 322 ? -14.649 -10.820 25.159 1.00 97.69 322 GLN A C 1
ATOM 2470 O O . GLN A 1 322 ? -15.872 -10.911 25.104 1.00 97.69 322 GLN A O 1
ATOM 2475 N N . LEU A 1 323 ? -13.989 -9.683 24.922 1.00 97.81 323 LEU A N 1
ATOM 2476 C CA . LEU A 1 323 ? -14.654 -8.457 24.483 1.00 97.81 323 LEU A CA 1
ATOM 2477 C C . LEU A 1 323 ? -15.196 -8.614 23.059 1.00 97.81 323 LEU A C 1
ATOM 2479 O O . LEU A 1 323 ? -16.360 -8.331 22.819 1.00 97.81 323 LEU A O 1
ATOM 2483 N N . LEU A 1 324 ? -14.404 -9.133 22.120 1.00 97.44 324 LEU A N 1
ATOM 2484 C CA . LEU A 1 324 ? -14.844 -9.365 20.736 1.00 97.44 324 LEU A CA 1
ATOM 2485 C C . LEU A 1 324 ? -16.000 -10.376 20.631 1.00 97.44 324 LEU A C 1
ATOM 2487 O O . LEU A 1 324 ? -16.769 -10.340 19.671 1.00 97.44 324 LEU A O 1
ATOM 2491 N N . ALA A 1 325 ? -16.144 -11.266 21.616 1.00 96.75 325 ALA A N 1
ATOM 2492 C CA . ALA A 1 325 ? -17.256 -12.208 21.721 1.00 96.75 325 ALA A CA 1
ATOM 2493 C C . ALA A 1 325 ? -18.512 -11.630 22.407 1.00 96.75 325 ALA A C 1
ATOM 2495 O O . ALA A 1 325 ? -19.516 -12.337 22.514 1.00 96.75 325 ALA A O 1
ATOM 2496 N N . SER A 1 326 ? -18.473 -10.381 22.876 1.00 96.44 326 SER A N 1
ATOM 2497 C CA . SER A 1 326 ? -19.574 -9.725 23.582 1.00 96.44 326 SER A CA 1
ATOM 2498 C C . SER A 1 326 ? -19.983 -8.413 22.909 1.00 96.44 326 SER A C 1
ATOM 2500 O O . SER A 1 326 ? -19.536 -8.049 21.817 1.00 96.44 326 SER A O 1
ATOM 2502 N N . THR A 1 327 ? -20.858 -7.679 23.579 1.00 97.69 327 THR A N 1
ATOM 2503 C CA . THR A 1 327 ? -21.292 -6.338 23.200 1.00 97.69 327 THR A CA 1
ATOM 2504 C C . THR A 1 327 ? -20.921 -5.328 24.286 1.00 97.69 327 THR A C 1
ATOM 2506 O O . THR A 1 327 ? -20.465 -5.710 25.372 1.00 97.69 327 THR A O 1
ATOM 2509 N N . PHE A 1 328 ? -21.037 -4.026 24.016 1.00 96.31 328 PHE A N 1
ATOM 2510 C CA . PHE A 1 328 ? -20.790 -3.023 25.059 1.00 96.31 328 PHE A CA 1
ATOM 2511 C C . PHE A 1 328 ? -21.895 -3.019 26.124 1.00 96.31 328 PHE A C 1
ATOM 2513 O O . PHE A 1 328 ? -21.647 -2.635 27.271 1.00 96.31 328 PHE A O 1
ATOM 2520 N N . GLN A 1 329 ? -23.099 -3.464 25.754 1.00 97.12 329 GLN A N 1
ATOM 2521 C CA . GLN A 1 329 ? -24.255 -3.572 26.633 1.00 97.12 329 GLN A CA 1
ATOM 2522 C C . GLN A 1 329 ? -23.993 -4.587 27.751 1.00 97.12 329 GLN A C 1
ATOM 2524 O O . GLN A 1 329 ? -24.299 -4.306 28.905 1.00 97.12 329 GLN A O 1
ATOM 2529 N N . ASP A 1 330 ? -23.327 -5.702 27.433 1.00 96.62 330 ASP A N 1
ATOM 2530 C CA . ASP A 1 330 ? -23.021 -6.785 28.384 1.00 96.62 330 ASP A CA 1
ATOM 2531 C C . ASP A 1 330 ? -22.106 -6.359 29.541 1.00 96.62 330 ASP A C 1
ATOM 2533 O O . ASP A 1 330 ? -22.038 -7.032 30.571 1.00 96.62 330 ASP A O 1
ATOM 2537 N N . ILE A 1 331 ? -21.362 -5.264 29.366 1.00 96.50 331 ILE A N 1
ATOM 2538 C CA . ILE A 1 331 ? -20.406 -4.765 30.359 1.00 96.50 331 ILE A CA 1
ATOM 2539 C C . ILE A 1 331 ? -20.780 -3.390 30.908 1.00 96.50 331 ILE A C 1
ATOM 2541 O O . ILE A 1 331 ? -20.061 -2.865 31.752 1.00 96.50 331 ILE A O 1
ATOM 2545 N N . THR A 1 332 ? -21.865 -2.778 30.437 1.00 97.31 332 THR A N 1
ATOM 2546 C CA . THR A 1 332 ? -22.336 -1.481 30.941 1.00 97.31 332 THR A CA 1
ATOM 2547 C C . THR A 1 332 ? -23.203 -1.698 32.179 1.00 97.31 332 THR A C 1
ATOM 2549 O O . THR A 1 332 ? -24.005 -2.628 32.229 1.00 97.31 332 THR A O 1
ATOM 2552 N N . HIS A 1 333 ? -23.039 -0.859 33.205 1.00 96.62 333 HIS A N 1
ATOM 2553 C CA . HIS A 1 333 ? -23.856 -0.950 34.413 1.00 96.62 333 HIS A CA 1
ATOM 2554 C C . HIS A 1 333 ? -25.351 -0.746 34.080 1.00 96.62 333 HIS A C 1
ATOM 2556 O O . HIS A 1 333 ? -25.662 0.173 33.319 1.00 96.62 333 HIS A O 1
ATOM 2562 N N . PRO A 1 334 ? -26.286 -1.533 34.656 1.00 95.44 334 PRO A N 1
ATOM 2563 C CA . PRO A 1 334 ? -27.708 -1.489 34.291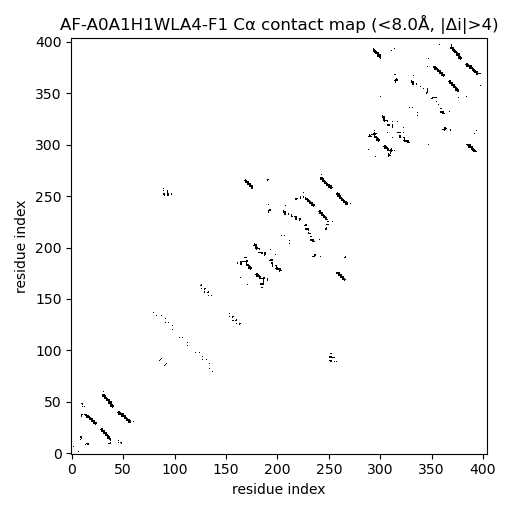 1.00 95.44 334 PRO A CA 1
ATOM 2564 C C . PRO A 1 334 ? -28.346 -0.095 34.353 1.00 95.44 334 PRO A C 1
ATOM 2566 O O . PRO A 1 334 ? -29.062 0.290 33.435 1.00 95.44 334 PRO A O 1
ATOM 2569 N N . ASP A 1 335 ? -28.039 0.678 35.398 1.00 96.25 335 ASP A N 1
ATOM 2570 C CA . ASP A 1 335 ? -28.539 2.052 35.560 1.00 96.25 335 ASP A CA 1
ATOM 2571 C C . ASP A 1 335 ? -28.114 3.007 34.429 1.00 96.25 335 ASP A C 1
ATOM 2573 O O . ASP A 1 335 ? -28.815 3.976 34.154 1.00 96.25 335 ASP A O 1
ATOM 2577 N N . ASP A 1 336 ? -26.962 2.758 33.796 1.00 96.50 336 ASP A N 1
ATOM 2578 C CA . ASP A 1 336 ? -26.373 3.660 32.799 1.00 96.50 336 ASP A CA 1
ATOM 2579 C C . ASP A 1 336 ? -26.672 3.195 31.357 1.00 96.50 336 ASP A C 1
ATOM 2581 O O . ASP A 1 336 ? -26.484 3.952 30.404 1.00 96.50 336 ASP A O 1
ATOM 2585 N N . LEU A 1 337 ? -27.142 1.951 31.187 1.00 96.25 337 LEU A N 1
ATOM 2586 C CA . LEU A 1 337 ? -27.342 1.312 29.884 1.00 96.25 337 LEU A CA 1
ATOM 2587 C C . LEU A 1 337 ? -28.427 1.998 29.048 1.00 96.25 337 LEU A C 1
ATOM 2589 O O . LEU A 1 337 ? -28.228 2.213 27.856 1.00 96.25 337 LEU A O 1
ATOM 2593 N N . ASN A 1 338 ? -29.561 2.354 29.657 1.00 96.56 338 ASN A N 1
ATOM 2594 C CA . ASN A 1 338 ? -30.672 2.970 28.924 1.00 96.56 338 ASN A CA 1
ATOM 2595 C C . ASN A 1 338 ? -30.268 4.315 28.311 1.00 96.56 338 ASN A C 1
ATOM 2597 O O . ASN A 1 338 ? -30.533 4.550 27.137 1.00 96.56 338 ASN A O 1
ATOM 2601 N N . LEU A 1 339 ? -29.557 5.151 29.074 1.00 95.81 339 LEU A N 1
ATOM 2602 C CA . LEU A 1 339 ? -29.077 6.443 28.585 1.00 95.81 339 LEU A CA 1
ATOM 2603 C C . LEU A 1 339 ? -28.080 6.279 27.428 1.00 95.81 339 LEU A C 1
ATOM 2605 O O . LEU A 1 339 ? -28.134 7.027 26.455 1.00 95.81 339 LEU A O 1
ATOM 2609 N N . ASP A 1 340 ? -27.180 5.297 27.513 1.00 96.19 340 ASP A N 1
ATOM 2610 C CA . ASP A 1 340 ? -26.233 5.011 26.431 1.00 96.19 340 ASP A CA 1
ATOM 2611 C C . ASP A 1 340 ? -26.961 4.556 25.153 1.00 96.19 340 ASP A C 1
ATOM 2613 O O . ASP A 1 340 ? -26.654 5.024 24.059 1.00 96.19 340 ASP A O 1
ATOM 2617 N N . LEU A 1 341 ? -27.984 3.702 25.286 1.00 95.56 341 LEU A N 1
ATOM 2618 C CA . LEU A 1 341 ? -28.804 3.244 24.159 1.00 95.56 341 LEU A CA 1
ATOM 2619 C C . LEU A 1 341 ? -29.631 4.371 23.525 1.00 95.56 341 LEU A C 1
ATOM 2621 O O . LEU A 1 341 ? -29.741 4.410 22.301 1.00 95.56 341 LEU A O 1
ATOM 2625 N N . GLU A 1 342 ? -30.183 5.288 24.321 1.00 96.12 342 GLU A N 1
ATOM 2626 C CA . GLU A 1 342 ? -30.897 6.472 23.821 1.00 96.12 342 GLU A CA 1
ATOM 2627 C C . GLU A 1 342 ? -29.964 7.374 23.003 1.00 96.12 342 GLU A C 1
ATOM 2629 O O . GLU A 1 342 ? -30.270 7.721 21.859 1.00 96.12 342 GLU A O 1
ATOM 2634 N N . LEU A 1 343 ? -28.779 7.686 23.541 1.00 95.38 343 LEU A N 1
ATOM 2635 C CA . LEU A 1 343 ? -27.776 8.485 22.835 1.00 95.38 343 LEU A CA 1
ATOM 2636 C C . LEU A 1 343 ? -27.290 7.790 21.558 1.00 95.38 343 LEU A C 1
ATOM 2638 O O . LEU A 1 343 ? -27.106 8.450 20.533 1.00 95.38 343 LEU A O 1
ATOM 2642 N N . LEU A 1 344 ? -27.109 6.468 21.597 1.00 93.50 344 LEU A N 1
ATOM 2643 C CA . LEU A 1 344 ? -26.737 5.679 20.428 1.00 93.50 344 LEU A CA 1
ATOM 2644 C C . LEU A 1 344 ? -27.836 5.697 19.358 1.00 93.50 344 LEU A C 1
ATOM 2646 O O . LEU A 1 344 ? -27.518 5.857 18.182 1.00 93.50 344 LEU A O 1
ATOM 2650 N N . ALA A 1 345 ? -29.109 5.577 19.742 1.00 93.50 345 ALA A N 1
ATOM 2651 C CA . ALA A 1 345 ? -30.240 5.634 18.816 1.00 93.50 345 ALA A CA 1
ATOM 2652 C C . ALA A 1 345 ? -30.309 6.988 18.097 1.00 93.50 345 ALA A C 1
ATOM 2654 O O . ALA A 1 345 ? -30.412 7.030 16.873 1.00 93.50 345 ALA A O 1
ATOM 2655 N N . GLU A 1 346 ? -30.125 8.095 18.823 1.00 94.12 346 GLU A N 1
ATOM 2656 C CA . GLU A 1 346 ? -30.051 9.423 18.206 1.00 94.12 346 GLU A CA 1
ATOM 2657 C C . GLU A 1 346 ? -28.912 9.536 17.182 1.00 94.12 346 GLU A C 1
ATOM 2659 O O . GLU A 1 346 ? -29.064 10.194 16.148 1.00 94.12 346 GLU A O 1
ATOM 2664 N N . VAL A 1 347 ? -27.767 8.896 17.450 1.00 92.31 347 VAL A N 1
ATOM 2665 C CA . VAL A 1 347 ? -26.672 8.826 16.479 1.00 92.31 347 VAL A CA 1
ATOM 2666 C C . VAL A 1 347 ? -27.070 7.984 15.273 1.00 92.31 347 VAL A C 1
ATOM 2668 O O . VAL A 1 347 ? -26.869 8.413 14.141 1.00 92.31 347 VAL A O 1
ATOM 2671 N N . VAL A 1 348 ? -27.629 6.793 15.478 1.00 91.31 348 VAL A N 1
ATOM 2672 C CA . VAL A 1 348 ? -28.032 5.892 14.386 1.00 91.31 348 VAL A CA 1
ATOM 2673 C C . VAL A 1 348 ? -29.025 6.581 13.451 1.00 91.31 348 VAL A C 1
ATOM 2675 O O . VAL A 1 348 ? -28.793 6.599 12.240 1.00 91.31 348 VAL A O 1
ATOM 2678 N N . ASP A 1 349 ? -30.034 7.240 14.017 1.00 91.88 349 ASP A N 1
ATOM 2679 C CA . ASP A 1 349 ? -31.091 7.953 13.295 1.00 91.88 349 ASP A CA 1
ATOM 2680 C C . ASP A 1 349 ? -30.607 9.243 12.606 1.00 91.88 349 ASP A C 1
ATOM 2682 O O . ASP A 1 349 ? -31.342 9.857 11.833 1.00 91.88 349 ASP A O 1
ATOM 2686 N N . GLY A 1 350 ? -29.366 9.668 12.860 1.00 91.81 350 GLY A N 1
ATOM 2687 C CA . GLY A 1 350 ? -28.776 10.848 12.226 1.00 91.81 350 GLY A CA 1
ATOM 2688 C C . GLY A 1 350 ? -29.120 12.175 12.899 1.00 91.81 350 GLY A C 1
ATOM 2689 O O . GLY A 1 350 ? -28.796 13.227 12.354 1.00 91.81 350 GLY A O 1
ATOM 2690 N N . HIS A 1 351 ? -29.715 12.153 14.094 1.00 92.38 351 HIS A N 1
ATOM 2691 C CA . HIS A 1 351 ? -29.951 13.362 14.889 1.00 92.38 351 HIS A CA 1
ATOM 2692 C C . HIS A 1 351 ? -28.641 13.960 15.436 1.00 92.38 351 HIS A C 1
ATOM 2694 O O . HIS A 1 351 ? -28.585 15.148 15.755 1.00 92.38 351 HIS A O 1
ATOM 2700 N N . ARG A 1 352 ? -27.574 13.151 15.528 1.00 91.94 352 ARG A N 1
ATOM 2701 C CA . ARG A 1 352 ? -26.219 13.562 15.931 1.00 91.94 352 ARG A CA 1
ATOM 2702 C C . ARG A 1 352 ? -25.146 12.645 15.333 1.00 91.94 352 ARG A C 1
ATOM 2704 O O . ARG A 1 352 ? -25.418 11.509 14.967 1.00 91.94 352 ARG A O 1
ATOM 2711 N N . ASP A 1 353 ? -23.899 13.114 15.294 1.00 91.44 353 ASP A N 1
ATOM 2712 C CA . ASP A 1 353 ? -22.751 12.311 14.821 1.00 91.44 353 ASP A CA 1
ATOM 2713 C C . ASP A 1 353 ? -21.808 11.861 15.943 1.00 91.44 353 ASP A C 1
ATOM 2715 O O . ASP A 1 353 ? -20.929 11.023 15.732 1.00 91.44 353 ASP A O 1
ATOM 2719 N N . ARG A 1 354 ? -21.949 12.439 17.139 1.00 96.25 354 ARG A N 1
ATOM 2720 C CA . ARG A 1 354 ? -21.119 12.127 18.305 1.00 96.25 354 ARG A CA 1
ATOM 2721 C C . ARG A 1 354 ? -21.870 12.380 19.605 1.00 96.25 354 ARG A C 1
ATOM 2723 O O . ARG A 1 354 ? -22.748 13.243 19.653 1.00 96.25 354 ARG A O 1
ATOM 2730 N N . TYR A 1 355 ? -21.475 11.687 20.663 1.00 96.19 355 TYR A N 1
ATOM 2731 C CA . TYR A 1 355 ? -21.894 11.998 22.025 1.00 96.19 355 TYR A CA 1
ATOM 2732 C C . TYR A 1 355 ? -20.774 11.718 23.020 1.00 96.19 355 TYR A C 1
ATOM 2734 O O . TYR A 1 355 ? -19.805 11.013 22.735 1.00 96.19 355 TYR A O 1
ATOM 2742 N N . GLN A 1 356 ? -20.927 12.310 24.195 1.00 97.00 356 GLN A N 1
ATOM 2743 C CA . GLN A 1 356 ? -20.060 12.103 25.334 1.00 97.00 356 GLN A CA 1
ATOM 2744 C C . GLN A 1 356 ? -20.942 11.845 26.551 1.00 97.00 356 GLN A C 1
ATOM 2746 O O . GLN A 1 356 ? -21.941 12.536 26.747 1.00 97.00 356 GLN A O 1
ATOM 2751 N N . MET A 1 357 ? -20.570 10.863 27.365 1.00 95.38 357 MET A N 1
ATOM 2752 C CA . MET A 1 357 ? -21.249 10.569 28.622 1.00 95.38 357 MET A CA 1
ATOM 2753 C C . MET A 1 357 ? -20.277 10.001 29.648 1.00 95.38 357 MET A C 1
ATOM 2755 O O . MET A 1 357 ? -19.247 9.423 29.297 1.00 95.38 357 MET A O 1
ATOM 2759 N N . THR A 1 358 ? -20.629 10.134 30.919 1.00 96.81 358 THR A N 1
ATOM 2760 C CA . THR A 1 358 ? -19.947 9.432 32.002 1.00 96.81 358 THR A CA 1
ATOM 2761 C C . THR A 1 358 ? -20.798 8.245 32.412 1.00 96.81 358 THR A C 1
ATOM 2763 O O . THR A 1 358 ? -21.988 8.409 32.667 1.00 96.81 358 THR A O 1
ATOM 2766 N N . LYS A 1 359 ? -20.197 7.057 32.464 1.00 95.56 359 LYS A N 1
ATOM 2767 C CA . LYS A 1 359 ? -20.894 5.827 32.852 1.00 95.56 359 LYS A CA 1
ATOM 2768 C C . LYS A 1 359 ? -19.987 4.878 33.617 1.00 95.56 359 LYS A C 1
ATOM 2770 O O . LYS A 1 359 ? -18.772 5.074 33.683 1.00 95.56 359 LYS A O 1
ATOM 2775 N N . ARG A 1 360 ? -20.580 3.823 34.161 1.00 96.94 360 ARG A N 1
ATOM 2776 C CA . ARG A 1 360 ? -19.878 2.713 34.799 1.00 96.94 360 ARG A CA 1
ATOM 2777 C C . ARG A 1 360 ? -19.812 1.520 33.851 1.00 96.94 360 ARG A C 1
ATOM 2779 O O . ARG A 1 360 ? -20.834 1.064 33.333 1.00 96.94 360 ARG A O 1
ATOM 2786 N N . TYR A 1 361 ? -18.612 0.979 33.672 1.00 97.25 361 TYR A N 1
ATOM 2787 C CA . TYR A 1 361 ? -18.438 -0.396 33.208 1.00 97.25 361 TYR A CA 1
ATOM 2788 C C . TYR A 1 361 ? -18.357 -1.354 34.397 1.00 97.25 361 TYR A C 1
ATOM 2790 O O . TYR A 1 361 ? -17.883 -0.986 35.470 1.00 97.25 361 TYR A O 1
ATOM 2798 N N . VAL A 1 362 ? -18.812 -2.588 34.207 1.00 97.50 362 VAL A N 1
ATOM 2799 C CA . VAL A 1 362 ? -18.694 -3.686 35.167 1.00 97.50 362 VAL A CA 1
ATOM 2800 C C . VAL A 1 362 ? -17.415 -4.457 34.848 1.00 97.50 362 VAL A C 1
ATOM 2802 O O . VAL A 1 362 ? -17.313 -5.109 33.804 1.00 97.50 362 VAL A O 1
ATOM 2805 N N . HIS A 1 363 ? -16.430 -4.365 35.742 1.00 97.25 363 HIS A N 1
ATOM 2806 C CA . HIS A 1 363 ? -15.186 -5.126 35.648 1.00 97.25 363 HIS A CA 1
ATOM 2807 C C . HIS A 1 363 ? -15.473 -6.633 35.702 1.00 97.25 363 HIS A C 1
ATOM 2809 O O . HIS A 1 363 ? -16.474 -7.052 36.285 1.00 97.25 363 HIS A O 1
ATOM 2815 N N . ILE A 1 364 ? -14.587 -7.475 35.157 1.00 96.88 364 ILE A N 1
ATOM 2816 C CA . ILE A 1 364 ? -14.742 -8.941 35.247 1.00 96.88 364 ILE A CA 1
ATOM 2817 C C . ILE A 1 364 ? -14.844 -9.442 36.702 1.00 96.88 364 ILE A C 1
ATOM 2819 O O . ILE A 1 364 ? -15.536 -10.420 36.970 1.00 96.88 364 ILE A O 1
ATOM 2823 N N . ASP A 1 365 ? -14.226 -8.719 37.638 1.00 96.00 365 ASP A N 1
ATOM 2824 C CA . ASP A 1 365 ? -14.272 -8.995 39.084 1.00 96.00 365 ASP A CA 1
ATOM 2825 C C . ASP A 1 365 ? -15.553 -8.469 39.768 1.00 96.00 365 ASP A C 1
ATOM 2827 O O . ASP A 1 365 ? -15.692 -8.551 40.986 1.00 96.00 365 ASP A O 1
ATOM 2831 N N . GLY A 1 366 ? -16.482 -7.881 39.009 1.00 94.25 366 GLY A N 1
ATOM 2832 C CA . GLY A 1 366 ? -17.807 -7.453 39.468 1.00 94.25 366 GLY A CA 1
ATOM 2833 C C . GLY A 1 366 ? -17.902 -6.036 40.042 1.00 94.25 366 GLY A C 1
ATOM 2834 O O . GLY A 1 366 ? -19.010 -5.558 40.276 1.00 94.25 366 GLY A O 1
ATOM 2835 N N . HIS A 1 367 ? -16.787 -5.334 40.251 1.00 95.12 367 HIS A N 1
ATOM 2836 C CA . HIS A 1 367 ? -16.812 -3.938 40.701 1.00 95.12 367 HIS A CA 1
ATOM 2837 C C . HIS A 1 367 ? -17.051 -2.960 39.537 1.00 95.12 367 HIS A C 1
ATOM 2839 O O . HIS A 1 367 ? -16.766 -3.262 38.378 1.00 95.12 367 HIS A O 1
ATOM 2845 N N . ALA A 1 368 ? -17.568 -1.769 39.846 1.00 9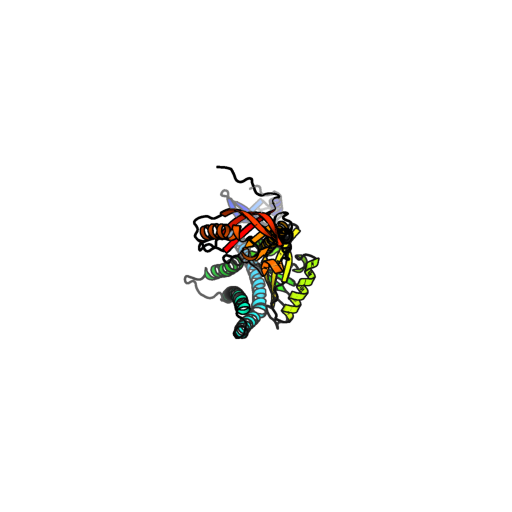5.88 368 ALA A N 1
ATOM 2846 C CA . ALA A 1 368 ? -17.799 -0.721 38.855 1.00 95.88 368 ALA A CA 1
ATOM 2847 C C . ALA A 1 368 ? -16.524 0.095 38.582 1.00 95.88 368 ALA A C 1
ATOM 2849 O O . ALA A 1 368 ? -15.842 0.519 39.515 1.00 95.88 368 ALA A O 1
ATOM 2850 N N . VAL A 1 369 ? -16.254 0.371 37.307 1.00 96.56 369 VAL A N 1
ATOM 2851 C CA . VAL A 1 369 ? -15.176 1.246 36.833 1.00 96.56 369 VAL A CA 1
ATOM 2852 C C . VAL A 1 369 ? -15.804 2.455 36.155 1.00 96.56 369 VAL A C 1
ATOM 2854 O O . VAL A 1 369 ? -16.505 2.320 35.150 1.00 96.56 369 VAL A O 1
ATOM 2857 N N . TRP A 1 370 ? -15.571 3.642 36.711 1.00 97.00 370 TRP A N 1
ATOM 2858 C CA . TRP A 1 370 ? -16.047 4.891 36.124 1.00 97.00 370 TRP A CA 1
ATOM 2859 C C . TRP A 1 370 ? -15.235 5.247 34.885 1.00 97.00 370 TRP A C 1
ATOM 2861 O O . TRP A 1 370 ? -14.002 5.272 34.919 1.00 97.00 370 TRP A O 1
ATOM 2871 N N . VAL A 1 371 ? -15.933 5.555 33.795 1.00 96.94 371 VAL A N 1
ATOM 2872 C CA . VAL A 1 371 ? -15.317 5.960 32.535 1.00 96.94 371 VAL A CA 1
ATOM 2873 C C . VAL A 1 371 ? -16.000 7.191 31.954 1.00 96.94 371 VAL A C 1
ATOM 2875 O O . VAL A 1 371 ? -17.226 7.318 31.961 1.00 96.94 371 VAL A O 1
ATOM 2878 N N . GLN A 1 372 ? -15.190 8.079 31.390 1.00 97.56 372 GLN A N 1
ATOM 2879 C CA . GLN A 1 372 ? -15.639 9.035 30.396 1.00 97.56 372 GLN A CA 1
ATOM 2880 C C . GLN A 1 372 ? -15.655 8.328 29.039 1.00 97.56 372 GLN A C 1
ATOM 2882 O O . GLN A 1 372 ? -14.607 7.927 28.525 1.00 97.56 372 GLN A O 1
ATOM 2887 N N . LEU A 1 373 ? -16.847 8.170 28.472 1.00 97.81 373 LEU A N 1
ATOM 2888 C CA . LEU A 1 373 ? -17.058 7.622 27.140 1.00 97.81 373 LEU A CA 1
ATOM 2889 C C . LEU A 1 373 ? -17.235 8.768 26.140 1.00 97.81 373 LEU A C 1
ATOM 2891 O O . LEU A 1 373 ? -18.104 9.620 26.327 1.00 97.81 373 LEU A O 1
ATOM 2895 N N . ASN A 1 374 ? -16.451 8.749 25.063 1.00 97.81 374 ASN A N 1
ATOM 2896 C CA . ASN A 1 374 ? -16.675 9.568 23.873 1.00 97.81 374 ASN A CA 1
ATOM 2897 C C . ASN A 1 374 ? -16.943 8.645 22.690 1.00 97.81 374 ASN A C 1
ATOM 2899 O O . ASN A 1 374 ? -16.131 7.760 22.416 1.00 97.81 374 ASN A O 1
ATOM 2903 N N . VAL A 1 375 ? -18.040 8.871 21.976 1.00 97.38 375 VAL A N 1
ATOM 2904 C CA . VAL A 1 375 ? -18.432 8.067 20.817 1.00 97.38 375 VAL A CA 1
ATOM 2905 C C . VAL A 1 375 ? -18.577 8.964 19.603 1.00 97.38 375 VAL A C 1
ATOM 2907 O O . VAL A 1 375 ? -19.257 9.989 19.654 1.00 97.38 375 VAL A O 1
ATOM 2910 N N . ALA A 1 376 ? -17.952 8.567 18.499 1.00 96.19 376 ALA A N 1
ATOM 2911 C CA . ALA A 1 376 ? -18.108 9.198 17.195 1.00 96.19 376 ALA A CA 1
ATOM 2912 C C . ALA A 1 376 ? -18.579 8.170 16.162 1.00 96.19 376 ALA A C 1
ATOM 2914 O O . ALA A 1 376 ? -18.060 7.057 16.102 1.00 96.19 376 ALA A O 1
ATOM 2915 N N . CYS A 1 377 ? -19.542 8.547 15.328 1.00 95.50 377 CYS A N 1
ATOM 2916 C CA . CYS A 1 377 ? -20.067 7.703 14.263 1.00 95.50 377 CYS A CA 1
ATOM 2917 C C . CYS A 1 377 ? -19.288 7.894 12.967 1.00 95.50 377 CYS A C 1
ATOM 2919 O O . CYS A 1 377 ? -19.120 9.018 12.495 1.00 95.50 377 CYS A O 1
ATOM 2921 N N . LEU A 1 378 ? -18.875 6.789 12.346 1.00 93.44 378 LEU A N 1
ATOM 2922 C CA . LEU A 1 378 ? -18.432 6.784 10.957 1.00 93.44 378 LEU A CA 1
ATOM 2923 C C . LEU A 1 378 ? -19.526 6.177 10.087 1.00 93.44 378 LEU A C 1
ATOM 2925 O O . LEU A 1 378 ? -19.997 5.068 10.338 1.00 93.44 378 LEU A O 1
ATOM 2929 N N . ARG A 1 379 ? -19.910 6.909 9.041 1.00 93.12 379 ARG A N 1
ATOM 2930 C CA . ARG A 1 379 ? -20.939 6.503 8.080 1.00 93.12 379 ARG A CA 1
ATOM 2931 C C . ARG A 1 379 ? -20.323 6.078 6.752 1.00 93.12 379 ARG A C 1
ATOM 2933 O O . ARG A 1 379 ? -19.233 6.514 6.382 1.00 93.12 379 ARG A O 1
ATOM 2940 N N . ASN A 1 380 ? -21.041 5.227 6.036 1.00 91.38 380 ASN A N 1
ATOM 2941 C CA . ASN A 1 380 ? -20.791 4.921 4.636 1.00 91.38 380 ASN A CA 1
ATOM 2942 C C . ASN A 1 380 ? -21.287 6.072 3.731 1.00 91.38 380 ASN A C 1
ATOM 2944 O O . ASN A 1 380 ? -22.060 6.922 4.183 1.00 91.38 380 ASN A O 1
ATOM 2948 N N . PRO A 1 381 ? -20.898 6.100 2.440 1.00 91.06 381 PRO A N 1
ATOM 2949 C CA . PRO A 1 381 ? -21.405 7.086 1.479 1.00 91.06 381 PRO A CA 1
ATOM 2950 C C . PRO A 1 381 ? -22.934 7.082 1.312 1.00 91.06 381 PRO A C 1
ATOM 2952 O O . PRO A 1 381 ? -23.506 8.098 0.935 1.00 91.06 381 PRO A O 1
ATOM 2955 N N . ASP A 1 382 ? -23.594 5.959 1.607 1.00 91.12 382 ASP A N 1
ATOM 2956 C CA . ASP A 1 382 ? -25.055 5.806 1.592 1.00 91.12 382 ASP A CA 1
ATOM 2957 C C . ASP A 1 382 ? -25.731 6.240 2.907 1.00 91.12 382 ASP A C 1
ATOM 2959 O O . ASP A 1 382 ? -26.910 5.966 3.110 1.00 91.12 382 ASP A O 1
ATOM 2963 N N . THR A 1 383 ? -24.994 6.911 3.801 1.00 87.44 383 THR A 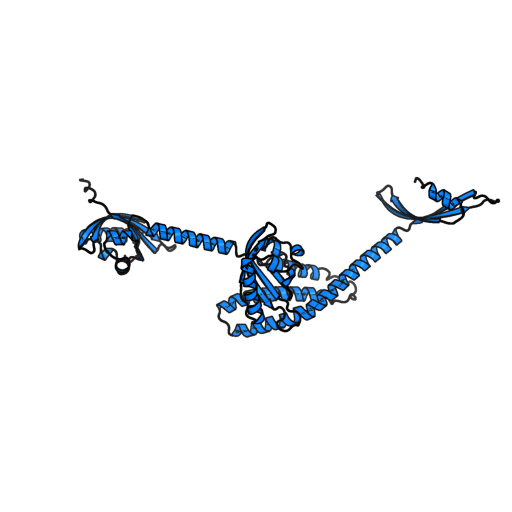N 1
ATOM 2964 C CA . THR A 1 383 ? -25.402 7.391 5.138 1.00 87.44 383 THR A CA 1
ATOM 2965 C C . THR A 1 383 ? -25.651 6.315 6.199 1.00 87.44 383 THR A C 1
ATOM 2967 O O . THR A 1 383 ? -25.824 6.655 7.375 1.00 87.44 383 THR A O 1
ATOM 2970 N N . SER A 1 384 ? -25.573 5.029 5.839 1.00 90.56 384 SER A N 1
ATOM 2971 C CA . SER A 1 384 ? -25.645 3.940 6.815 1.00 90.56 384 SER A CA 1
ATOM 2972 C C . SER A 1 384 ? -24.465 3.997 7.790 1.00 90.56 384 SER A C 1
ATOM 2974 O O . SER A 1 384 ? -23.349 4.388 7.432 1.00 90.56 384 SER A O 1
ATOM 2976 N N . VAL A 1 385 ? -24.700 3.618 9.047 1.00 92.94 385 VAL A N 1
ATOM 2977 C CA . VAL A 1 385 ? -23.636 3.542 10.055 1.00 92.94 385 VAL A CA 1
ATOM 2978 C C . VAL A 1 385 ? -22.673 2.420 9.677 1.00 92.94 385 VAL A C 1
ATOM 2980 O O . VAL A 1 385 ? -23.075 1.268 9.526 1.00 92.94 385 VAL A O 1
ATOM 2983 N N . ARG A 1 386 ? -21.386 2.751 9.546 1.00 93.44 386 ARG A N 1
ATOM 2984 C CA . ARG A 1 386 ? -20.322 1.780 9.283 1.00 93.44 386 ARG A CA 1
ATOM 2985 C C . ARG A 1 386 ? -19.838 1.147 10.586 1.00 93.44 386 ARG A C 1
ATOM 2987 O O . ARG A 1 386 ? -19.781 -0.073 10.687 1.00 93.44 386 ARG A O 1
ATOM 2994 N N . PHE A 1 387 ? -19.475 1.984 11.554 1.00 96.19 387 PHE A N 1
ATOM 2995 C CA . PHE A 1 387 ? -19.104 1.620 12.923 1.00 96.19 387 PHE A CA 1
ATOM 2996 C C . PHE A 1 387 ? -18.986 2.891 13.777 1.00 96.19 387 PHE A C 1
ATOM 2998 O O . PHE A 1 387 ? -18.920 4.008 13.256 1.00 96.19 387 PHE A O 1
ATOM 3005 N N . PHE A 1 388 ? -18.894 2.714 15.087 1.00 96.31 388 PHE A N 1
ATOM 3006 C CA . PHE A 1 388 ? -18.577 3.761 16.047 1.00 96.31 388 PHE A CA 1
ATOM 3007 C C . PHE A 1 388 ? -17.118 3.662 16.487 1.00 96.31 388 PHE A C 1
ATOM 3009 O O . PHE A 1 388 ? -16.591 2.564 16.658 1.00 96.31 388 PHE A O 1
ATOM 3016 N N . ILE A 1 389 ? -16.471 4.808 16.688 1.00 96.38 389 ILE A N 1
ATOM 3017 C CA . ILE A 1 389 ? -15.185 4.913 17.377 1.00 96.38 389 ILE A CA 1
ATOM 3018 C C . ILE A 1 389 ? -15.475 5.343 18.808 1.00 96.38 389 ILE A C 1
ATOM 3020 O O . ILE A 1 389 ? -16.015 6.430 19.027 1.00 96.38 389 ILE A O 1
ATOM 3024 N N . SER A 1 390 ? -15.078 4.508 19.760 1.00 97.25 390 SER A N 1
ATOM 3025 C CA . SER A 1 390 ? -15.274 4.748 21.186 1.00 97.25 390 SER A CA 1
ATOM 3026 C C . SER A 1 390 ? -13.935 4.990 21.865 1.00 97.25 390 SER A C 1
ATOM 3028 O O . SER A 1 390 ? -13.033 4.155 21.785 1.00 97.25 390 SER A O 1
ATOM 3030 N N . GLN A 1 391 ? -13.813 6.123 22.551 1.00 98.00 391 GLN A N 1
ATOM 3031 C CA . GLN A 1 391 ? -12.723 6.404 23.479 1.00 98.00 391 GLN A CA 1
ATOM 3032 C C . GLN A 1 391 ? -13.238 6.258 24.906 1.00 98.00 391 GLN A C 1
ATOM 3034 O O . GLN A 1 391 ? -14.271 6.820 25.265 1.00 98.00 391 GLN A O 1
ATOM 3039 N N . ILE A 1 392 ? -12.512 5.490 25.706 1.00 98.12 392 ILE A N 1
ATOM 3040 C CA . ILE A 1 392 ? -12.880 5.083 27.055 1.00 98.12 392 ILE A CA 1
ATOM 3041 C C . ILE A 1 392 ? -11.743 5.522 27.968 1.00 98.12 392 ILE A C 1
ATOM 3043 O O . ILE A 1 392 ? -10.659 4.934 27.966 1.00 98.12 392 ILE A O 1
ATOM 3047 N N . VAL A 1 393 ? -11.984 6.579 28.734 1.00 97.38 393 VAL A N 1
ATOM 3048 C CA . VAL A 1 393 ? -10.996 7.133 29.660 1.00 97.38 393 VAL A CA 1
ATOM 3049 C C . VAL A 1 393 ? -11.435 6.805 31.084 1.00 97.38 393 VAL A C 1
ATOM 3051 O O . VAL A 1 393 ? -12.507 7.258 31.483 1.00 97.38 393 VAL A O 1
ATOM 3054 N N . PRO A 1 394 ? -10.662 6.025 31.859 1.00 95.62 394 PRO A N 1
ATOM 3055 C CA . PRO A 1 394 ? -10.997 5.764 33.252 1.00 95.62 394 PRO A CA 1
ATOM 3056 C C . PRO A 1 394 ? -10.894 7.060 34.064 1.00 95.62 394 PRO A C 1
ATOM 3058 O O . PRO A 1 394 ? -9.954 7.836 33.888 1.00 95.62 394 PRO A O 1
ATOM 3061 N N . ILE A 1 395 ? -11.856 7.293 34.956 1.00 94.75 395 ILE A N 1
ATOM 3062 C CA . ILE A 1 395 ? -11.878 8.460 35.847 1.00 94.75 395 ILE A CA 1
ATOM 3063 C C . ILE A 1 395 ? -11.995 8.001 37.304 1.00 94.75 395 ILE A C 1
ATOM 3065 O O . ILE A 1 395 ? -12.664 7.015 37.602 1.00 94.75 395 ILE A O 1
ATOM 3069 N N . ALA A 1 396 ? -11.318 8.699 38.219 1.00 84.00 396 ALA A N 1
ATOM 3070 C CA . ALA A 1 396 ? -11.219 8.287 39.624 1.00 84.00 396 ALA A CA 1
ATOM 3071 C C . ALA A 1 396 ? -12.543 8.426 40.399 1.00 84.00 396 ALA A C 1
ATOM 3073 O O . ALA A 1 396 ? -12.801 7.670 41.333 1.00 84.00 396 ALA A O 1
ATOM 3074 N N . THR A 1 397 ? -13.384 9.379 40.002 1.00 71.06 397 THR A N 1
ATOM 3075 C CA . THR A 1 397 ? -14.667 9.702 40.635 1.00 71.06 397 THR A CA 1
ATOM 3076 C C . THR A 1 397 ? -15.605 10.311 39.589 1.00 71.06 397 THR A C 1
ATOM 3078 O O . THR A 1 397 ? -15.121 10.938 38.641 1.00 71.06 397 THR A O 1
ATOM 3081 N N . PRO A 1 398 ? -16.935 10.133 39.716 1.00 68.00 398 PRO A N 1
ATOM 3082 C CA . PRO A 1 398 ? -17.884 10.795 38.827 1.00 68.00 398 PRO A CA 1
ATOM 3083 C C . PRO A 1 398 ? -17.715 12.321 38.931 1.00 68.00 398 PRO A C 1
ATOM 3085 O O . PRO A 1 398 ? -17.396 12.812 40.019 1.00 68.00 398 PRO A O 1
ATOM 3088 N N . PRO A 1 399 ? -17.920 13.086 37.842 1.00 66.25 399 PRO A N 1
ATOM 3089 C CA . PRO A 1 399 ? -18.027 14.533 37.957 1.00 66.25 399 PRO A CA 1
ATOM 3090 C C . PRO A 1 399 ? -19.148 14.834 38.954 1.00 66.25 399 PRO A C 1
ATOM 3092 O O . PRO A 1 399 ? -20.217 14.223 38.871 1.00 66.25 399 PRO A O 1
ATOM 3095 N N . GLU A 1 400 ? -18.877 15.713 39.926 1.00 56.19 400 GLU A N 1
ATOM 3096 C CA . GLU A 1 400 ? -19.894 16.186 40.865 1.00 56.19 400 GLU A CA 1
ATOM 3097 C C . GLU A 1 400 ? -21.131 16.554 40.051 1.00 56.19 400 GLU A C 1
ATOM 3099 O O . GLU A 1 400 ? -21.033 17.337 39.102 1.00 56.19 400 GLU A O 1
ATOM 3104 N N . ALA A 1 401 ? -22.269 15.925 40.366 1.00 46.25 401 ALA A N 1
ATOM 3105 C CA . ALA A 1 401 ? -23.541 16.302 39.780 1.00 46.25 401 ALA A CA 1
ATOM 3106 C C . ALA A 1 401 ? -23.639 17.818 39.932 1.00 46.25 401 ALA A C 1
ATOM 3108 O O . ALA A 1 401 ? -23.644 18.312 41.061 1.00 46.25 401 ALA A O 1
ATOM 3109 N N . ALA A 1 402 ? -23.611 18.543 38.812 1.00 38.72 402 ALA A N 1
ATOM 3110 C CA . ALA A 1 402 ? -23.796 19.979 38.817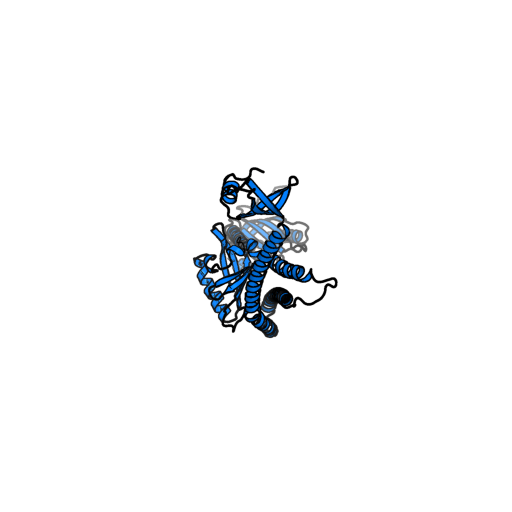 1.00 38.72 402 ALA A CA 1
ATOM 3111 C C . ALA A 1 402 ? -25.149 20.221 39.482 1.00 38.72 402 ALA A C 1
ATOM 3113 O O . ALA A 1 402 ? -26.198 19.951 38.898 1.00 38.72 402 ALA A O 1
ATOM 3114 N N . ALA A 1 403 ? -25.098 20.611 40.754 1.00 34.44 403 ALA A N 1
ATOM 3115 C CA . ALA A 1 403 ? -26.259 20.939 41.541 1.00 34.44 403 ALA A CA 1
ATOM 3116 C C . ALA A 1 403 ? -26.951 22.103 40.836 1.00 34.44 403 ALA A C 1
ATOM 3118 O O . ALA A 1 403 ? -26.443 23.224 40.848 1.00 34.44 403 ALA A O 1
ATOM 3119 N N . THR A 1 404 ? -28.079 21.814 40.195 1.00 31.30 404 THR A N 1
ATOM 3120 C CA . THR A 1 404 ? -29.039 22.822 39.751 1.00 31.30 404 THR A CA 1
ATOM 3121 C C . THR A 1 404 ? -30.436 22.258 39.840 1.00 31.30 404 THR A C 1
ATOM 3123 O O . THR A 1 404 ? -30.657 21.162 39.279 1.00 31.30 404 THR A O 1
#